Protein AF-A0A3D1SRB0-F1 (afdb_monomer_lite)

Foldseek 3Di:
DDDDDDDDDDDDDPDPPPPPPPPDPDDPDPPPPQDPDQVVRVVVVVCVQDDPDDPVVLVVVQLVQLLQLLLVLLLLCLLVQLLVQLLVQLPDDLVVPDPPDPPPCSQALVPSNVRSNVVSSVVSSVSSNVCSVCQFLCNVDVVLSVVLVVLLVVLCVQQVFDADPVRHTPDDRLVVSCVSQVPPDPDPLLSVLNVQLVVLSSVLCCLVPVVGGHNCSNLVVSSLSNLVSSLSNVLSCLQRHDLVVLLVVLLLLLQLLVLFPADPSVVLLVLSLVLNCLSPVVSNVVSVVPDDPDPDVVVVVVVVVVVVVVVVVVVVVCVVCVPPPDPPCVVVVVVVSVVSNNVSSVSSSVSSCSLSVVLSVLVVVLSVLLVVLSVVSSVLSNVVSVVSSVVSNPPPPRPPCVLLVVLLVLLLQLQLVLQLVLLVVVVVPDDPPDDSSCSSVSCNSRLSSQRSVQSSVQLVCVQCVVVVVVDDRDDSVVSRDPDPVSSVSSSVSSNVVVVVCVVVVVSNVVSVSSNCSSNVSPPPPPPD

Secondary structure (DSSP, 8-state):
-----------------------------------S-HHHHHHHHHHHH-----HHHHHHHHHHHHHHHHHHHHHTTHHHHHHHHHHHHHHS-TTSS--SS-TTGGGSTTHHHHHHHHHHHHHHHHHHHHTSGGGBTTTS-HHHHHHHHHHHHHHHHHTTPPBPTTSSB----HHHHHHHTT--S--HHHHHHHHHHHHHHHHHHIIIIIS-BSHHHHTSHHHHHHHHHHHHHHHHHTTTS-HHHHHHHHHHHHHHHHHS--TTHHHHHHHHHHHHHHH-TTTHHHHGGGS-SSSHHHHHHHHHHHHHHHHHHHHHHHTT-TT-----HHHHHHHHHHHHHHHHHHHHHHHHHHHHHHHHHHHHHHHHHHHHHHHHHHHHHHHHHHHHHHHHHH--STTTTHHHHHHHHHHHHHHHHHHHHHHHHHHHTS---S--TTHHHHHHHHHHHHHHHHHHHHHHHHHHTTGGGTPPPPPHHHHT---HHHHHHHHHHHHHHHHHHHHHHHHHHHHHHHHHHHHGGGGTTS--

Structure (mmCIF, N/CA/C/O backbone):
data_AF-A0A3D1SRB0-F1
#
_entry.id   AF-A0A3D1SRB0-F1
#
loop_
_atom_site.group_PDB
_atom_site.id
_atom_site.type_symbol
_atom_site.label_atom_id
_atom_site.label_alt_id
_atom_site.label_comp_id
_atom_site.label_asym_id
_atom_site.label_entity_id
_atom_site.label_seq_id
_atom_site.pdbx_PDB_ins_code
_atom_site.Cartn_x
_atom_site.Cartn_y
_atom_site.Cartn_z
_atom_site.occupancy
_atom_site.B_iso_or_equiv
_atom_site.auth_seq_id
_atom_site.auth_comp_id
_atom_site.auth_asym_id
_atom_site.auth_atom_id
_atom_site.pdbx_PDB_model_num
ATOM 1 N N . MET A 1 1 ? 44.752 -43.142 45.733 1.00 36.75 1 MET A N 1
ATOM 2 C CA . MET A 1 1 ? 45.459 -41.881 45.410 1.00 36.75 1 MET A CA 1
ATOM 3 C C . MET A 1 1 ? 44.690 -41.224 44.270 1.00 36.75 1 MET A C 1
ATOM 5 O O . MET A 1 1 ? 44.793 -41.694 43.153 1.00 36.75 1 MET A O 1
ATOM 9 N N . ALA A 1 2 ? 43.637 -40.451 44.553 1.00 36.06 2 ALA A N 1
ATOM 10 C CA . ALA A 1 2 ? 43.668 -39.028 44.938 1.00 36.06 2 ALA A CA 1
ATOM 11 C C . ALA A 1 2 ? 44.263 -38.182 43.791 1.00 36.06 2 ALA A C 1
ATOM 13 O O . ALA A 1 2 ? 45.441 -38.305 43.500 1.00 36.06 2 ALA A O 1
ATOM 14 N N . THR A 1 3 ? 43.505 -37.334 43.096 1.00 41.56 3 THR A N 1
ATOM 15 C CA . THR A 1 3 ? 42.921 -36.123 43.684 1.00 41.56 3 THR A CA 1
ATOM 16 C C . THR A 1 3 ? 41.803 -35.511 42.829 1.00 41.56 3 THR A C 1
ATOM 18 O O . THR A 1 3 ? 41.801 -35.561 41.604 1.00 41.56 3 THR A O 1
ATOM 21 N N . HIS A 1 4 ? 40.859 -34.921 43.559 1.00 37.59 4 HIS A N 1
ATOM 22 C CA . HIS A 1 4 ? 39.787 -34.022 43.150 1.00 37.59 4 HIS A CA 1
ATOM 23 C C . HIS A 1 4 ? 40.273 -32.775 42.396 1.00 37.59 4 HIS A C 1
ATOM 25 O O . HIS A 1 4 ? 41.254 -32.164 42.808 1.00 37.59 4 HIS A O 1
ATOM 31 N N . HIS A 1 5 ? 39.445 -32.261 41.480 1.00 41.91 5 HIS A N 1
ATOM 32 C CA . HIS A 1 5 ? 39.254 -30.813 41.371 1.00 41.91 5 HIS A CA 1
ATOM 33 C C . HIS A 1 5 ? 37.787 -30.452 41.101 1.00 41.91 5 HIS A C 1
ATOM 35 O O . HIS A 1 5 ? 37.231 -30.703 40.036 1.00 41.91 5 HIS A O 1
ATOM 41 N N . LYS A 1 6 ? 37.168 -29.856 42.127 1.00 39.91 6 LYS A N 1
ATOM 42 C CA . LYS A 1 6 ? 35.976 -29.005 42.040 1.00 39.91 6 LYS A CA 1
ATOM 43 C C . LYS A 1 6 ? 36.340 -27.749 41.246 1.00 39.91 6 LYS A C 1
ATOM 45 O O . LYS A 1 6 ? 37.391 -27.168 41.509 1.00 39.91 6 LYS A O 1
ATOM 50 N N . ASN A 1 7 ? 35.425 -27.265 40.410 1.00 34.88 7 ASN A N 1
ATOM 51 C CA . ASN A 1 7 ? 35.291 -25.827 40.206 1.00 34.88 7 ASN A CA 1
ATOM 52 C C . ASN A 1 7 ? 33.819 -25.441 40.046 1.00 34.88 7 ASN A C 1
ATOM 54 O O . ASN A 1 7 ? 33.129 -25.876 39.127 1.00 34.88 7 ASN A O 1
ATOM 58 N N . GLN A 1 8 ? 33.356 -24.654 41.015 1.00 33.91 8 GLN A N 1
ATOM 59 C CA . GLN A 1 8 ? 32.098 -23.923 41.013 1.00 33.91 8 GLN A CA 1
ATOM 60 C C . GLN A 1 8 ? 32.225 -22.737 40.055 1.00 33.91 8 GLN A C 1
ATOM 62 O O . GLN A 1 8 ? 33.190 -21.981 40.149 1.00 33.91 8 GLN A O 1
ATOM 67 N N . GLN A 1 9 ? 31.222 -22.513 39.209 1.00 31.05 9 GLN A N 1
ATOM 68 C CA . GLN A 1 9 ? 30.977 -21.194 38.634 1.00 31.05 9 GLN A CA 1
ATOM 69 C C . GLN A 1 9 ? 29.519 -20.797 38.847 1.00 31.05 9 GLN A C 1
ATOM 71 O O . GLN A 1 9 ? 28.576 -21.405 38.351 1.00 31.05 9 GLN A O 1
ATOM 76 N N . THR A 1 10 ? 29.392 -19.772 39.673 1.00 31.66 10 THR A N 1
ATOM 77 C CA . THR A 1 10 ? 28.208 -19.018 40.051 1.00 31.66 10 THR A CA 1
ATOM 78 C C . THR A 1 10 ? 27.816 -17.992 38.986 1.00 31.66 10 THR A C 1
ATOM 80 O O . THR A 1 10 ? 28.685 -17.355 38.403 1.00 31.66 10 THR A O 1
ATOM 83 N N . HIS A 1 11 ? 26.502 -17.769 38.869 1.00 29.97 11 HIS A N 1
ATOM 84 C CA . HIS A 1 11 ? 25.811 -16.541 38.445 1.00 29.97 11 HIS A CA 1
ATOM 85 C C . HIS A 1 11 ? 26.177 -15.884 37.099 1.00 29.97 11 HIS A C 1
ATOM 87 O O . HIS A 1 11 ? 27.205 -15.237 36.963 1.00 29.97 11 HIS A O 1
ATOM 93 N N . SER A 1 12 ? 25.203 -15.827 36.181 1.00 29.83 12 SER A N 1
ATOM 94 C CA . SER A 1 12 ? 24.503 -14.565 35.864 1.00 29.83 12 SER A CA 1
ATOM 95 C C . SER A 1 12 ? 23.436 -14.794 34.785 1.00 29.83 12 SER A C 1
ATOM 97 O O . SER A 1 12 ? 23.729 -14.916 33.598 1.00 29.83 12 SER A O 1
ATOM 99 N N . SER A 1 13 ? 22.173 -14.845 35.214 1.00 32.38 13 SER A N 1
ATOM 100 C CA . SER A 1 13 ? 21.001 -14.799 34.339 1.00 32.38 13 SER A CA 1
ATOM 101 C C . SER A 1 13 ? 20.856 -13.384 33.773 1.00 32.38 13 SER A C 1
ATOM 103 O O . SER A 1 13 ? 20.269 -12.505 34.407 1.00 32.38 13 SER A O 1
ATOM 105 N N . LYS A 1 14 ? 21.399 -13.140 32.576 1.00 31.41 14 LYS A N 1
ATOM 106 C CA . LYS A 1 14 ? 21.106 -11.926 31.807 1.00 31.41 14 LYS A CA 1
ATOM 107 C C . LYS A 1 14 ? 19.761 -12.089 31.100 1.00 31.41 14 LYS A C 1
ATOM 109 O O . LYS A 1 14 ? 19.682 -12.622 30.000 1.00 31.41 14 LYS A O 1
ATOM 114 N N . ASN A 1 15 ? 18.713 -11.574 31.741 1.00 29.58 15 ASN A N 1
ATOM 115 C CA . ASN A 1 15 ? 17.435 -11.263 31.105 1.00 29.58 15 ASN A CA 1
ATOM 116 C C . ASN A 1 15 ? 17.661 -10.277 29.948 1.00 29.58 15 ASN A C 1
ATOM 118 O O . ASN A 1 15 ? 17.860 -9.079 30.161 1.00 29.58 15 ASN A O 1
ATOM 122 N N . GLY A 1 16 ? 17.618 -10.783 28.717 1.00 27.22 16 GLY A N 1
ATOM 123 C CA . GLY A 1 16 ? 17.589 -9.974 27.506 1.00 27.22 16 GLY A CA 1
ATOM 124 C C . GLY A 1 16 ? 16.230 -9.297 27.339 1.00 27.22 16 GLY A C 1
ATOM 125 O O . GLY A 1 16 ? 15.365 -9.806 26.635 1.00 27.22 16 GLY A O 1
ATOM 126 N N . ARG A 1 17 ? 16.034 -8.127 27.960 1.00 27.34 17 ARG A N 1
ATOM 127 C CA . ARG A 1 17 ? 15.000 -7.179 27.521 1.00 27.34 17 ARG A CA 1
ATOM 128 C C . ARG A 1 17 ? 15.438 -6.597 26.181 1.00 27.34 17 ARG A C 1
ATOM 130 O O . ARG A 1 17 ? 16.235 -5.662 26.134 1.00 27.34 17 ARG A O 1
ATOM 137 N N . VAL A 1 18 ? 14.908 -7.148 25.095 1.00 30.36 18 VAL A N 1
ATOM 138 C CA . VAL A 1 18 ? 14.963 -6.512 23.779 1.00 30.36 18 VAL A CA 1
ATOM 139 C C . VAL A 1 18 ? 14.056 -5.284 23.838 1.00 30.36 18 VAL A C 1
ATOM 141 O O . VAL A 1 18 ? 12.837 -5.377 23.726 1.00 30.36 18 VAL A O 1
ATOM 144 N N . ALA A 1 19 ? 14.654 -4.122 24.089 1.00 26.80 19 ALA A N 1
ATOM 145 C CA . ALA A 1 19 ? 13.986 -2.841 23.954 1.00 26.80 19 ALA A CA 1
ATOM 146 C C . ALA A 1 19 ? 13.754 -2.573 22.459 1.00 26.80 19 ALA A C 1
ATOM 148 O O . ALA A 1 19 ? 14.650 -2.107 21.754 1.00 26.80 19 ALA A O 1
ATOM 149 N N . TYR A 1 20 ? 12.553 -2.876 21.969 1.00 27.44 20 TYR A N 1
ATOM 150 C CA . TYR A 1 20 ? 12.099 -2.393 20.670 1.00 27.44 20 TYR A CA 1
ATOM 151 C C . TYR A 1 20 ? 11.950 -0.868 20.749 1.00 27.44 20 TYR A C 1
ATOM 153 O O . TYR A 1 20 ? 10.976 -0.335 21.276 1.00 27.44 20 TYR A O 1
ATOM 161 N N . LYS A 1 21 ? 12.956 -0.145 20.246 1.00 26.58 21 LYS A N 1
ATOM 162 C CA . LYS A 1 21 ? 12.844 1.286 19.953 1.00 26.58 21 LYS A CA 1
ATOM 163 C C . LYS A 1 21 ? 11.833 1.455 18.817 1.00 26.58 21 LYS A C 1
ATOM 165 O O . LYS A 1 21 ? 12.176 1.296 17.648 1.00 26.58 21 LYS A O 1
ATOM 170 N N . HIS A 1 22 ? 10.589 1.780 19.162 1.00 32.94 22 HIS A N 1
ATOM 171 C CA . HIS A 1 22 ? 9.605 2.284 18.211 1.00 32.94 22 HIS A CA 1
ATOM 172 C C . HIS A 1 22 ? 10.110 3.611 17.632 1.00 32.94 22 HIS A C 1
ATOM 174 O O . HIS A 1 22 ? 10.042 4.659 18.274 1.00 32.94 22 HIS A O 1
ATOM 180 N N . HIS A 1 23 ? 10.623 3.577 16.404 1.00 26.95 23 HIS A N 1
ATOM 181 C CA . HIS A 1 23 ? 10.765 4.778 15.590 1.00 26.95 23 HIS A CA 1
ATOM 182 C C . HIS A 1 23 ? 9.385 5.156 15.041 1.00 26.95 23 HIS A C 1
ATOM 184 O O . HIS A 1 23 ? 9.062 4.901 13.887 1.00 26.95 23 HIS A O 1
ATOM 190 N N . THR A 1 24 ? 8.552 5.762 15.886 1.00 30.38 24 THR A N 1
ATOM 191 C CA . THR A 1 24 ? 7.410 6.558 15.426 1.00 30.38 24 THR A CA 1
ATOM 192 C C . THR A 1 24 ? 7.949 7.730 14.615 1.00 30.38 24 THR A C 1
ATOM 194 O O . THR A 1 24 ? 8.638 8.595 15.161 1.00 30.38 24 THR A O 1
ATOM 197 N N . PHE A 1 25 ? 7.636 7.770 13.320 1.00 30.64 25 PHE A N 1
ATOM 198 C CA . PHE A 1 25 ? 7.769 8.986 12.526 1.00 30.64 25 PHE A CA 1
ATOM 199 C C . PHE A 1 25 ? 6.941 10.082 13.206 1.00 30.64 25 PHE A C 1
ATOM 201 O O . PHE A 1 25 ? 5.718 9.993 13.309 1.00 30.64 25 PHE A O 1
ATOM 208 N N . ALA A 1 26 ? 7.622 11.097 13.732 1.00 27.05 26 ALA A N 1
ATOM 209 C CA . ALA A 1 26 ? 6.984 12.256 14.327 1.00 27.05 26 ALA A CA 1
ATOM 210 C C . ALA A 1 26 ? 6.313 13.078 13.216 1.00 27.05 26 ALA A C 1
ATOM 212 O O . ALA A 1 26 ? 6.937 13.929 12.589 1.00 27.05 26 ALA A O 1
ATOM 213 N N . SER A 1 27 ? 5.027 12.815 12.976 1.00 33.19 27 SER A N 1
ATOM 214 C CA . SER A 1 27 ? 4.119 13.818 12.413 1.00 33.19 27 SER A CA 1
ATOM 215 C C . SER A 1 27 ? 4.154 15.066 13.315 1.00 33.19 27 SER A C 1
ATOM 217 O O . SER A 1 27 ? 4.317 14.901 14.534 1.00 33.19 27 SER A O 1
ATOM 219 N N . PRO A 1 28 ? 4.027 16.300 12.789 1.00 31.02 28 PRO A N 1
ATOM 220 C CA . PRO A 1 28 ? 3.987 17.501 13.614 1.00 31.02 28 PRO A CA 1
ATOM 221 C C . PRO A 1 28 ? 2.807 17.390 14.586 1.00 31.02 28 PRO A C 1
ATOM 223 O O . PRO A 1 28 ? 1.648 17.560 14.214 1.00 31.02 28 PRO A O 1
ATOM 226 N N . LYS A 1 29 ? 3.096 17.046 15.845 1.00 37.94 29 LYS A N 1
ATOM 227 C CA . LYS A 1 29 ? 2.099 16.948 16.910 1.00 37.94 29 LYS A CA 1
ATOM 228 C C . LYS A 1 29 ? 1.617 18.353 17.255 1.00 37.94 29 LYS A C 1
ATOM 230 O O . LYS A 1 29 ? 2.119 18.968 18.190 1.00 37.94 29 LYS A O 1
ATOM 235 N N . ALA A 1 30 ? 0.570 18.812 16.583 1.00 31.77 30 ALA A N 1
ATOM 236 C CA . ALA A 1 30 ? -0.437 19.606 17.268 1.00 31.77 30 ALA A CA 1
ATOM 237 C C . ALA A 1 30 ? -1.194 18.642 18.196 1.00 31.77 30 ALA A C 1
ATOM 239 O O . ALA A 1 30 ? -2.224 18.083 17.834 1.00 31.77 30 ALA A O 1
ATOM 240 N N . ARG A 1 31 ? -0.634 18.354 19.379 1.00 36.81 31 ARG A N 1
ATOM 241 C CA . ARG A 1 31 ? -1.403 17.688 20.437 1.00 36.81 31 ARG A CA 1
ATOM 242 C C . ARG A 1 31 ? -2.529 18.650 20.802 1.00 36.81 31 ARG A C 1
ATOM 244 O O . ARG A 1 31 ? -2.262 19.690 21.398 1.00 36.81 31 ARG A O 1
ATOM 251 N N . PHE A 1 32 ? -3.760 18.313 20.431 1.00 40.62 32 PHE A N 1
ATOM 252 C CA . PHE A 1 32 ? -4.950 18.993 20.926 1.00 40.62 32 PHE A CA 1
ATOM 253 C C . PHE A 1 32 ? -5.006 18.801 22.448 1.00 40.62 32 PHE A C 1
ATOM 255 O O . PHE A 1 32 ? -5.404 17.752 22.949 1.00 40.62 32 PHE A O 1
ATOM 262 N N . ILE A 1 33 ? -4.536 19.797 23.200 1.00 38.16 33 ILE A N 1
ATOM 263 C CA . ILE A 1 33 ? -4.765 19.878 24.642 1.00 38.16 33 ILE A CA 1
ATOM 264 C C . ILE A 1 33 ? -6.193 20.387 24.796 1.00 38.16 33 ILE A C 1
ATOM 266 O O . ILE A 1 33 ? -6.468 21.545 24.494 1.00 38.16 33 ILE A O 1
ATOM 270 N N . ILE A 1 34 ? -7.107 19.513 25.218 1.00 41.88 34 ILE A N 1
ATOM 271 C CA . ILE A 1 34 ? -8.494 19.886 25.507 1.00 41.88 34 ILE A CA 1
ATOM 272 C C . ILE A 1 34 ? -8.482 20.812 26.740 1.00 41.88 34 ILE A C 1
ATOM 274 O O . ILE A 1 34 ? -8.067 20.372 27.815 1.00 41.88 34 ILE A O 1
ATOM 278 N N . PRO A 1 35 ? -8.909 22.083 26.628 1.00 40.34 35 PRO A N 1
ATOM 279 C CA . PRO A 1 35 ? -9.011 22.979 27.777 1.00 40.34 35 PRO A CA 1
ATOM 280 C C . PRO A 1 35 ? -10.046 22.459 28.787 1.00 40.34 35 PRO A C 1
ATOM 282 O O . PRO A 1 35 ? -11.118 21.997 28.403 1.00 40.34 35 PRO A O 1
ATOM 285 N N . GLN A 1 36 ? -9.758 22.561 30.087 1.00 46.31 36 GLN A N 1
ATOM 286 C CA . GLN A 1 36 ? -10.607 22.012 31.160 1.00 46.31 36 GLN A CA 1
ATOM 287 C C . GLN A 1 36 ? -11.975 22.709 31.337 1.00 46.31 36 GLN A C 1
ATOM 289 O O . GLN A 1 36 ? -12.838 22.154 32.014 1.00 46.31 36 GLN A O 1
ATOM 294 N N . ASN A 1 37 ? -12.217 23.869 30.711 1.00 44.06 37 ASN A N 1
ATOM 295 C CA . ASN A 1 37 ? -13.449 24.649 30.889 1.00 44.06 37 ASN A CA 1
ATOM 296 C C . ASN A 1 37 ? -14.441 24.481 29.722 1.00 44.06 37 ASN A C 1
ATOM 298 O O . ASN A 1 37 ? -14.196 24.936 28.603 1.00 44.06 37 ASN A O 1
ATOM 302 N N . ALA A 1 38 ? -15.603 23.881 30.006 1.00 43.16 38 ALA A N 1
ATOM 303 C CA . ALA A 1 38 ? -16.656 23.541 29.037 1.00 43.16 38 ALA A CA 1
ATOM 304 C C . ALA A 1 38 ? -17.284 24.752 28.304 1.00 43.16 38 ALA A C 1
ATOM 306 O O . ALA A 1 38 ? -17.690 24.634 27.155 1.00 43.16 38 ALA A O 1
ATOM 307 N N . ALA A 1 39 ? -17.322 25.935 28.929 1.00 44.53 39 ALA A N 1
ATOM 308 C CA . ALA A 1 39 ? -17.920 27.134 28.325 1.00 44.53 39 ALA A CA 1
ATOM 309 C C . ALA A 1 39 ? -16.962 27.903 27.389 1.00 44.53 39 ALA A C 1
ATOM 311 O O . ALA A 1 39 ? -17.398 28.622 26.496 1.00 44.53 39 ALA A O 1
ATOM 312 N N . GLN A 1 40 ? -15.646 27.743 27.566 1.00 43.09 40 GLN A N 1
ATOM 313 C CA . GLN A 1 40 ? -14.622 28.401 26.739 1.00 43.09 40 GLN A CA 1
ATOM 314 C C . GLN A 1 40 ? -14.175 27.511 25.563 1.00 43.09 40 GLN A C 1
ATOM 316 O O . GLN A 1 40 ? -13.618 27.990 24.573 1.00 43.09 40 GLN A O 1
ATOM 321 N N . THR A 1 41 ? -14.457 26.209 25.655 1.00 47.56 41 THR A N 1
ATOM 322 C CA . THR A 1 41 ? -14.139 25.198 24.644 1.00 47.56 41 THR A CA 1
ATOM 323 C C . THR A 1 41 ? -15.092 25.225 23.463 1.00 47.56 41 THR A C 1
ATOM 325 O O . THR A 1 41 ? -14.609 25.157 22.342 1.00 47.56 41 THR A O 1
ATOM 328 N N . GLU A 1 42 ? -16.398 25.430 23.642 1.00 44.25 42 GLU A N 1
ATOM 329 C CA . GLU A 1 42 ? -17.322 25.496 22.497 1.00 44.25 42 GLU A CA 1
ATOM 330 C C . GLU A 1 42 ? -16.954 26.600 21.490 1.00 44.25 42 GLU A C 1
ATOM 332 O O . GLU A 1 42 ? -17.031 26.377 20.284 1.00 44.25 42 GLU A O 1
ATOM 337 N N . GLY A 1 43 ? -16.481 27.765 21.951 1.00 45.72 43 GLY A N 1
ATOM 338 C CA . GLY A 1 43 ? -16.044 28.857 21.071 1.00 45.72 43 GLY A CA 1
ATOM 339 C C . GLY A 1 43 ? -14.676 28.620 20.419 1.00 45.72 43 GLY A C 1
ATOM 340 O O . GLY A 1 43 ? -14.513 28.829 19.215 1.00 45.72 43 GLY A O 1
ATOM 341 N N . ALA A 1 44 ? -13.691 28.149 21.192 1.00 44.94 44 ALA A N 1
ATOM 342 C CA . ALA A 1 44 ? -12.332 27.920 20.699 1.00 44.94 44 ALA A CA 1
ATOM 343 C C . ALA A 1 44 ? -12.247 26.705 19.760 1.00 44.94 44 ALA A C 1
ATOM 345 O O . ALA A 1 44 ? -11.605 26.785 18.718 1.00 44.94 44 ALA A O 1
ATOM 346 N N . PHE A 1 45 ? -12.948 25.611 20.072 1.00 46.91 45 PHE A N 1
ATOM 347 C CA . PHE A 1 45 ? -12.990 24.397 19.248 1.00 46.91 45 PHE A CA 1
ATOM 348 C C . PHE A 1 45 ? -13.720 24.652 17.919 1.00 46.91 45 PHE A C 1
ATOM 350 O O . PHE A 1 45 ? -13.294 24.175 16.869 1.00 46.91 45 PHE A O 1
ATOM 357 N N . ARG A 1 46 ? -14.775 25.482 17.936 1.00 46.47 46 ARG A N 1
ATOM 358 C CA . ARG A 1 46 ? -15.553 25.865 16.747 1.00 46.47 46 ARG A CA 1
ATOM 359 C C . ARG A 1 46 ? -14.762 26.745 15.772 1.00 46.47 46 ARG A C 1
ATOM 361 O O . ARG A 1 46 ? -14.882 26.538 14.569 1.00 46.47 46 ARG A O 1
ATOM 368 N N . ASN A 1 47 ? -13.924 27.656 16.275 1.00 45.28 47 ASN A N 1
ATOM 369 C CA . ASN A 1 47 ? -13.050 28.493 15.443 1.00 45.28 47 ASN A CA 1
ATOM 370 C C . ASN A 1 47 ? -11.757 27.778 14.999 1.00 45.28 47 ASN A C 1
ATOM 372 O O . ASN A 1 47 ? -11.223 28.120 13.947 1.00 45.28 47 ASN A O 1
ATOM 376 N N . LEU A 1 48 ? -11.268 26.773 15.745 1.00 50.22 48 LEU A N 1
ATOM 377 C CA . LEU A 1 48 ? -10.080 25.995 15.354 1.00 50.22 48 LEU A CA 1
ATOM 378 C C . LEU A 1 48 ? -10.370 24.937 14.278 1.00 50.22 48 LEU A C 1
ATOM 380 O O . LEU A 1 48 ? -9.500 24.652 13.460 1.00 50.22 48 LEU A O 1
ATOM 384 N N . LEU A 1 49 ? -11.567 24.339 14.283 1.00 48.91 49 LEU A N 1
ATOM 385 C CA . LEU A 1 49 ? -11.919 23.252 13.358 1.00 48.91 49 LEU A CA 1
ATOM 386 C C . LEU A 1 49 ? -12.518 23.729 12.029 1.00 48.91 49 LEU A C 1
ATOM 388 O O . LEU A 1 49 ? -12.506 22.970 11.062 1.00 48.91 49 LEU A O 1
ATOM 392 N N . PHE A 1 50 ? -13.039 24.960 11.954 1.00 52.84 50 PHE A N 1
ATOM 393 C CA . PHE A 1 50 ? -13.813 25.409 10.792 1.00 52.84 50 PHE A CA 1
ATOM 394 C C . PHE A 1 50 ? -13.510 26.860 10.383 1.00 52.84 50 PHE A C 1
ATOM 396 O O . PHE A 1 50 ? -14.367 27.735 10.535 1.00 52.84 50 PHE A O 1
ATOM 403 N N . PRO A 1 51 ? -12.329 27.157 9.808 1.00 49.25 51 PRO A N 1
ATOM 404 C CA . PRO A 1 51 ? -12.159 28.402 9.078 1.00 49.25 51 PRO A CA 1
ATOM 405 C C . PRO A 1 51 ? -13.051 28.353 7.829 1.00 49.25 51 PRO A C 1
ATOM 407 O O . PRO A 1 51 ? -12.797 27.591 6.896 1.00 49.25 51 PRO A O 1
ATOM 410 N N . VAL A 1 52 ? -14.106 29.169 7.810 1.00 49.56 52 VAL A N 1
ATOM 411 C CA . VAL A 1 52 ? -14.963 29.409 6.638 1.00 49.56 52 VAL A CA 1
ATOM 412 C C . VAL A 1 52 ? -14.143 30.187 5.601 1.00 49.56 52 VAL A C 1
ATOM 414 O O . VAL A 1 52 ? -14.288 31.393 5.431 1.00 49.56 52 VAL A O 1
ATOM 417 N N . LYS A 1 53 ? -13.186 29.521 4.952 1.00 51.88 53 LYS A N 1
ATOM 418 C CA . LYS A 1 53 ? -12.441 30.078 3.821 1.00 51.88 53 LYS A CA 1
ATOM 419 C C . LYS A 1 53 ? -13.275 29.908 2.555 1.00 51.88 53 LYS A C 1
ATOM 421 O O . LYS A 1 53 ? -13.799 28.829 2.291 1.00 51.88 53 LYS A O 1
ATOM 426 N N . HIS A 1 54 ? -13.371 30.987 1.780 1.00 55.78 54 HIS A N 1
ATOM 427 C CA . HIS A 1 54 ? -14.040 31.048 0.482 1.00 55.78 54 HIS A CA 1
ATOM 428 C C . HIS A 1 54 ? -13.780 29.792 -0.370 1.00 55.78 54 HIS A C 1
ATOM 430 O O . HIS A 1 54 ? -12.631 29.398 -0.577 1.00 55.78 54 HIS A O 1
ATOM 436 N N . SER A 1 55 ? -14.870 29.205 -0.879 1.00 72.69 55 SER A N 1
ATOM 437 C CA . SER A 1 55 ? -14.938 27.931 -1.616 1.00 72.69 55 SER A CA 1
ATOM 438 C C . SER A 1 55 ? -13.818 27.730 -2.651 1.00 72.69 55 SER A C 1
ATOM 440 O O . SER A 1 55 ? -13.257 26.639 -2.743 1.00 72.69 55 SER A O 1
ATOM 442 N N . PHE A 1 56 ? -13.422 28.787 -3.367 1.00 76.56 56 PHE A N 1
ATOM 443 C CA . PHE A 1 56 ? -12.383 28.709 -4.394 1.00 76.56 56 PHE A CA 1
ATOM 444 C C . PHE A 1 56 ? -10.970 28.475 -3.834 1.00 76.56 56 PHE A C 1
ATOM 446 O O . PHE A 1 56 ? -10.223 27.658 -4.364 1.00 76.56 56 PHE A O 1
ATOM 453 N N . VAL A 1 57 ? -10.597 29.136 -2.732 1.00 81.12 57 VAL A N 1
ATOM 454 C CA . VAL A 1 57 ? -9.259 28.976 -2.130 1.00 81.12 57 VAL A CA 1
ATOM 455 C C . VAL A 1 57 ? -9.099 27.567 -1.562 1.00 81.12 57 VAL A C 1
ATOM 457 O O . VAL A 1 57 ? -8.070 26.933 -1.777 1.00 81.12 57 VAL A O 1
ATOM 460 N N . ALA A 1 58 ? -10.138 27.050 -0.901 1.00 77.06 58 ALA A N 1
ATOM 461 C CA . ALA A 1 58 ? -10.150 25.685 -0.380 1.00 77.06 58 ALA A CA 1
ATOM 462 C C . ALA A 1 58 ? -10.079 24.637 -1.506 1.00 77.06 58 ALA A C 1
ATOM 464 O O . ALA A 1 58 ? -9.362 23.643 -1.388 1.00 77.06 58 ALA A O 1
ATOM 465 N N . PHE A 1 59 ? -10.769 24.880 -2.626 1.00 81.19 59 PHE A N 1
ATOM 466 C CA . PHE A 1 59 ? -10.684 24.032 -3.814 1.00 81.19 59 PHE A CA 1
ATOM 467 C C . PHE A 1 59 ? -9.270 24.020 -4.420 1.00 81.19 59 PHE A C 1
ATOM 469 O O . PHE A 1 59 ? -8.729 22.946 -4.685 1.00 81.19 59 PHE A O 1
ATOM 476 N N . CYS A 1 60 ? -8.637 25.186 -4.576 1.00 84.56 60 CYS A N 1
ATOM 477 C CA . CYS A 1 60 ? -7.264 25.303 -5.078 1.00 84.56 60 CYS A CA 1
ATOM 478 C C . CYS A 1 60 ? -6.229 24.668 -4.133 1.00 84.56 60 CYS A C 1
ATOM 480 O O . CYS A 1 60 ? -5.275 24.031 -4.580 1.00 84.56 60 CYS A O 1
ATOM 482 N N . GLU A 1 61 ? -6.413 24.794 -2.818 1.00 85.69 61 GLU A N 1
ATOM 483 C CA . GLU A 1 61 ? -5.547 24.157 -1.823 1.00 85.69 61 GLU A CA 1
ATOM 484 C C . GLU A 1 61 ? -5.671 22.625 -1.859 1.00 85.69 61 GLU A C 1
ATOM 486 O O . GLU A 1 61 ? -4.658 21.922 -1.869 1.00 85.69 61 GLU A O 1
ATOM 491 N N . LYS A 1 62 ? -6.897 22.098 -1.977 1.00 83.94 62 LYS A N 1
ATOM 492 C CA . LYS A 1 62 ? -7.154 20.667 -2.200 1.00 83.94 62 LYS A CA 1
ATOM 493 C C . LYS A 1 62 ? -6.446 20.168 -3.458 1.00 83.94 62 LYS A C 1
ATOM 495 O O . LYS A 1 62 ? -5.701 19.189 -3.412 1.00 83.94 62 LYS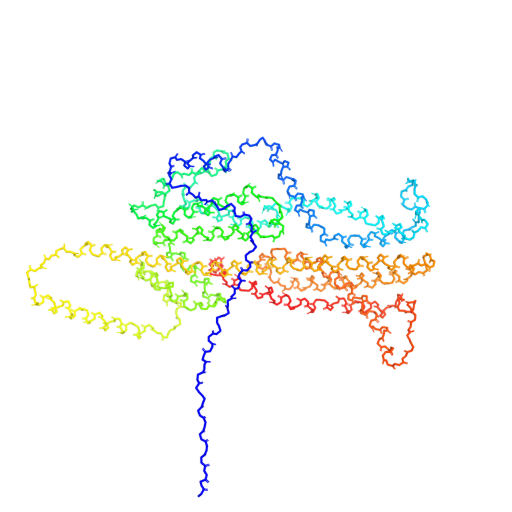 A O 1
ATOM 500 N N . TRP A 1 63 ? -6.669 20.847 -4.582 1.00 88.31 63 TRP A N 1
ATOM 501 C CA . TRP A 1 63 ? -6.110 20.443 -5.869 1.00 88.31 63 TRP A CA 1
ATOM 502 C C . TRP A 1 63 ? -4.588 20.509 -5.894 1.00 88.31 63 TRP A C 1
ATOM 504 O O . TRP A 1 63 ? -3.958 19.588 -6.404 1.00 88.31 63 TRP A O 1
ATOM 514 N N . SER A 1 64 ? -3.984 21.538 -5.297 1.00 89.88 64 SER A N 1
ATOM 515 C CA . SER A 1 64 ? -2.523 21.657 -5.250 1.00 89.88 64 SER A CA 1
ATOM 516 C C . SER A 1 64 ? -1.881 20.557 -4.401 1.00 89.88 64 SER A C 1
ATOM 518 O O . SER A 1 64 ? -0.894 19.959 -4.829 1.00 89.88 64 SER A O 1
ATOM 520 N N . ARG A 1 65 ? -2.470 20.202 -3.250 1.00 90.69 65 ARG A N 1
ATOM 521 C CA . ARG A 1 65 ? -1.997 19.085 -2.411 1.00 90.69 65 ARG A CA 1
ATOM 522 C C . ARG A 1 65 ? -2.166 17.731 -3.098 1.00 90.69 65 ARG A C 1
ATOM 524 O O . ARG A 1 65 ? -1.254 16.906 -3.040 1.00 90.69 65 ARG A O 1
ATOM 531 N N . ALA A 1 66 ? -3.304 17.502 -3.754 1.00 91.56 66 ALA A N 1
ATOM 532 C CA . ALA A 1 66 ? -3.558 16.286 -4.523 1.00 91.56 66 ALA A CA 1
ATOM 533 C C . ALA A 1 66 ? -2.582 16.158 -5.704 1.00 91.56 66 ALA A C 1
ATOM 535 O O . ALA A 1 66 ? -1.954 15.116 -5.887 1.00 91.56 66 ALA A O 1
ATOM 536 N N . PHE A 1 67 ? -2.388 17.240 -6.460 1.00 93.56 67 PHE A N 1
ATOM 537 C CA . PHE A 1 67 ? -1.434 17.291 -7.563 1.00 93.56 67 PHE A CA 1
ATOM 538 C C . PHE A 1 67 ? -0.004 17.036 -7.085 1.00 93.56 67 PHE A C 1
ATOM 540 O O . PHE A 1 67 ? 0.676 16.195 -7.661 1.00 93.56 67 PHE A O 1
ATOM 547 N N . LEU A 1 68 ? 0.436 17.681 -5.999 1.00 93.88 68 LEU A N 1
ATOM 548 C CA . LEU A 1 68 ? 1.771 17.464 -5.438 1.00 93.88 68 LEU A CA 1
ATOM 549 C C . LEU A 1 68 ? 1.967 16.014 -4.970 1.00 93.88 68 LEU A C 1
ATOM 551 O O . LEU A 1 68 ? 3.006 15.410 -5.237 1.00 93.88 68 LEU A O 1
ATOM 555 N N . GLY A 1 69 ? 0.958 15.441 -4.305 1.00 92.62 69 GLY A N 1
ATOM 556 C CA . GLY A 1 69 ? 0.970 14.038 -3.893 1.00 92.62 69 GLY A CA 1
ATOM 557 C C . GLY A 1 69 ? 1.088 13.084 -5.082 1.00 92.62 69 GLY A C 1
ATOM 558 O O . GLY A 1 69 ? 1.924 12.182 -5.071 1.00 92.62 69 GLY A O 1
ATOM 559 N N . SER A 1 70 ? 0.296 13.328 -6.128 1.00 93.75 70 SER A N 1
ATOM 560 C CA . SER A 1 70 ? 0.331 12.572 -7.381 1.00 93.75 70 SER A CA 1
ATOM 561 C C . SER A 1 70 ? 1.671 12.722 -8.106 1.00 93.75 70 SER A C 1
ATOM 563 O O . SER A 1 70 ? 2.251 11.728 -8.533 1.00 93.75 70 SER A O 1
ATOM 565 N N . LEU A 1 71 ? 2.224 13.936 -8.168 1.00 94.69 71 LEU A N 1
ATOM 566 C CA . LEU A 1 71 ? 3.503 14.219 -8.816 1.00 94.69 71 LEU A CA 1
ATOM 567 C C . LEU A 1 71 ? 4.633 13.400 -8.191 1.00 94.69 71 LEU A C 1
ATOM 569 O O . LEU A 1 71 ? 5.333 12.685 -8.905 1.00 94.69 71 LEU A O 1
ATOM 573 N N . ILE A 1 72 ? 4.757 13.422 -6.863 1.00 93.88 72 ILE A N 1
ATOM 574 C CA . ILE A 1 72 ? 5.762 12.628 -6.140 1.00 93.88 72 ILE A CA 1
ATOM 575 C C . ILE A 1 72 ? 5.546 11.125 -6.369 1.00 93.88 72 ILE A C 1
ATOM 577 O O . ILE A 1 72 ? 6.516 10.398 -6.575 1.00 93.88 72 ILE A O 1
ATOM 581 N N . ALA A 1 73 ? 4.293 10.657 -6.399 1.00 91.38 73 ALA A N 1
ATOM 582 C CA . ALA A 1 73 ? 3.977 9.261 -6.705 1.00 91.38 73 ALA A CA 1
ATOM 583 C C . ALA A 1 73 ? 4.432 8.863 -8.117 1.00 91.38 73 ALA A C 1
ATOM 585 O O . ALA A 1 73 ? 5.014 7.800 -8.319 1.00 91.38 73 ALA A O 1
ATOM 586 N N . THR A 1 74 ? 4.174 9.722 -9.106 1.00 93.06 74 THR A N 1
ATOM 587 C CA . THR A 1 74 ? 4.542 9.478 -10.508 1.00 93.06 74 THR A CA 1
ATOM 588 C C . THR A 1 74 ? 6.037 9.615 -10.768 1.00 93.06 74 THR A C 1
ATOM 590 O O . THR A 1 74 ? 6.556 8.924 -11.642 1.00 93.06 74 THR A O 1
ATOM 593 N N . LEU A 1 75 ? 6.750 10.416 -9.969 1.00 94.12 75 LEU A N 1
ATOM 594 C CA . LEU A 1 75 ? 8.200 10.584 -10.064 1.00 94.12 75 LEU A CA 1
ATOM 595 C C . LEU A 1 75 ? 8.954 9.260 -9.849 1.00 94.12 75 LEU A C 1
ATOM 597 O O . LEU A 1 75 ? 10.043 9.075 -10.378 1.00 94.12 75 LEU A O 1
ATOM 601 N N . ILE A 1 76 ? 8.345 8.296 -9.156 1.00 92.94 76 ILE A N 1
ATOM 602 C CA . ILE A 1 76 ? 8.873 6.932 -8.993 1.00 92.94 76 ILE A CA 1
ATOM 603 C C . ILE A 1 76 ? 9.062 6.233 -10.350 1.00 92.94 76 ILE A C 1
ATOM 605 O O . ILE A 1 76 ? 10.000 5.460 -10.528 1.00 92.94 76 ILE A O 1
ATOM 609 N N . VAL A 1 77 ? 8.194 6.525 -11.323 1.00 92.62 77 VAL A N 1
ATOM 610 C CA . VAL A 1 77 ? 8.208 5.930 -12.671 1.00 92.62 77 VAL A CA 1
ATOM 611 C C . VAL A 1 77 ? 8.992 6.799 -13.666 1.00 92.62 77 VAL A C 1
ATOM 613 O O . VAL A 1 77 ? 9.295 6.346 -14.770 1.00 92.62 77 VAL A O 1
ATOM 616 N N . TYR A 1 78 ? 9.385 8.019 -13.282 1.00 95.62 78 TYR A N 1
ATOM 617 C CA . TYR A 1 78 ? 10.103 8.953 -14.154 1.00 95.62 78 TYR A CA 1
ATOM 618 C C . TYR A 1 78 ? 11.337 8.335 -14.832 1.00 95.62 78 TYR A C 1
ATOM 620 O O . TYR A 1 78 ? 11.427 8.451 -16.053 1.00 95.62 78 TYR A O 1
ATOM 628 N N . PRO A 1 79 ? 12.245 7.614 -14.138 1.00 95.88 79 PRO A N 1
ATOM 629 C CA . PRO A 1 79 ? 13.429 7.058 -14.796 1.00 95.88 79 PRO A CA 1
ATOM 630 C C . PRO A 1 79 ? 13.110 6.038 -15.895 1.00 95.88 79 PRO A C 1
ATOM 632 O O . PRO A 1 79 ? 13.860 5.911 -16.862 1.00 95.88 79 PRO A O 1
ATOM 635 N N . ILE A 1 80 ? 11.988 5.323 -15.767 1.00 93.12 80 ILE A N 1
ATOM 636 C CA . ILE A 1 80 ? 11.526 4.354 -16.768 1.00 93.12 80 ILE A CA 1
ATOM 637 C C . ILE A 1 80 ? 11.062 5.106 -18.020 1.00 93.12 80 ILE A C 1
ATOM 639 O O . ILE A 1 80 ? 11.503 4.795 -19.125 1.00 93.12 80 ILE A O 1
ATOM 643 N N . ILE A 1 81 ? 10.230 6.138 -17.839 1.00 94.94 81 ILE A N 1
ATOM 644 C CA . ILE A 1 81 ? 9.740 6.984 -18.938 1.00 94.94 81 ILE A CA 1
ATOM 645 C C . ILE A 1 81 ? 10.917 7.694 -19.617 1.00 94.94 81 ILE A C 1
ATOM 647 O O . ILE A 1 81 ? 11.019 7.651 -20.838 1.00 94.94 81 ILE A O 1
ATOM 651 N N . ALA A 1 82 ? 11.833 8.272 -18.835 1.00 96.25 82 ALA A N 1
ATOM 652 C CA . ALA A 1 82 ? 13.033 8.948 -19.322 1.00 96.25 82 ALA A CA 1
ATOM 653 C C . ALA A 1 82 ? 13.945 8.019 -20.126 1.00 96.25 82 ALA A C 1
ATOM 655 O O . ALA A 1 82 ? 14.466 8.417 -21.165 1.00 96.25 82 ALA A O 1
ATOM 656 N N . SER A 1 83 ? 14.116 6.769 -19.695 1.00 94.44 83 SER A N 1
ATOM 657 C CA . SER A 1 83 ? 14.909 5.789 -20.445 1.00 94.44 83 SER A CA 1
ATOM 658 C C . SER A 1 83 ? 14.258 5.435 -21.780 1.00 94.44 83 SER A C 1
ATOM 660 O O . SER A 1 83 ? 14.935 5.410 -22.807 1.00 94.44 83 SER A O 1
ATOM 662 N N . PHE A 1 84 ? 12.940 5.225 -21.784 1.00 93.69 84 PHE A N 1
ATOM 663 C CA . PHE A 1 84 ? 12.191 4.922 -23.000 1.00 93.69 84 PHE A CA 1
ATOM 664 C C . PHE A 1 84 ? 12.230 6.078 -24.009 1.00 93.69 84 PHE A C 1
ATOM 666 O O . PHE A 1 84 ? 12.548 5.867 -25.178 1.00 93.69 84 PHE A O 1
ATOM 673 N N . THR A 1 85 ? 11.967 7.311 -23.567 1.00 94.38 85 THR A N 1
ATOM 674 C CA . THR A 1 85 ? 12.015 8.494 -24.440 1.00 94.38 85 THR A CA 1
ATOM 675 C C . THR A 1 85 ? 13.431 8.777 -24.934 1.00 94.38 85 THR A C 1
ATOM 677 O O . THR A 1 85 ? 13.602 9.143 -26.093 1.00 94.38 85 THR A O 1
ATOM 680 N N . THR A 1 86 ? 14.457 8.560 -24.105 1.00 93.75 86 THR A N 1
ATOM 681 C CA . THR A 1 86 ? 15.864 8.714 -24.511 1.00 93.75 86 THR A CA 1
ATOM 682 C C . THR A 1 86 ? 16.241 7.728 -25.616 1.00 93.75 86 THR A C 1
ATOM 684 O O . THR A 1 86 ? 16.823 8.139 -26.616 1.00 93.75 86 THR A O 1
ATOM 687 N N . LEU A 1 87 ? 15.864 6.448 -25.486 1.00 92.38 87 LEU A N 1
ATOM 688 C CA . LEU A 1 87 ? 16.066 5.454 -26.548 1.00 92.38 87 LEU A CA 1
ATOM 689 C C . LEU A 1 87 ? 15.309 5.831 -27.823 1.00 92.38 87 LEU A C 1
ATOM 691 O O . LEU A 1 87 ? 15.872 5.752 -28.913 1.00 92.38 87 LEU A O 1
ATOM 695 N N . PHE A 1 88 ? 14.059 6.282 -27.691 1.00 91.50 88 PHE A N 1
ATOM 696 C CA . PHE A 1 88 ? 13.263 6.733 -28.829 1.00 91.50 88 PHE A CA 1
ATOM 697 C C . PHE A 1 88 ? 13.966 7.858 -29.596 1.00 91.50 88 PHE A C 1
ATOM 699 O O . PHE A 1 88 ? 14.118 7.760 -30.810 1.00 91.50 88 PHE A O 1
ATOM 706 N N . PHE A 1 89 ? 14.458 8.891 -28.903 1.00 90.06 89 PHE A N 1
ATOM 707 C CA . PHE A 1 89 ? 15.200 9.972 -29.553 1.00 90.06 89 PHE A CA 1
ATOM 708 C C . PHE A 1 89 ? 16.535 9.510 -30.131 1.00 90.06 89 PHE A C 1
ATOM 710 O O . PHE A 1 89 ? 16.874 9.948 -31.222 1.00 90.06 89 PHE A O 1
ATOM 717 N N . TYR A 1 90 ? 17.255 8.610 -29.458 1.00 89.38 90 TYR A N 1
ATOM 718 C CA . TYR A 1 90 ? 18.531 8.081 -29.945 1.00 89.38 90 TYR A CA 1
ATOM 719 C C . TYR A 1 90 ? 18.394 7.302 -31.268 1.00 89.38 90 TYR A C 1
ATOM 721 O O . TYR A 1 90 ? 19.257 7.400 -32.145 1.00 89.38 90 TYR A O 1
ATOM 729 N N . PHE A 1 91 ? 17.307 6.541 -31.437 1.00 88.50 91 PHE A N 1
ATOM 730 C CA . PHE A 1 91 ? 17.027 5.815 -32.681 1.00 88.50 91 PHE A CA 1
ATOM 731 C C . PHE A 1 91 ? 16.287 6.649 -33.731 1.00 88.50 91 PHE A C 1
ATOM 733 O O . PHE A 1 91 ? 16.274 6.272 -34.905 1.00 88.50 91 PHE A O 1
ATOM 740 N N . SER A 1 92 ? 15.681 7.768 -33.336 1.00 86.56 92 SER A N 1
ATOM 741 C CA . SER A 1 92 ? 14.915 8.610 -34.246 1.00 86.56 92 SER A CA 1
ATOM 742 C C . SER A 1 92 ? 15.822 9.299 -35.275 1.00 86.56 92 SER A C 1
ATOM 744 O O . SER A 1 92 ? 16.932 9.731 -34.945 1.00 86.56 92 SER A O 1
ATOM 746 N N . PRO A 1 93 ? 15.381 9.438 -36.539 1.00 79.88 93 PRO A N 1
ATOM 747 C CA . PRO A 1 93 ? 16.081 10.261 -37.511 1.00 79.88 93 PRO A CA 1
ATOM 748 C C . PRO A 1 93 ? 16.222 11.698 -36.997 1.00 79.88 93 PRO A C 1
ATOM 750 O O . PRO A 1 93 ? 15.269 12.286 -36.488 1.00 79.88 93 PRO A O 1
ATOM 753 N N . VAL A 1 94 ? 17.396 12.297 -37.211 1.00 68.50 94 VAL A N 1
ATOM 754 C CA . VAL A 1 94 ? 17.772 13.645 -36.734 1.00 68.50 94 VAL A CA 1
ATOM 755 C C . VAL A 1 94 ? 16.766 14.740 -37.157 1.00 68.50 94 VAL A C 1
ATOM 757 O O . VAL A 1 94 ? 16.689 15.786 -36.522 1.00 68.50 94 VAL A O 1
ATOM 760 N N . GLY A 1 95 ? 15.952 14.492 -38.194 1.00 63.88 95 GLY A N 1
ATOM 761 C CA . GLY A 1 95 ? 14.909 15.401 -38.689 1.00 63.88 95 GLY A CA 1
ATOM 762 C C . GLY A 1 95 ? 13.535 15.313 -38.007 1.00 63.88 95 GLY A C 1
ATOM 763 O O . GLY A 1 95 ? 12.666 16.112 -38.339 1.00 63.88 95 GLY A O 1
ATOM 764 N N . PHE A 1 96 ? 13.303 14.373 -37.083 1.00 65.75 96 PHE A N 1
ATOM 765 C CA . PHE A 1 96 ? 12.024 14.267 -36.358 1.00 65.75 96 PHE A CA 1
ATOM 766 C C . PHE A 1 96 ? 11.933 15.236 -35.161 1.00 65.75 96 PHE A C 1
ATOM 768 O O . PHE A 1 96 ? 10.840 15.552 -34.693 1.00 65.75 96 PHE A O 1
ATOM 775 N N . ALA A 1 97 ? 13.070 15.725 -34.653 1.00 56.78 97 ALA A N 1
ATOM 776 C CA . ALA A 1 97 ? 13.109 16.693 -33.560 1.00 56.78 97 ALA A CA 1
ATOM 777 C C . ALA A 1 97 ? 12.787 18.112 -34.074 1.00 56.78 97 ALA A C 1
ATOM 779 O O . ALA A 1 97 ? 13.312 18.536 -35.100 1.00 56.78 97 ALA A O 1
ATOM 780 N N . LEU A 1 98 ? 11.904 18.824 -33.360 1.00 59.12 98 LEU A N 1
ATOM 781 C CA . LEU A 1 98 ? 11.331 20.134 -33.714 1.00 59.12 98 LEU A CA 1
ATOM 782 C C . LEU A 1 98 ? 12.317 21.120 -34.394 1.00 59.12 98 LEU A C 1
ATOM 784 O O . LEU A 1 98 ? 13.432 21.303 -33.907 1.00 59.12 98 LEU A O 1
ATOM 788 N N . PRO A 1 99 ? 11.885 21.862 -35.437 1.00 57.56 99 PRO A N 1
ATOM 789 C CA . PRO A 1 99 ? 12.753 22.714 -36.260 1.00 57.56 99 PRO A CA 1
ATOM 790 C C . PRO A 1 99 ? 13.158 24.060 -35.623 1.00 57.56 99 PRO A C 1
ATOM 792 O O . PRO A 1 99 ? 13.699 24.924 -36.312 1.00 57.56 99 PRO A O 1
ATOM 795 N N . LEU A 1 100 ? 12.926 24.282 -34.324 1.00 55.66 100 LEU A N 1
ATOM 796 C CA . LEU A 1 100 ? 13.224 25.568 -33.689 1.00 55.66 100 LEU A CA 1
ATOM 797 C C . LEU A 1 100 ? 14.626 25.575 -33.034 1.00 55.66 100 LEU A C 1
ATOM 799 O O . LEU A 1 100 ? 14.821 25.122 -31.912 1.00 55.66 100 LEU A O 1
ATOM 803 N N . VAL A 1 101 ? 15.584 26.188 -33.740 1.00 52.41 101 VAL A N 1
ATOM 804 C CA . VAL A 1 101 ? 16.769 26.909 -33.208 1.00 52.41 101 VAL A CA 1
ATOM 805 C C . VAL A 1 101 ? 18.041 26.103 -32.848 1.00 52.41 101 VAL A C 1
ATOM 807 O O . VAL A 1 101 ? 19.104 26.706 -32.735 1.00 52.41 101 VAL A O 1
ATOM 810 N N . LEU A 1 102 ? 18.037 24.765 -32.767 1.00 55.34 102 LEU A N 1
ATOM 811 C CA . LEU A 1 102 ? 19.157 24.019 -32.141 1.00 55.34 102 LEU A CA 1
ATOM 812 C C . LEU A 1 102 ? 19.980 23.067 -33.043 1.00 55.34 102 LEU A C 1
ATOM 814 O O . LEU A 1 102 ? 20.453 22.024 -32.589 1.00 55.34 102 LEU A O 1
ATOM 818 N N . SER A 1 103 ? 20.207 23.413 -34.314 1.00 58.69 103 SER A N 1
ATOM 819 C CA . SER A 1 103 ? 20.982 22.581 -35.266 1.00 58.69 103 SER A CA 1
ATOM 820 C C . SER A 1 103 ? 22.431 22.288 -34.835 1.00 58.69 103 SER A C 1
ATOM 822 O O . SER A 1 103 ? 23.004 21.275 -35.237 1.00 58.69 103 SER A O 1
ATOM 824 N N . THR A 1 104 ? 23.024 23.123 -33.980 1.00 60.69 104 THR A N 1
ATOM 825 C CA . THR A 1 104 ? 24.370 22.930 -33.415 1.00 60.69 104 THR A CA 1
ATOM 826 C C . THR A 1 104 ? 24.419 21.903 -32.282 1.00 60.69 104 THR A C 1
ATOM 828 O O . THR A 1 104 ? 25.406 21.178 -32.181 1.00 60.69 104 THR A O 1
ATOM 831 N N . ILE A 1 105 ? 23.362 21.771 -31.472 1.00 57.38 105 ILE A N 1
ATOM 832 C CA . ILE A 1 105 ? 23.281 20.751 -30.405 1.00 57.38 105 ILE A CA 1
ATOM 833 C C . ILE A 1 105 ? 22.930 19.372 -30.985 1.00 57.38 105 ILE A C 1
ATOM 835 O O . ILE A 1 105 ? 23.367 18.355 -30.453 1.00 57.38 105 ILE A O 1
ATOM 839 N N . LEU A 1 106 ? 22.244 19.327 -32.132 1.00 60.44 106 LEU A N 1
ATOM 840 C CA . LEU A 1 106 ? 21.896 18.093 -32.853 1.00 60.44 106 LEU A CA 1
ATOM 841 C C . LEU A 1 106 ? 23.110 17.279 -33.349 1.00 60.44 106 LEU A C 1
ATOM 843 O O . LEU A 1 106 ? 22.962 16.095 -33.632 1.00 60.44 106 LEU A O 1
ATOM 847 N N . LYS A 1 107 ? 24.314 17.868 -33.424 1.00 65.81 107 LYS A N 1
ATOM 848 C CA . LYS A 1 107 ? 25.552 17.127 -33.747 1.00 65.81 107 LYS A CA 1
ATOM 849 C C . LYS A 1 107 ? 26.163 16.390 -32.548 1.00 65.81 107 LYS A C 1
ATOM 851 O O . LYS A 1 107 ? 27.087 15.606 -32.735 1.00 65.81 107 LYS A O 1
ATOM 856 N N . SER A 1 108 ? 25.692 16.658 -31.331 1.00 77.62 108 SER A N 1
ATOM 857 C CA . SER A 1 108 ? 26.252 16.126 -30.087 1.00 77.62 108 SER A CA 1
ATOM 858 C C . SER A 1 108 ? 25.375 15.010 -29.527 1.00 77.62 108 SER A C 1
ATOM 860 O O . SER A 1 108 ? 24.166 15.191 -29.428 1.00 77.62 108 SER A O 1
ATOM 862 N N . ASN A 1 109 ? 25.967 13.901 -29.064 1.00 81.75 109 ASN A N 1
ATOM 863 C CA . ASN A 1 109 ? 25.251 12.766 -28.445 1.00 81.75 109 ASN A CA 1
ATOM 864 C C . ASN A 1 109 ? 24.375 13.158 -27.237 1.00 81.75 109 ASN A C 1
ATOM 866 O O . ASN A 1 109 ? 23.508 12.396 -26.813 1.00 81.75 109 ASN A O 1
ATOM 870 N N . TRP A 1 110 ? 24.565 14.365 -26.701 1.00 85.19 110 TRP A N 1
ATOM 871 C CA . TRP A 1 110 ? 23.759 14.947 -25.631 1.00 85.19 110 TRP A CA 1
ATOM 872 C C . TRP A 1 110 ? 22.298 15.212 -26.006 1.00 85.19 110 TRP A C 1
ATOM 874 O O . TRP A 1 110 ? 21.473 15.363 -25.104 1.00 85.19 110 TRP A O 1
ATOM 884 N N . TYR A 1 111 ? 21.948 15.255 -27.296 1.00 86.44 111 TYR A N 1
ATOM 885 C CA . TYR A 1 111 ? 20.569 15.536 -27.700 1.00 86.44 111 TYR A CA 1
ATOM 886 C C . TYR A 1 111 ? 19.588 14.489 -27.137 1.00 86.44 111 TYR A C 1
ATOM 888 O O . TYR A 1 111 ? 18.578 14.861 -26.542 1.00 86.44 111 TYR A O 1
ATOM 896 N N . ALA A 1 112 ? 19.892 13.192 -27.255 1.00 89.38 112 ALA A N 1
ATOM 897 C CA . ALA A 1 112 ? 18.948 12.140 -26.883 1.00 89.38 112 ALA A CA 1
ATOM 898 C C . ALA A 1 112 ? 18.609 12.146 -25.377 1.00 89.38 112 ALA A C 1
ATOM 900 O O . ALA A 1 112 ? 17.417 12.172 -25.058 1.00 89.38 112 ALA A O 1
ATOM 901 N N . PRO A 1 113 ? 19.582 12.219 -24.442 1.00 92.75 113 PRO A N 1
ATOM 902 C CA . PRO A 1 113 ? 19.285 12.347 -23.013 1.00 92.75 113 PRO A CA 1
ATOM 903 C C . PRO A 1 113 ? 18.537 13.634 -22.641 1.00 92.75 113 PRO A C 1
ATOM 905 O O . PRO A 1 113 ? 17.622 13.595 -21.819 1.00 92.75 113 PRO A O 1
ATOM 908 N N . LEU A 1 114 ? 18.891 14.779 -23.241 1.00 91.56 114 LEU A N 1
ATOM 909 C CA . LEU A 1 114 ? 18.269 16.066 -22.908 1.00 91.56 114 LEU A CA 1
ATOM 910 C C . LEU A 1 114 ? 16.806 16.128 -23.363 1.00 91.56 114 LEU A C 1
ATOM 912 O O . LEU A 1 114 ? 15.922 16.440 -22.562 1.00 91.56 114 LEU A O 1
ATOM 916 N N . TYR A 1 115 ? 16.537 15.793 -24.628 1.00 89.62 115 TYR A N 1
ATOM 917 C CA . TYR A 1 115 ? 15.171 15.761 -25.154 1.00 89.62 115 TYR A CA 1
ATOM 918 C C . TYR A 1 115 ? 14.354 14.631 -24.522 1.00 89.62 115 TYR A C 1
ATOM 920 O O . TYR A 1 115 ? 13.195 14.843 -24.164 1.00 89.62 115 TYR A O 1
ATOM 928 N N . GLY A 1 116 ? 14.964 13.460 -24.312 1.00 91.56 116 GLY A N 1
ATOM 929 C CA . GLY A 1 116 ? 14.346 12.338 -23.612 1.00 91.56 116 GLY A CA 1
ATOM 930 C C . GLY A 1 116 ? 13.886 12.721 -22.208 1.00 91.56 116 GLY A C 1
ATOM 931 O O . GLY A 1 116 ? 12.717 12.515 -21.873 1.00 91.56 116 GLY A O 1
ATOM 932 N N . GLY A 1 117 ? 14.762 13.351 -21.421 1.00 94.56 117 GLY A N 1
ATOM 933 C CA . GLY A 1 117 ? 14.444 13.852 -20.084 1.00 94.56 117 GLY A CA 1
ATOM 934 C C . GLY A 1 117 ? 13.358 14.933 -20.087 1.00 94.56 117 GLY A C 1
ATOM 935 O O . GLY A 1 117 ? 12.414 14.853 -19.301 1.00 94.56 117 GLY A O 1
ATOM 936 N N . ALA A 1 118 ? 13.430 15.903 -21.005 1.00 93.62 118 ALA A N 1
ATOM 937 C CA . ALA A 1 118 ? 12.429 16.967 -21.115 1.00 93.62 118 ALA A CA 1
ATOM 938 C C . ALA A 1 118 ? 11.031 16.421 -21.453 1.00 93.62 118 ALA A C 1
ATOM 940 O O . ALA A 1 118 ? 10.053 16.756 -20.782 1.00 93.62 118 ALA A O 1
ATOM 941 N N . VAL A 1 119 ? 10.928 15.530 -22.446 1.00 94.19 119 VAL A N 1
ATOM 942 C CA . VAL A 1 119 ? 9.657 14.879 -22.798 1.00 94.19 119 VAL A CA 1
ATOM 943 C C . VAL A 1 119 ? 9.158 14.008 -21.652 1.00 94.19 119 VAL A C 1
ATOM 945 O O . VAL A 1 119 ? 7.973 14.053 -21.329 1.00 94.19 119 VAL A O 1
ATOM 948 N N . ALA A 1 120 ? 10.039 13.263 -20.984 1.00 95.88 120 ALA A N 1
ATOM 949 C CA . ALA A 1 120 ? 9.653 12.449 -19.838 1.00 95.88 120 ALA A CA 1
ATOM 950 C C . ALA A 1 120 ? 9.118 13.287 -18.673 1.00 95.88 120 ALA A C 1
ATOM 952 O O . ALA A 1 120 ? 8.152 12.876 -18.028 1.00 95.88 120 ALA A O 1
ATOM 953 N N . LEU A 1 121 ? 9.685 14.471 -18.427 1.00 96.06 121 LEU A N 1
ATOM 954 C CA . LEU A 1 121 ? 9.183 15.404 -17.421 1.00 96.06 121 LEU A CA 1
ATOM 955 C C . LEU A 1 121 ? 7.769 15.881 -17.775 1.00 96.06 121 LEU A C 1
ATOM 957 O O . LEU A 1 121 ? 6.879 15.820 -16.929 1.00 96.06 121 LEU A O 1
ATOM 961 N N . ILE A 1 122 ? 7.542 16.282 -19.030 1.00 95.94 122 ILE A N 1
ATOM 962 C CA . ILE A 1 122 ? 6.221 16.708 -19.520 1.00 95.94 122 ILE A CA 1
ATOM 963 C C . ILE A 1 122 ? 5.202 15.573 -19.372 1.00 95.94 122 ILE A C 1
ATOM 965 O O . ILE A 1 122 ? 4.139 15.771 -18.787 1.00 95.94 122 ILE A O 1
ATOM 969 N N . VAL A 1 123 ? 5.540 14.367 -19.837 1.00 96.06 123 VAL A N 1
ATOM 970 C CA . VAL A 1 123 ? 4.679 13.181 -19.710 1.00 96.06 123 VAL A CA 1
ATOM 971 C C . VAL A 1 123 ? 4.388 12.873 -18.242 1.00 96.06 123 VAL A C 1
ATOM 973 O O . VAL A 1 123 ? 3.246 12.586 -17.895 1.00 96.06 123 VAL A O 1
ATOM 976 N N . THR A 1 124 ? 5.381 12.982 -17.357 1.00 95.88 124 THR A N 1
ATOM 977 C CA . THR A 1 124 ? 5.201 12.753 -15.914 1.00 95.88 124 THR A CA 1
ATOM 978 C C . THR A 1 124 ? 4.261 13.786 -15.298 1.00 95.88 124 THR A C 1
ATOM 980 O O . THR A 1 124 ? 3.377 13.408 -14.537 1.00 95.88 124 THR A O 1
ATOM 983 N N . ILE A 1 125 ? 4.380 15.066 -15.664 1.00 96.31 125 ILE A N 1
ATOM 984 C CA . ILE A 1 125 ? 3.470 16.130 -15.212 1.00 96.31 125 ILE A CA 1
ATOM 985 C C . ILE A 1 125 ? 2.040 15.873 -15.705 1.00 96.31 125 ILE A C 1
ATOM 987 O O . ILE A 1 125 ? 1.096 15.991 -14.924 1.00 96.31 125 ILE A O 1
ATOM 991 N N . ILE A 1 126 ? 1.867 15.473 -16.969 1.00 96.00 126 ILE A N 1
ATOM 992 C CA . ILE A 1 126 ? 0.551 15.128 -17.531 1.00 96.00 126 ILE A CA 1
ATOM 993 C C . ILE A 1 126 ? -0.046 13.930 -16.785 1.00 96.00 126 ILE A C 1
ATOM 995 O O . ILE A 1 126 ? -1.197 13.981 -16.355 1.00 96.00 126 ILE A O 1
ATOM 999 N N . LEU A 1 127 ? 0.733 12.867 -16.569 1.00 93.88 127 LEU A N 1
ATOM 1000 C CA . LEU A 1 127 ? 0.290 11.701 -15.804 1.00 93.88 127 LEU A CA 1
ATOM 1001 C C . LEU A 1 127 ? -0.044 12.064 -14.354 1.00 93.88 127 LEU A C 1
ATOM 1003 O O . LEU A 1 127 ? -1.031 11.560 -13.824 1.00 93.88 127 LEU A O 1
ATOM 1007 N N . ALA A 1 128 ? 0.735 12.943 -13.721 1.00 94.56 128 ALA A N 1
ATOM 1008 C CA . ALA A 1 128 ? 0.473 13.439 -12.374 1.00 94.56 128 ALA A CA 1
ATOM 1009 C C . ALA A 1 128 ? -0.847 14.212 -12.310 1.00 94.56 128 ALA A C 1
ATOM 1011 O O . ALA A 1 128 ? -1.627 14.026 -11.374 1.00 94.56 128 ALA A O 1
ATOM 1012 N N . PHE A 1 129 ? -1.122 15.034 -13.324 1.00 94.12 129 PHE A N 1
ATOM 1013 C CA . PHE A 1 129 ? -2.377 15.761 -13.450 1.00 94.12 129 PHE A CA 1
ATOM 1014 C C . PHE A 1 129 ? -3.561 14.807 -13.639 1.00 94.12 129 PHE A C 1
ATOM 1016 O O . PHE A 1 129 ? -4.520 14.881 -12.880 1.00 94.12 129 PHE A O 1
ATOM 1023 N N . LEU A 1 130 ? -3.471 13.846 -14.564 1.00 93.50 130 LEU A N 1
ATOM 1024 C CA . LEU A 1 130 ? -4.520 12.840 -14.781 1.00 93.50 130 LEU A CA 1
ATOM 1025 C C . LEU A 1 130 ? -4.757 11.956 -13.547 1.00 93.50 130 LEU A C 1
ATOM 1027 O O . LEU A 1 130 ? -5.864 11.462 -13.340 1.00 93.50 130 LEU A O 1
ATOM 1031 N N . ARG A 1 131 ? -3.724 11.757 -12.720 1.00 91.44 131 ARG A N 1
ATOM 1032 C CA . ARG A 1 131 ? -3.787 10.949 -11.496 1.00 91.44 131 ARG A CA 1
ATOM 1033 C C . ARG A 1 131 ? -4.019 11.743 -10.215 1.00 91.44 131 ARG A C 1
ATOM 1035 O O . ARG A 1 131 ? -4.003 11.151 -9.139 1.00 91.44 131 ARG A O 1
ATOM 1042 N N . CYS A 1 132 ? -4.262 13.051 -10.289 1.00 91.19 132 CYS A N 1
ATOM 1043 C CA . CYS A 1 132 ? -4.484 13.869 -9.096 1.00 91.19 132 CYS A CA 1
ATOM 1044 C C . CYS A 1 132 ? -5.679 13.372 -8.265 1.00 91.19 132 CYS A C 1
ATOM 1046 O O . CYS A 1 132 ? -5.633 13.422 -7.036 1.00 91.19 132 CYS A O 1
ATOM 1048 N N . SER A 1 133 ? -6.704 12.815 -8.921 1.00 88.56 133 SER A N 1
ATOM 1049 C CA . SER A 1 133 ? -7.864 12.214 -8.268 1.00 88.56 133 SER A CA 1
ATOM 1050 C C . SER A 1 133 ? -7.433 11.081 -7.338 1.00 88.56 133 SER A C 1
ATOM 1052 O O . SER A 1 133 ? -7.834 11.074 -6.181 1.00 88.56 133 SER A O 1
ATOM 1054 N N . PHE A 1 134 ? -6.511 10.214 -7.762 1.00 87.50 134 PHE A N 1
ATOM 1055 C CA . PHE A 1 134 ? -5.977 9.104 -6.961 1.00 87.50 134 PHE A CA 1
ATOM 1056 C C . PHE A 1 134 ? -5.120 9.535 -5.760 1.00 87.50 134 PHE A C 1
ATOM 1058 O O . PHE A 1 134 ? -4.742 8.687 -4.961 1.00 87.50 134 PHE A O 1
ATOM 1065 N N . ALA A 1 135 ? -4.804 10.823 -5.597 1.00 91.50 135 ALA A N 1
ATOM 1066 C CA . ALA A 1 135 ? -4.128 11.347 -4.404 1.00 91.50 135 ALA A CA 1
ATOM 1067 C C . ALA A 1 135 ? -5.106 11.859 -3.327 1.00 91.50 135 ALA A C 1
ATOM 1069 O O . ALA A 1 135 ? -4.702 12.532 -2.371 1.00 91.50 135 ALA A O 1
ATOM 1070 N N . THR A 1 136 ? -6.396 11.567 -3.488 1.00 92.06 136 THR A N 1
ATOM 1071 C CA . THR A 1 136 ? -7.455 11.856 -2.516 1.00 92.06 136 THR A CA 1
ATOM 1072 C C . THR A 1 136 ? -7.778 10.627 -1.666 1.00 92.06 136 THR A C 1
ATOM 1074 O O . THR A 1 136 ? -7.606 9.495 -2.112 1.00 92.06 136 THR A O 1
ATOM 1077 N N . ALA A 1 137 ? -8.275 10.847 -0.448 1.00 91.62 137 ALA A N 1
ATOM 1078 C CA . ALA A 1 137 ? -8.686 9.788 0.475 1.00 91.62 137 ALA A CA 1
ATOM 1079 C C . ALA A 1 137 ? -9.768 8.871 -0.113 1.00 91.62 137 ALA A C 1
ATOM 1081 O O . ALA A 1 137 ? -9.820 7.695 0.221 1.00 91.62 137 ALA A O 1
ATOM 1082 N N . GLU A 1 138 ? -10.619 9.398 -0.986 1.00 91.75 138 GLU A N 1
ATOM 1083 C CA . GLU A 1 138 ? -11.717 8.657 -1.605 1.00 91.75 138 GLU A CA 1
ATOM 1084 C C . GLU A 1 138 ? -11.223 7.718 -2.711 1.00 91.75 138 GLU A C 1
ATOM 1086 O O . GLU A 1 138 ? -11.595 6.550 -2.757 1.00 91.75 138 GLU A O 1
ATOM 1091 N N . MET A 1 139 ? -10.333 8.208 -3.576 1.00 89.69 139 MET A N 1
ATOM 1092 C CA . MET A 1 139 ? -9.939 7.486 -4.789 1.00 89.69 139 MET A CA 1
ATOM 1093 C C . MET A 1 139 ? -8.634 6.697 -4.649 1.00 89.69 139 MET A C 1
ATOM 1095 O O . MET A 1 139 ? -8.399 5.794 -5.449 1.00 89.69 139 MET A O 1
ATOM 1099 N N . ALA A 1 140 ? -7.762 7.016 -3.681 1.00 88.62 140 ALA A N 1
ATOM 1100 C CA . ALA A 1 140 ? -6.499 6.289 -3.507 1.00 88.62 140 ALA A CA 1
ATOM 1101 C C . ALA A 1 140 ? -6.744 4.815 -3.139 1.00 88.62 140 ALA A C 1
ATOM 1103 O O . ALA A 1 140 ? -6.064 3.922 -3.645 1.00 88.62 140 ALA A O 1
ATOM 1104 N N . ASN A 1 141 ? -7.741 4.569 -2.287 1.00 89.62 141 ASN A N 1
ATOM 1105 C CA . ASN A 1 141 ? -8.268 3.253 -1.962 1.00 89.62 141 ASN A CA 1
ATOM 1106 C C . ASN A 1 141 ? -9.762 3.358 -1.613 1.00 89.62 141 ASN A C 1
ATOM 1108 O O . ASN A 1 141 ? -10.136 3.579 -0.459 1.00 89.62 141 ASN A O 1
ATOM 1112 N N . MET A 1 142 ? -10.611 3.174 -2.626 1.00 87.94 142 MET A N 1
ATOM 1113 C CA . MET A 1 142 ? -12.067 3.300 -2.499 1.00 87.94 142 MET A CA 1
ATOM 1114 C C . MET A 1 142 ? -12.663 2.310 -1.490 1.00 87.94 142 MET A C 1
ATOM 1116 O O . MET A 1 142 ? -13.569 2.667 -0.739 1.00 87.94 142 MET A O 1
ATOM 1120 N N . ARG A 1 143 ? -12.129 1.080 -1.419 1.00 88.31 143 ARG A N 1
ATOM 1121 C CA . ARG A 1 143 ? -12.616 0.043 -0.496 1.00 88.31 143 ARG A CA 1
ATOM 1122 C C . ARG A 1 143 ? -12.319 0.432 0.947 1.00 88.31 143 ARG A C 1
ATOM 1124 O O . ARG A 1 143 ? -13.248 0.542 1.745 1.00 88.31 143 ARG A O 1
ATOM 1131 N N . SER A 1 144 ? -11.056 0.711 1.265 1.00 90.12 144 SER A N 1
ATOM 1132 C CA . SER A 1 144 ? -10.662 1.143 2.610 1.00 90.12 144 SER A CA 1
ATOM 1133 C C . SER A 1 144 ? -11.358 2.441 3.028 1.00 90.12 144 SER A C 1
ATOM 1135 O O . SER A 1 144 ? -11.795 2.554 4.170 1.00 90.12 144 SER A O 1
ATOM 1137 N N . TYR A 1 145 ? -11.536 3.392 2.105 1.00 92.81 145 TYR A N 1
ATOM 1138 C CA . TYR A 1 145 ? -12.293 4.614 2.370 1.00 92.81 145 TYR A CA 1
ATOM 1139 C C . TYR A 1 145 ? -13.764 4.337 2.696 1.00 92.81 145 TYR A C 1
ATOM 1141 O O . TYR A 1 145 ? -14.268 4.845 3.695 1.00 92.81 145 TYR A O 1
ATOM 1149 N N . SER A 1 146 ? -14.447 3.509 1.898 1.00 92.12 146 SER A N 1
ATOM 1150 C CA . SER A 1 146 ? -15.853 3.159 2.137 1.00 92.12 146 SER A CA 1
ATOM 1151 C C . SER A 1 146 ? -16.054 2.469 3.489 1.00 92.12 146 SER A C 1
ATOM 1153 O O . SER A 1 146 ? -16.985 2.805 4.219 1.00 92.12 146 SER A O 1
ATOM 1155 N N . LEU A 1 147 ? -15.128 1.584 3.873 1.00 92.44 147 LEU A N 1
ATOM 1156 C CA . LEU A 1 147 ? -15.168 0.888 5.154 1.00 92.44 147 LEU A CA 1
ATOM 1157 C C . LEU A 1 147 ? -14.911 1.847 6.327 1.00 92.44 147 LEU A C 1
ATOM 1159 O O . LEU A 1 147 ? -15.666 1.835 7.296 1.00 92.44 147 LEU A O 1
ATOM 1163 N N . LEU A 1 148 ? -13.909 2.728 6.215 1.00 94.25 148 LEU A N 1
ATOM 1164 C CA . LEU A 1 148 ? -13.667 3.794 7.194 1.00 94.25 148 LEU A CA 1
ATOM 1165 C C . LEU A 1 148 ? -14.882 4.705 7.345 1.00 94.25 148 LEU A C 1
ATOM 1167 O O . LEU A 1 148 ? -15.227 5.092 8.457 1.00 94.25 148 LEU A O 1
ATOM 1171 N N . LYS A 1 149 ? -15.546 5.044 6.236 1.00 93.50 149 LYS A N 1
ATOM 1172 C CA . LYS A 1 149 ? -16.742 5.883 6.258 1.00 93.50 149 LYS A CA 1
ATOM 1173 C C . LYS A 1 149 ? -17.916 5.168 6.922 1.00 93.50 149 LYS A C 1
ATOM 1175 O O . LYS A 1 149 ? -18.625 5.787 7.710 1.00 93.50 149 LYS A O 1
ATOM 1180 N N . SER A 1 150 ? -18.079 3.872 6.658 1.00 94.19 150 SER A N 1
ATOM 1181 C CA . SER A 1 150 ? -19.069 3.027 7.327 1.00 94.19 150 SER A CA 1
ATOM 1182 C C . SER A 1 150 ? -18.838 2.994 8.839 1.00 94.19 150 SER A C 1
ATOM 1184 O O . SER A 1 150 ? -19.749 3.315 9.596 1.00 94.19 150 SER A O 1
ATOM 1186 N N . ARG A 1 151 ? -17.605 2.713 9.284 1.00 94.12 151 ARG A N 1
ATOM 1187 C CA . ARG A 1 151 ? -17.242 2.703 10.713 1.00 94.12 151 ARG A CA 1
ATOM 1188 C C . ARG A 1 151 ? -17.353 4.078 11.364 1.00 94.12 151 ARG A C 1
ATOM 1190 O O . ARG A 1 151 ? -17.829 4.194 12.485 1.00 94.12 151 ARG A O 1
ATOM 1197 N N . GLN A 1 152 ? -16.999 5.145 10.648 1.00 94.06 152 GLN A N 1
ATOM 1198 C CA . GLN A 1 152 ? -17.224 6.511 11.119 1.00 94.06 152 GLN A CA 1
ATOM 1199 C C . GLN A 1 152 ? -18.716 6.773 11.365 1.00 94.06 152 GLN A C 1
ATOM 1201 O O . GLN A 1 152 ? -19.064 7.384 12.372 1.00 94.06 152 GLN A O 1
ATOM 1206 N N . ASN A 1 153 ? -19.589 6.344 10.452 1.00 92.25 153 ASN A N 1
ATOM 1207 C CA . ASN A 1 153 ? -21.032 6.528 10.588 1.00 92.25 153 ASN A CA 1
ATOM 1208 C C . ASN A 1 153 ? -21.609 5.691 11.737 1.00 92.25 153 ASN A C 1
ATOM 1210 O O . ASN A 1 153 ? -22.476 6.180 12.456 1.00 92.25 153 ASN A O 1
ATOM 1214 N N . GLU A 1 154 ? -21.105 4.474 11.943 1.00 93.00 154 GLU A N 1
ATOM 1215 C CA . GLU A 1 154 ? -21.454 3.632 13.091 1.00 93.00 154 GLU A CA 1
ATOM 1216 C C . GLU A 1 154 ? -21.064 4.309 14.413 1.00 93.00 154 GLU A C 1
ATOM 1218 O O . GLU A 1 154 ? -21.910 4.515 15.282 1.00 93.00 154 GLU A O 1
ATOM 1223 N N . LEU A 1 155 ? -19.812 4.760 14.529 1.00 92.31 155 LEU A N 1
ATOM 1224 C CA . LEU A 1 155 ? -19.311 5.483 15.698 1.00 92.31 155 LEU A CA 1
ATOM 1225 C C . LEU A 1 155 ? -20.114 6.765 15.961 1.00 92.31 155 LEU A C 1
ATOM 1227 O O . LEU A 1 155 ? -20.466 7.085 17.095 1.00 92.31 155 LEU A O 1
ATOM 1231 N N . LYS A 1 156 ? -20.456 7.489 14.896 1.00 91.56 156 LYS A N 1
ATOM 1232 C CA . LYS A 1 156 ? -21.306 8.677 14.961 1.00 91.56 156 LYS A CA 1
ATOM 1233 C C . LYS A 1 156 ? -22.704 8.351 15.500 1.00 91.56 156 LYS A C 1
ATOM 1235 O O . LYS A 1 156 ? -23.204 9.106 16.334 1.00 91.56 156 LYS A O 1
ATOM 1240 N N . ALA A 1 157 ? -23.315 7.257 15.042 1.00 90.56 157 ALA A N 1
ATOM 1241 C CA . ALA A 1 157 ? -24.629 6.812 15.502 1.00 90.56 157 ALA A CA 1
ATOM 1242 C C . ALA A 1 157 ? -24.601 6.430 16.990 1.00 90.56 157 ALA A C 1
ATOM 1244 O O . ALA A 1 157 ? -25.451 6.893 17.747 1.00 90.56 157 ALA A O 1
ATOM 1245 N N . ARG A 1 158 ? -23.574 5.689 17.428 1.00 89.44 158 ARG A N 1
ATOM 1246 C CA . ARG A 1 158 ? -23.366 5.317 18.841 1.00 89.44 158 ARG A CA 1
ATOM 1247 C C . ARG A 1 158 ? -23.179 6.527 19.756 1.00 89.44 158 ARG A C 1
ATOM 1249 O O . ARG A 1 158 ? -23.663 6.541 20.882 1.00 89.44 158 ARG A O 1
ATOM 1256 N N . LEU A 1 159 ? -22.520 7.575 19.262 1.00 88.38 159 LEU A N 1
ATOM 1257 C CA . LEU A 1 159 ? -22.334 8.831 19.995 1.00 88.38 159 LEU A CA 1
ATOM 1258 C C . LEU A 1 159 ? -23.563 9.757 19.953 1.00 88.38 159 LEU A C 1
ATOM 1260 O O . LEU A 1 159 ? -23.548 10.815 20.586 1.00 88.38 159 LEU A O 1
ATOM 1264 N N . GLY A 1 160 ? -24.603 9.403 19.188 1.00 87.00 160 GLY A N 1
ATOM 1265 C CA . GLY A 1 160 ? -25.785 10.237 18.978 1.00 87.00 160 GLY A CA 1
ATOM 1266 C C . GLY A 1 160 ? -25.483 11.560 18.270 1.00 87.00 160 GLY A C 1
ATOM 1267 O O . GLY A 1 160 ? -26.188 12.541 18.488 1.00 87.00 160 GLY A O 1
ATOM 1268 N N . ILE A 1 161 ? -24.413 11.629 17.468 1.00 87.50 161 ILE A N 1
ATOM 1269 C CA . ILE A 1 161 ? -23.993 12.862 16.791 1.00 87.50 161 ILE A CA 1
ATOM 1270 C C . ILE A 1 161 ? -24.871 13.098 15.557 1.00 87.50 161 ILE A C 1
ATOM 1272 O O . ILE A 1 161 ? -24.839 12.332 14.595 1.00 87.50 161 ILE A O 1
ATOM 1276 N N . GLU A 1 162 ? -25.614 14.201 15.550 1.00 83.56 162 GLU A N 1
ATOM 1277 C CA . GLU A 1 162 ? -26.439 14.617 14.414 1.00 83.56 162 GLU A CA 1
ATOM 1278 C C . GLU A 1 162 ? -25.609 15.346 13.342 1.00 83.56 162 GLU A C 1
ATOM 1280 O O . GLU A 1 162 ? -24.597 15.994 13.634 1.00 83.56 162 GLU A O 1
ATOM 1285 N N . ASP A 1 163 ? -26.037 15.269 12.080 1.00 79.38 163 ASP A N 1
ATOM 1286 C CA . ASP A 1 163 ? -25.473 16.116 11.027 1.00 79.38 163 ASP A CA 1
ATOM 1287 C C . ASP A 1 163 ? -26.077 17.511 11.074 1.00 79.38 163 ASP A C 1
ATOM 1289 O O . ASP A 1 163 ? -27.283 17.701 11.226 1.00 79.38 163 ASP A O 1
ATOM 1293 N N . ARG A 1 164 ? -25.233 18.514 10.848 1.00 76.06 164 ARG A N 1
ATOM 1294 C CA . ARG A 1 164 ? -25.720 19.841 10.483 1.00 76.06 164 ARG A CA 1
ATOM 1295 C C . ARG A 1 164 ? -26.287 19.813 9.056 1.00 76.06 164 ARG A C 1
ATOM 1297 O O . ARG A 1 164 ? -25.858 18.995 8.245 1.00 76.06 164 ARG A O 1
ATOM 1304 N N . PRO A 1 165 ? -27.130 20.794 8.681 1.00 68.31 165 PRO A N 1
ATOM 1305 C CA . PRO A 1 165 ? -27.667 20.926 7.319 1.00 68.31 165 PRO A CA 1
ATOM 1306 C C . PRO A 1 165 ? -26.605 20.988 6.207 1.00 68.31 165 PRO A C 1
ATOM 1308 O O . PRO A 1 165 ? -26.903 20.760 5.043 1.00 68.31 165 PRO A O 1
ATOM 1311 N N . ASN A 1 166 ? -25.357 21.312 6.556 1.00 65.38 166 ASN A N 1
ATOM 1312 C CA . ASN A 1 166 ? -24.219 21.364 5.641 1.00 65.38 166 ASN A CA 1
ATOM 1313 C C . ASN A 1 166 ? -23.413 20.046 5.574 1.00 65.38 166 ASN A C 1
ATOM 1315 O O . ASN A 1 166 ? -22.315 20.047 5.023 1.00 65.38 166 ASN A O 1
ATOM 1319 N N . GLY A 1 167 ? -23.897 18.959 6.187 1.00 67.06 167 GLY A N 1
ATOM 1320 C CA . GLY A 1 167 ? -23.237 17.648 6.216 1.00 67.06 167 GLY A CA 1
ATOM 1321 C C . GLY A 1 167 ? -22.015 17.549 7.139 1.00 67.06 167 GLY A C 1
ATOM 1322 O O . GLY A 1 167 ? -21.326 16.532 7.134 1.00 67.06 167 GLY A O 1
ATOM 1323 N N . SER A 1 168 ? -21.710 18.592 7.921 1.00 67.75 168 SER A N 1
ATOM 1324 C CA . SER A 1 168 ? -20.663 18.530 8.949 1.00 67.75 168 SER A CA 1
ATOM 1325 C C . SER A 1 168 ? -21.225 17.990 10.268 1.00 67.75 168 SER A C 1
ATOM 1327 O O . SER A 1 168 ? -22.369 18.311 10.604 1.00 67.75 168 SER A O 1
ATOM 1329 N N . PRO A 1 169 ? -20.446 17.219 11.050 1.00 69.12 169 PRO A N 1
ATOM 1330 C CA . PRO A 1 169 ? -20.917 16.713 12.333 1.00 69.12 169 PRO A CA 1
ATOM 1331 C C . PRO A 1 169 ? -21.247 17.880 13.272 1.00 69.12 169 PRO A C 1
ATOM 1333 O O . PRO A 1 169 ? -20.413 18.762 13.522 1.00 69.12 169 PRO A O 1
ATOM 1336 N N . ALA A 1 170 ? -22.476 17.904 13.790 1.00 73.62 170 ALA A N 1
ATOM 1337 C CA . ALA A 1 170 ? -22.871 18.826 14.839 1.00 73.62 170 ALA A CA 1
ATOM 1338 C C . ALA A 1 170 ? -22.246 18.332 16.138 1.00 73.62 170 ALA A C 1
ATOM 1340 O O . ALA A 1 170 ? -22.794 17.490 16.832 1.00 73.62 170 ALA A O 1
ATOM 1341 N N . PHE A 1 171 ? -21.064 18.842 16.453 1.00 68.00 171 PHE A N 1
ATOM 1342 C CA . PHE A 1 171 ? -20.420 18.560 17.723 1.00 68.00 171 PHE A CA 1
ATOM 1343 C C . PHE A 1 171 ? -21.343 18.957 18.887 1.00 68.00 171 PHE A C 1
ATOM 1345 O O . PHE A 1 171 ? -21.686 20.131 19.040 1.00 68.00 171 PHE A O 1
ATOM 1352 N N . ILE A 1 172 ? -21.802 17.946 19.629 1.00 77.19 172 ILE A N 1
ATOM 1353 C CA . ILE A 1 172 ? -22.808 18.067 20.686 1.00 77.19 172 ILE A CA 1
ATOM 1354 C C . ILE A 1 172 ? -22.112 18.306 22.035 1.00 77.19 172 ILE A C 1
ATOM 1356 O O . ILE A 1 172 ? -20.981 17.876 22.246 1.00 77.19 172 ILE A O 1
ATOM 1360 N N . SER A 1 173 ? -22.778 18.985 22.971 1.00 81.19 173 SER A N 1
ATOM 1361 C CA . SER A 1 173 ? -22.310 19.089 24.351 1.00 81.19 173 SER A CA 1
ATOM 1362 C C . SER A 1 173 ? -22.150 17.708 25.003 1.00 81.19 173 SER A C 1
ATOM 1364 O O . SER A 1 173 ? -22.945 16.789 24.789 1.00 81.19 173 SER A O 1
ATOM 1366 N N . LEU A 1 174 ? -21.152 17.589 25.882 1.00 80.12 174 LEU A N 1
ATOM 1367 C CA . LEU A 1 174 ? -20.869 16.372 26.653 1.00 80.12 174 LEU A CA 1
ATOM 1368 C C . LEU A 1 174 ? -22.102 15.844 27.411 1.00 80.12 174 LEU A C 1
ATOM 1370 O O . LEU A 1 174 ? -22.264 14.641 27.570 1.00 80.12 174 LEU A O 1
ATOM 1374 N N . SER A 1 175 ? -22.988 16.737 27.863 1.00 79.31 175 SER A N 1
ATOM 1375 C CA . SER A 1 175 ? -24.230 16.381 28.559 1.00 79.31 175 SER A CA 1
ATOM 1376 C C . SER A 1 175 ? -25.212 15.594 27.689 1.00 79.31 175 SER A C 1
ATOM 1378 O O . SER A 1 175 ? -25.778 14.610 28.152 1.00 79.31 175 SER A O 1
ATOM 1380 N N . LYS A 1 176 ? -25.393 15.996 26.429 1.00 82.38 176 LYS A N 1
ATOM 1381 C CA . LYS A 1 176 ? -26.261 15.285 25.484 1.00 82.38 176 LYS A CA 1
ATOM 1382 C C . LYS A 1 176 ? -25.635 13.968 25.032 1.00 82.38 176 LYS A C 1
ATOM 1384 O O . LYS A 1 176 ? -26.360 12.999 24.869 1.00 82.38 176 LYS A O 1
ATOM 1389 N N . MET A 1 177 ? -24.307 13.902 24.902 1.00 78.88 177 MET A N 1
ATOM 1390 C CA . MET A 1 177 ? -23.624 12.625 24.661 1.00 78.88 177 MET A CA 1
ATOM 1391 C C . MET A 1 177 ? -23.824 11.653 25.824 1.00 78.88 177 MET A C 1
ATOM 1393 O O . MET A 1 177 ? -24.187 10.512 25.582 1.00 78.88 177 MET A O 1
ATOM 1397 N N . LYS A 1 178 ? -23.683 12.110 27.078 1.00 82.94 178 LYS A N 1
ATOM 1398 C CA . LYS A 1 178 ? -23.995 11.276 28.253 1.00 82.94 178 LYS A CA 1
ATOM 1399 C C . LYS A 1 178 ? -25.427 10.733 28.196 1.00 82.94 178 LYS A C 1
ATOM 1401 O O . LYS A 1 178 ? -25.652 9.575 28.523 1.00 82.94 178 LYS A O 1
ATOM 1406 N N . GLN A 1 179 ? -26.384 11.553 27.758 1.00 83.94 179 GLN A N 1
ATOM 1407 C CA . GLN A 1 179 ? -27.766 11.114 27.566 1.00 83.94 179 GLN A CA 1
ATOM 1408 C C . GLN A 1 179 ? -27.892 10.071 26.444 1.00 83.94 179 GLN A C 1
ATOM 1410 O O . GLN A 1 179 ? -28.578 9.072 26.633 1.00 83.94 179 GLN A O 1
ATOM 1415 N N . ALA A 1 180 ? -27.222 10.280 25.307 1.00 80.75 180 ALA A N 1
ATOM 1416 C CA . ALA A 1 180 ? -27.255 9.371 24.162 1.00 80.75 180 ALA A CA 1
ATOM 1417 C C . ALA A 1 180 ? -26.630 8.002 24.475 1.00 80.75 180 ALA A C 1
ATOM 1419 O O . ALA A 1 180 ? -27.176 6.980 24.078 1.00 80.75 180 ALA A O 1
ATOM 1420 N N . THR A 1 181 ? -25.540 7.967 25.246 1.00 78.69 181 THR A N 1
ATOM 1421 C CA . THR A 1 181 ? -24.891 6.717 25.671 1.00 78.69 181 THR A CA 1
ATOM 1422 C C . THR A 1 181 ? -25.590 6.048 26.862 1.00 78.69 181 THR A C 1
ATOM 1424 O O . THR A 1 181 ? -25.073 5.075 27.400 1.00 78.69 181 THR A O 1
ATOM 1427 N N . GLY A 1 182 ? -26.730 6.574 27.333 1.00 74.06 182 GLY A N 1
ATOM 1428 C CA . GLY A 1 182 ? -27.460 6.026 28.485 1.00 74.06 182 GLY A CA 1
ATOM 1429 C C . GLY A 1 182 ? -26.726 6.164 29.826 1.00 74.06 182 GLY A C 1
ATOM 1430 O O . GLY A 1 182 ? -27.025 5.449 30.780 1.00 74.06 182 GLY A O 1
ATOM 1431 N N . MET A 1 183 ? -25.758 7.077 29.923 1.00 73.56 183 MET A N 1
ATOM 1432 C CA . MET A 1 183 ? -24.890 7.225 31.087 1.00 73.56 183 MET A CA 1
ATOM 1433 C C . MET A 1 183 ? -25.603 7.966 32.227 1.00 73.56 183 MET A C 1
ATOM 1435 O O . MET A 1 183 ? -25.751 9.189 32.208 1.00 73.56 183 MET A O 1
ATOM 1439 N N . THR A 1 184 ? -26.022 7.216 33.248 1.00 65.88 184 THR A N 1
ATOM 1440 C CA . THR A 1 184 ? -26.741 7.723 34.433 1.00 65.88 184 THR A CA 1
ATOM 1441 C C . THR A 1 184 ? -25.816 8.122 35.588 1.00 65.88 184 THR A C 1
ATOM 1443 O O . THR A 1 184 ? -26.212 8.903 36.457 1.00 65.88 184 THR A O 1
ATOM 1446 N N . SER A 1 185 ? -24.570 7.634 35.610 1.00 60.53 185 SER A N 1
ATOM 1447 C CA . SER A 1 185 ? -23.646 7.795 36.737 1.00 60.53 185 SER A CA 1
ATOM 1448 C C . SER A 1 185 ? -22.673 8.973 36.567 1.00 60.53 185 SER A C 1
ATOM 1450 O O . SER A 1 185 ? -22.151 9.271 35.492 1.00 60.53 185 SER A O 1
ATOM 1452 N N . ARG A 1 186 ? -22.397 9.673 37.676 1.00 63.50 186 ARG A N 1
ATOM 1453 C CA . ARG A 1 186 ? -21.440 10.793 37.762 1.00 63.50 186 ARG A CA 1
ATOM 1454 C C . ARG A 1 186 ? -19.996 10.278 37.931 1.00 63.50 186 ARG A C 1
ATOM 1456 O O . ARG A 1 186 ? -19.259 10.783 38.777 1.00 63.50 186 ARG A O 1
ATOM 1463 N N . ASP A 1 187 ? -19.607 9.244 37.184 1.00 74.44 187 ASP A N 1
ATOM 1464 C CA . ASP A 1 187 ? -18.264 8.663 37.275 1.00 74.44 187 ASP A CA 1
ATOM 1465 C C . ASP A 1 187 ? -17.249 9.502 36.480 1.00 74.44 187 ASP A C 1
ATOM 1467 O O . ASP A 1 187 ? -17.447 9.834 35.308 1.00 74.44 187 ASP A O 1
ATOM 1471 N N . ARG A 1 188 ? -16.141 9.869 37.133 1.00 79.19 188 ARG A N 1
ATOM 1472 C CA . ARG A 1 188 ? -15.056 10.644 36.515 1.00 79.19 188 ARG A CA 1
ATOM 1473 C C . ARG A 1 188 ? -14.311 9.837 35.452 1.00 79.19 188 ARG A C 1
ATOM 1475 O O . ARG A 1 188 ? -13.822 10.439 34.497 1.00 79.19 188 ARG A O 1
ATOM 1482 N N . CYS A 1 189 ? -14.226 8.514 35.607 1.00 78.50 189 CYS A N 1
ATOM 1483 C CA . CYS A 1 189 ? -13.528 7.651 34.650 1.00 78.50 189 CYS A CA 1
ATOM 1484 C C . CYS A 1 189 ? -14.272 7.631 33.315 1.00 78.50 189 CYS A C 1
ATOM 1486 O O . CYS A 1 189 ? -13.706 7.981 32.283 1.00 78.50 189 CYS A O 1
ATOM 1488 N N . SER A 1 190 ? -15.579 7.387 33.365 1.00 82.00 190 SER A N 1
ATOM 1489 C CA . SER A 1 190 ? -16.441 7.390 32.190 1.00 82.00 190 SER A CA 1
ATOM 1490 C C . SER A 1 190 ? -16.493 8.733 31.463 1.00 82.00 190 SER A C 1
ATOM 1492 O O . SER A 1 190 ? -16.528 8.787 30.236 1.00 82.00 190 SER A O 1
ATOM 1494 N N . GLU A 1 191 ? -16.441 9.845 32.202 1.00 86.06 191 GLU A N 1
ATOM 1495 C CA . GLU A 1 191 ? -16.329 11.163 31.580 1.00 86.06 191 GLU A CA 1
ATOM 1496 C C . GLU A 1 191 ? -14.996 11.347 30.834 1.00 86.06 191 GLU A C 1
ATOM 1498 O O . GLU A 1 191 ? -14.970 11.960 29.765 1.00 86.06 191 GLU A O 1
ATOM 1503 N N . SER A 1 192 ? -13.894 10.816 31.371 1.00 89.88 192 SER A N 1
ATOM 1504 C CA . SER A 1 192 ? -12.596 10.825 30.690 1.00 89.88 192 SER A CA 1
ATOM 1505 C C . SER A 1 192 ? -12.620 9.961 29.429 1.00 89.88 192 SER A C 1
ATOM 1507 O O . SER A 1 192 ? -12.134 10.408 28.390 1.00 89.88 192 SER A O 1
ATOM 1509 N N . ALA A 1 193 ? -13.218 8.770 29.497 1.00 90.62 193 ALA A N 1
ATOM 1510 C CA . ALA A 1 193 ? -13.370 7.881 28.350 1.00 90.62 193 ALA A CA 1
ATOM 1511 C C . ALA A 1 193 ? -14.189 8.536 27.235 1.00 90.62 193 ALA A C 1
ATOM 1513 O O . ALA A 1 193 ? -13.729 8.615 26.102 1.00 90.62 193 ALA A O 1
ATOM 1514 N N . LEU A 1 194 ? -15.339 9.134 27.560 1.00 90.38 194 LEU A N 1
ATOM 1515 C CA . LEU A 1 194 ? -16.178 9.820 26.575 1.00 90.38 194 LEU A CA 1
ATOM 1516 C C . LEU A 1 194 ? -15.448 10.991 25.893 1.00 90.38 194 LEU A C 1
ATOM 1518 O O . LEU A 1 194 ? -15.587 11.205 24.689 1.00 90.38 194 LEU A O 1
ATOM 1522 N N . ARG A 1 195 ? -14.622 11.738 26.641 1.00 90.00 195 ARG A N 1
ATOM 1523 C CA . ARG A 1 195 ? -13.757 12.784 26.064 1.00 90.00 195 ARG A CA 1
ATOM 1524 C C . ARG A 1 195 ? -12.710 12.201 25.117 1.00 90.00 195 ARG A C 1
ATOM 1526 O O . ARG A 1 195 ? -12.408 12.827 24.103 1.00 90.00 195 ARG A O 1
ATOM 1533 N N . GLU A 1 196 ? -12.152 11.039 25.442 1.00 93.62 196 GLU A N 1
ATOM 1534 C CA . GLU A 1 196 ? -11.201 10.339 24.581 1.00 93.62 196 GLU A CA 1
ATOM 1535 C C . GLU A 1 196 ? -11.859 9.843 23.289 1.00 93.62 196 GLU A C 1
ATOM 1537 O O . GLU A 1 196 ? -11.331 10.130 22.214 1.00 93.62 196 GLU A O 1
ATOM 1542 N N . VAL A 1 197 ? -13.034 9.206 23.377 1.00 93.81 197 VAL A N 1
ATOM 1543 C CA . VAL A 1 197 ? -13.841 8.791 22.214 1.00 93.81 197 VAL A CA 1
ATOM 1544 C C . VAL A 1 197 ? -14.088 9.981 21.292 1.00 93.81 197 VAL A C 1
ATOM 1546 O O . VAL A 1 197 ? -13.869 9.916 20.084 1.00 93.81 197 VAL A O 1
ATOM 1549 N N . TYR A 1 198 ? -14.502 11.105 21.871 1.00 89.69 198 TYR A N 1
ATOM 1550 C CA . TYR A 1 198 ? -14.816 12.309 21.120 1.00 89.69 198 TYR A CA 1
ATOM 1551 C C . TYR A 1 198 ? -13.593 12.935 20.442 1.00 89.69 198 TYR A C 1
ATOM 1553 O O . TYR A 1 198 ? -13.672 13.358 19.287 1.00 89.69 198 TYR A O 1
ATOM 1561 N N . ALA A 1 199 ? -12.455 12.987 21.139 1.00 90.94 199 ALA A N 1
ATOM 1562 C CA . ALA A 1 199 ? -11.204 13.461 20.560 1.00 90.94 199 ALA A CA 1
ATOM 1563 C C . ALA A 1 199 ? -10.785 12.584 19.372 1.00 90.94 199 ALA A C 1
ATOM 1565 O O . ALA A 1 199 ? -10.478 13.104 18.302 1.00 90.94 199 ALA A O 1
ATOM 1566 N N . ALA A 1 200 ? -10.861 11.263 19.537 1.00 93.94 200 ALA A N 1
ATOM 1567 C CA . ALA A 1 200 ? -10.539 10.301 18.495 1.00 93.94 200 ALA A CA 1
ATOM 1568 C C . ALA A 1 200 ? -11.499 10.401 17.290 1.00 93.94 200 ALA A C 1
ATOM 1570 O O . ALA A 1 200 ? -11.046 10.449 16.148 1.00 93.94 200 ALA A O 1
ATOM 1571 N N . TYR A 1 201 ? -12.810 10.549 17.514 1.00 92.81 201 TYR A N 1
ATOM 1572 C CA . TYR A 1 201 ? -13.785 10.813 16.445 1.00 92.81 201 TYR A CA 1
ATOM 1573 C C . TYR A 1 201 ? -13.513 12.142 15.720 1.00 92.81 201 TYR A C 1
ATOM 1575 O O . TYR A 1 201 ? -13.636 12.234 14.493 1.00 92.81 201 TYR A O 1
ATOM 1583 N N . GLY A 1 202 ? -13.111 13.176 16.464 1.00 90.00 202 GLY A N 1
ATOM 1584 C CA . GLY A 1 202 ? -12.661 14.451 15.913 1.00 90.00 202 GLY A CA 1
ATOM 1585 C C . GLY A 1 202 ? -11.455 14.286 14.989 1.00 90.00 202 GLY A C 1
ATOM 1586 O O . GLY A 1 202 ? -11.473 14.817 13.878 1.00 90.00 202 GLY A O 1
ATOM 1587 N N . ASP A 1 203 ? -10.465 13.488 15.396 1.00 91.94 203 ASP A N 1
ATOM 1588 C CA . ASP A 1 203 ? -9.294 13.153 14.580 1.00 91.94 203 ASP A CA 1
ATOM 1589 C C . ASP A 1 203 ? -9.696 12.403 13.298 1.00 91.94 203 ASP A C 1
ATOM 1591 O O . ASP A 1 203 ? -9.215 12.737 12.213 1.00 91.94 203 ASP A O 1
ATOM 1595 N N . VAL A 1 204 ? -10.634 11.450 13.379 1.00 93.00 204 VAL A N 1
ATOM 1596 C CA . VAL A 1 204 ? -11.183 10.744 12.203 1.00 93.00 204 VAL A CA 1
ATOM 1597 C C . VAL A 1 204 ? -11.843 11.727 11.237 1.00 93.00 204 VAL A C 1
ATOM 1599 O O . VAL A 1 204 ? -11.547 11.726 10.040 1.00 93.00 204 VAL A O 1
ATOM 1602 N N . CYS A 1 205 ? -12.704 12.613 11.746 1.00 89.94 205 CYS A N 1
ATOM 1603 C CA . CYS A 1 205 ? -13.359 13.641 10.940 1.00 89.94 205 CYS A CA 1
ATOM 1604 C C . CYS A 1 205 ? -12.346 14.593 10.302 1.00 89.94 205 CYS A C 1
ATOM 1606 O O . CYS A 1 205 ? -12.482 14.944 9.129 1.00 89.94 205 CYS A O 1
ATOM 1608 N N . TYR A 1 206 ? -11.333 15.009 11.060 1.00 89.00 206 TYR A N 1
ATOM 1609 C CA . TYR A 1 206 ? -10.277 15.885 10.578 1.00 89.00 206 TYR A CA 1
ATOM 1610 C C . TYR A 1 206 ? -9.478 15.218 9.454 1.00 89.00 206 TYR A C 1
ATOM 1612 O O . TYR A 1 206 ? -9.300 15.809 8.385 1.00 89.00 206 TYR A O 1
ATOM 1620 N N . ASN A 1 207 ? -9.062 13.968 9.651 1.00 91.06 207 ASN A N 1
ATOM 1621 C CA . ASN A 1 207 ? -8.310 13.216 8.656 1.00 91.06 207 ASN A CA 1
ATOM 1622 C C . ASN A 1 207 ? -9.131 13.027 7.374 1.00 91.06 207 ASN A C 1
ATOM 1624 O O . ASN A 1 207 ? -8.658 13.390 6.298 1.00 91.06 207 ASN A O 1
ATOM 1628 N N . LEU A 1 208 ? -10.377 12.553 7.480 1.00 89.88 208 LEU A N 1
ATOM 1629 C CA . LEU A 1 208 ? -11.212 12.232 6.318 1.00 89.88 208 LEU A CA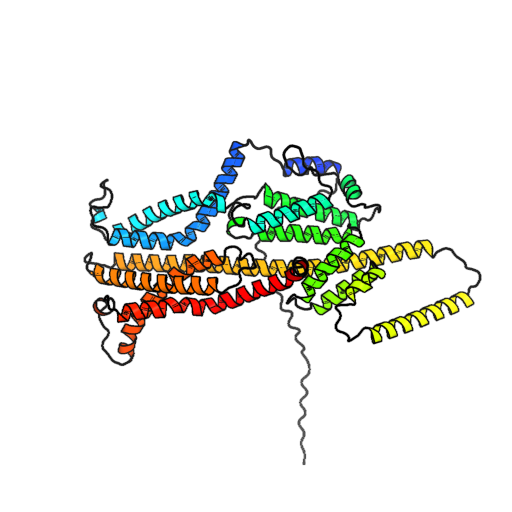 1
ATOM 1630 C C . LEU A 1 208 ? -11.774 13.455 5.586 1.00 89.88 208 LEU A C 1
ATOM 1632 O O . LEU A 1 208 ? -11.895 13.402 4.366 1.00 89.88 208 LEU A O 1
ATOM 1636 N N . ASN A 1 209 ? -12.128 14.536 6.290 1.00 84.06 209 ASN A N 1
ATOM 1637 C CA . ASN A 1 209 ? -12.792 15.693 5.675 1.00 84.06 209 ASN A CA 1
ATOM 1638 C C . ASN A 1 209 ? -11.827 16.852 5.401 1.00 84.06 209 ASN A C 1
ATOM 1640 O O . ASN A 1 209 ? -11.951 17.526 4.379 1.00 84.06 209 ASN A O 1
ATOM 1644 N N . TYR A 1 210 ? -10.858 17.105 6.284 1.00 79.75 210 TYR A N 1
ATOM 1645 C CA . TYR A 1 210 ? -9.971 18.267 6.167 1.00 79.75 210 TYR A CA 1
ATOM 1646 C C . TYR A 1 210 ? -8.645 17.913 5.497 1.00 79.75 210 TYR A C 1
ATOM 1648 O O . TYR A 1 210 ? -8.181 18.612 4.599 1.00 79.75 210 TYR A O 1
ATOM 1656 N N . SER A 1 211 ? -8.066 16.775 5.872 1.00 81.31 211 SER A N 1
ATOM 1657 C CA . SER A 1 211 ? -6.830 16.269 5.284 1.00 81.31 211 SER A CA 1
ATOM 1658 C C . SER A 1 211 ? -7.100 15.297 4.134 1.00 81.31 211 SER A C 1
ATOM 1660 O O . SER A 1 211 ? -6.322 14.386 3.916 1.00 81.31 211 SER A O 1
ATOM 1662 N N . HIS A 1 212 ? -8.181 15.466 3.368 1.00 81.69 212 HIS A N 1
ATOM 1663 C CA . HIS A 1 212 ? -8.690 14.483 2.394 1.00 81.69 212 HIS A CA 1
ATOM 1664 C C . HIS A 1 212 ? -7.854 14.328 1.106 1.00 81.69 212 HIS A C 1
ATOM 1666 O O . HIS A 1 212 ? -8.236 13.590 0.199 1.00 81.69 212 HIS A O 1
ATOM 1672 N N . SER A 1 213 ? -6.729 15.032 0.982 1.00 87.56 213 SER A N 1
ATOM 1673 C CA . SER A 1 213 ? -5.850 14.976 -0.190 1.00 87.56 213 SER A CA 1
ATOM 1674 C C . SER A 1 213 ? -4.389 15.160 0.191 1.00 87.56 213 SER A C 1
ATOM 1676 O O . SER A 1 213 ? -4.075 15.998 1.038 1.00 87.56 213 SER A O 1
ATOM 1678 N N . GLY A 1 214 ? -3.497 14.434 -0.480 1.00 89.38 214 GLY A N 1
ATOM 1679 C CA . GLY A 1 214 ? -2.054 14.594 -0.339 1.00 89.38 214 GLY A CA 1
ATOM 1680 C C . GLY A 1 214 ? -1.295 13.276 -0.226 1.00 89.38 214 GLY A C 1
ATOM 1681 O O . GLY A 1 214 ? -1.838 12.185 -0.401 1.00 89.38 214 GLY A O 1
ATOM 1682 N N . LEU A 1 215 ? -0.007 13.397 0.097 1.00 90.38 215 LEU A N 1
ATOM 1683 C CA . LEU A 1 215 ? 0.943 12.283 0.147 1.00 90.38 215 LEU A CA 1
ATOM 1684 C C . LEU A 1 215 ? 0.526 11.160 1.098 1.00 90.38 215 LEU A C 1
ATOM 1686 O O . LEU A 1 215 ? 0.751 9.994 0.794 1.00 90.38 215 LEU A O 1
ATOM 1690 N N . GLN A 1 216 ? -0.097 11.489 2.228 1.00 92.81 216 GLN A N 1
ATOM 1691 C CA . GLN A 1 216 ? -0.491 10.493 3.225 1.00 92.81 216 GLN A CA 1
ATOM 1692 C C . GLN A 1 216 ? -1.457 9.430 2.671 1.00 92.81 216 GLN A C 1
ATOM 1694 O O . GLN A 1 216 ? -1.389 8.277 3.085 1.00 92.81 216 GLN A O 1
ATOM 1699 N N . TRP A 1 217 ? -2.312 9.770 1.700 1.00 93.69 217 TRP A N 1
ATOM 1700 C CA . TRP A 1 217 ? -3.230 8.803 1.081 1.00 93.69 217 TRP A CA 1
ATOM 1701 C C . TRP A 1 217 ? -2.531 7.962 0.021 1.00 93.69 217 TRP A C 1
ATOM 1703 O O . TRP A 1 217 ? -2.675 6.744 0.006 1.00 93.69 217 TRP A O 1
ATOM 1713 N N . VAL A 1 218 ? -1.676 8.592 -0.789 1.00 91.50 218 VAL A N 1
ATOM 1714 C CA . VAL A 1 218 ? -0.832 7.913 -1.788 1.00 91.50 218 VAL A CA 1
ATOM 1715 C C . VAL A 1 218 ? 0.071 6.857 -1.133 1.00 91.50 218 VAL A C 1
ATOM 1717 O O . VAL A 1 218 ? 0.210 5.730 -1.626 1.00 91.50 218 VAL A O 1
ATOM 1720 N N . TRP A 1 219 ? 0.677 7.214 0.001 1.00 92.00 219 TRP A N 1
ATOM 1721 C CA . TRP A 1 219 ? 1.537 6.339 0.799 1.00 92.00 219 TRP A CA 1
ATOM 1722 C C . TRP A 1 219 ? 0.766 5.459 1.788 1.00 92.00 219 TRP A C 1
ATOM 1724 O O . TRP A 1 219 ? 1.395 4.698 2.517 1.00 92.00 219 TRP A O 1
ATOM 1734 N N . CYS A 1 220 ? -0.567 5.553 1.807 1.00 92.50 220 CYS A N 1
ATOM 1735 C CA . CYS A 1 220 ? -1.495 4.813 2.668 1.00 92.50 220 CYS A CA 1
ATOM 1736 C C . CYS A 1 220 ? -1.370 5.055 4.186 1.00 92.50 220 CYS A C 1
ATOM 1738 O O . CYS A 1 220 ? -2.158 4.504 4.952 1.00 92.50 220 CYS A O 1
ATOM 1740 N N . SER A 1 221 ? -0.455 5.914 4.644 1.00 92.12 221 SER A N 1
ATOM 1741 C CA . SER A 1 221 ? -0.319 6.265 6.064 1.00 92.12 221 SER A CA 1
ATOM 1742 C C . SER A 1 221 ? -1.537 7.013 6.614 1.00 92.12 221 SER A C 1
ATOM 1744 O O . SER A 1 221 ? -1.861 6.872 7.788 1.00 92.12 221 SER A O 1
ATOM 1746 N N . GLY A 1 222 ? -2.249 7.765 5.768 1.00 93.62 222 GLY A N 1
ATOM 1747 C CA . GLY A 1 222 ? -3.499 8.432 6.136 1.00 93.62 222 GLY A CA 1
ATOM 1748 C C . GLY A 1 222 ? -4.594 7.442 6.541 1.00 93.62 222 GLY A C 1
ATOM 1749 O O . GLY A 1 222 ? -5.295 7.681 7.522 1.00 93.62 222 GLY A O 1
ATOM 1750 N N . TYR A 1 223 ? -4.695 6.303 5.843 1.00 93.88 223 TYR A N 1
ATOM 1751 C CA . TYR A 1 223 ? -5.659 5.252 6.176 1.00 93.88 223 TYR A CA 1
ATOM 1752 C C . TYR A 1 223 ? -5.322 4.585 7.503 1.00 93.88 223 TYR A C 1
ATOM 1754 O O . TYR A 1 223 ? -6.201 4.486 8.348 1.00 93.88 223 TYR A O 1
ATOM 1762 N N . ILE A 1 224 ? -4.056 4.203 7.708 1.00 93.56 224 ILE A N 1
ATOM 1763 C CA . ILE A 1 224 ? -3.603 3.583 8.963 1.00 93.56 224 ILE A CA 1
ATOM 1764 C C . ILE A 1 224 ? -3.878 4.519 10.140 1.00 93.56 224 ILE A C 1
ATOM 1766 O O . ILE A 1 224 ? -4.540 4.126 11.089 1.00 93.56 224 ILE A O 1
ATOM 1770 N N . ASN A 1 225 ? -3.466 5.787 10.044 1.00 94.38 225 ASN A N 1
ATOM 1771 C CA . ASN A 1 225 ? -3.696 6.756 11.116 1.00 94.38 225 ASN A CA 1
ATOM 1772 C C . ASN A 1 225 ? -5.189 6.941 11.423 1.00 94.38 225 ASN A C 1
ATOM 1774 O O . ASN A 1 225 ? -5.564 7.086 12.581 1.00 94.38 225 ASN A O 1
ATOM 1778 N N . THR A 1 226 ? -6.042 6.940 10.393 1.00 95.69 226 THR A N 1
ATOM 1779 C CA . THR A 1 226 ? -7.493 7.073 10.577 1.00 95.69 226 THR A CA 1
ATOM 1780 C C . THR A 1 226 ? -8.087 5.823 11.226 1.00 95.69 226 THR A C 1
ATOM 1782 O O . THR A 1 226 ? -8.904 5.958 12.131 1.00 95.69 226 THR A O 1
ATOM 1785 N N . TRP A 1 227 ? -7.650 4.629 10.818 1.00 95.81 227 TRP A N 1
ATOM 1786 C CA . TRP A 1 227 ? -8.037 3.365 11.448 1.00 95.81 227 TRP A CA 1
ATOM 1787 C C . TRP A 1 227 ? -7.635 3.316 12.915 1.00 95.81 227 TRP A C 1
ATOM 1789 O O . TRP A 1 227 ? -8.487 3.068 13.757 1.00 95.81 227 TRP A O 1
ATOM 1799 N N . THR A 1 228 ? -6.393 3.670 13.244 1.00 95.81 228 THR A N 1
ATOM 1800 C CA . THR A 1 228 ? -5.933 3.744 14.635 1.00 95.81 228 THR A CA 1
ATOM 1801 C C . THR A 1 228 ? -6.767 4.729 15.462 1.00 95.81 228 THR A C 1
ATOM 1803 O O . THR A 1 228 ? -7.058 4.463 16.626 1.00 95.81 228 THR A O 1
ATOM 1806 N N . SER A 1 229 ? -7.201 5.858 14.886 1.00 95.75 229 SER A N 1
ATOM 1807 C CA . SER A 1 229 ? -8.131 6.769 15.568 1.00 95.75 229 SER A CA 1
ATOM 1808 C C . SER A 1 229 ? -9.518 6.147 15.782 1.00 95.75 229 SER A C 1
ATOM 1810 O O . SER A 1 229 ? -10.092 6.354 16.846 1.00 95.75 229 SER A O 1
ATOM 1812 N N . ILE A 1 230 ? -10.051 5.376 14.826 1.00 96.44 230 ILE A N 1
ATOM 1813 C CA . ILE A 1 230 ? -11.315 4.636 15.008 1.00 96.44 230 ILE A CA 1
ATOM 1814 C C . ILE A 1 230 ? -11.162 3.580 16.106 1.00 96.44 230 ILE A C 1
ATOM 1816 O O . ILE A 1 230 ? -11.929 3.605 17.062 1.00 96.44 230 ILE A O 1
ATOM 1820 N N . HIS A 1 231 ? -10.131 2.738 16.030 1.00 96.19 231 HIS A N 1
ATOM 1821 C CA . HIS A 1 231 ? -9.840 1.705 17.025 1.00 96.19 231 HIS A CA 1
ATOM 1822 C C . HIS A 1 231 ? -9.730 2.293 18.434 1.00 96.19 231 HIS A C 1
ATOM 1824 O O . HIS A 1 231 ? -10.347 1.802 19.374 1.00 96.19 231 HIS A O 1
ATOM 1830 N N . ARG A 1 232 ? -9.028 3.422 18.574 1.00 95.88 232 ARG A N 1
ATOM 1831 C CA . ARG A 1 232 ? -8.913 4.124 19.854 1.00 95.88 232 ARG A CA 1
ATOM 1832 C C . ARG A 1 232 ? -10.258 4.637 20.375 1.00 95.88 232 ARG A C 1
ATOM 1834 O O . ARG A 1 232 ? -10.473 4.655 21.587 1.00 9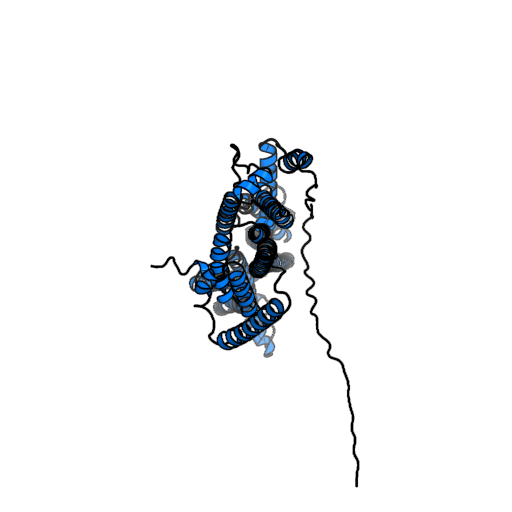5.88 232 ARG A O 1
ATOM 1841 N N . ALA A 1 233 ? -11.140 5.089 19.485 1.00 95.88 233 ALA A N 1
ATOM 1842 C CA . ALA A 1 233 ? -12.485 5.504 19.863 1.00 95.88 233 ALA A CA 1
ATOM 1843 C C . ALA A 1 233 ? -13.324 4.302 20.328 1.00 95.88 233 ALA A C 1
ATOM 1845 O O . ALA A 1 233 ? -13.948 4.377 21.380 1.00 95.88 233 ALA A O 1
ATOM 1846 N N . GLU A 1 234 ? -13.286 3.189 19.598 1.00 95.12 234 GLU A N 1
ATOM 1847 C CA . GLU A 1 234 ? -13.988 1.941 19.936 1.00 95.12 234 GLU A CA 1
ATOM 1848 C C . GLU A 1 234 ? -13.485 1.332 21.257 1.00 95.12 234 GLU A C 1
ATOM 1850 O O . GLU A 1 234 ? -14.269 0.870 22.079 1.00 95.12 234 GLU A O 1
ATOM 1855 N N . GLU A 1 235 ? -12.181 1.388 21.525 1.00 95.50 235 GLU A N 1
ATOM 1856 C CA . GLU A 1 235 ? -11.593 0.943 22.793 1.00 95.50 235 GLU A CA 1
ATOM 1857 C C . GLU A 1 235 ? -12.056 1.786 23.984 1.00 95.50 235 GLU A C 1
ATOM 1859 O O . GLU A 1 235 ? -12.322 1.255 25.061 1.00 95.50 235 GLU A O 1
ATOM 1864 N N . ALA A 1 236 ? -12.140 3.107 23.812 1.00 95.31 236 ALA A N 1
ATOM 1865 C CA . ALA A 1 236 ? -12.623 3.999 24.859 1.00 95.31 236 ALA A CA 1
ATOM 1866 C C . ALA A 1 236 ? -14.149 3.890 25.055 1.00 95.31 236 ALA A C 1
ATOM 1868 O O . ALA A 1 236 ? -14.638 4.152 26.155 1.00 95.31 236 ALA A O 1
ATOM 1869 N N . LEU A 1 237 ? -14.897 3.457 24.031 1.00 93.94 237 LEU A N 1
ATOM 1870 C CA . LEU A 1 237 ? -16.338 3.216 24.126 1.00 93.94 237 LEU A CA 1
ATOM 1871 C C . LEU A 1 237 ? -16.697 2.066 25.079 1.00 93.94 237 LEU A C 1
ATOM 1873 O O . LEU A 1 237 ? -17.720 2.150 25.757 1.00 93.94 237 LEU A O 1
ATOM 1877 N N . ILE A 1 238 ? -15.821 1.069 25.242 1.00 94.31 238 ILE A N 1
ATOM 1878 C CA . ILE A 1 238 ? -16.021 -0.054 26.181 1.00 94.31 238 ILE A CA 1
ATOM 1879 C C . ILE A 1 238 ? -16.284 0.435 27.618 1.00 94.31 238 ILE A C 1
ATOM 1881 O O . ILE A 1 238 ? -16.990 -0.212 28.391 1.00 94.31 238 ILE A O 1
ATOM 1885 N N . GLU A 1 239 ? -15.756 1.594 28.017 1.00 92.06 239 GLU A N 1
ATOM 1886 C CA . GLU A 1 239 ? -15.969 2.141 29.365 1.00 92.06 239 GLU A CA 1
ATOM 1887 C C . GLU A 1 239 ? -17.337 2.810 29.564 1.00 92.06 239 GLU A C 1
ATOM 1889 O O . GLU A 1 239 ? -17.717 3.093 30.703 1.00 92.06 239 GLU A O 1
ATOM 1894 N N . VAL A 1 240 ? -18.063 3.094 28.481 1.00 90.81 240 VAL A N 1
ATOM 1895 C CA . VAL A 1 240 ? -19.320 3.856 28.523 1.00 90.81 240 VAL A CA 1
ATOM 1896 C C . VAL A 1 240 ? -20.513 3.103 27.938 1.00 90.81 240 VAL A C 1
ATOM 1898 O O . VAL A 1 240 ? -21.644 3.457 28.255 1.00 90.81 240 VAL A O 1
ATOM 1901 N N . GLU A 1 241 ? -20.286 2.079 27.114 1.00 90.75 241 GLU A N 1
ATOM 1902 C CA . GLU A 1 241 ? -21.356 1.338 26.440 1.00 90.75 241 GLU A CA 1
ATOM 1903 C C . GLU A 1 241 ? -22.131 0.385 27.371 1.00 90.75 241 GLU A C 1
ATOM 1905 O O . GLU A 1 241 ? -21.626 -0.020 28.424 1.00 90.75 241 GLU A O 1
ATOM 1910 N N . PRO A 1 242 ? -23.371 0.006 27.016 1.00 90.50 242 PRO A N 1
ATOM 1911 C CA . PRO A 1 242 ? -24.123 -1.006 27.751 1.00 90.50 242 PRO A CA 1
ATOM 1912 C C . PRO A 1 242 ? -23.417 -2.369 27.749 1.00 90.50 242 PRO A C 1
ATOM 1914 O O . PRO A 1 242 ? -22.834 -2.772 26.744 1.00 90.50 242 PRO A O 1
ATOM 1917 N N . VAL A 1 243 ? -23.530 -3.116 28.855 1.00 90.44 243 VAL A N 1
ATOM 1918 C CA . VAL A 1 243 ? -22.892 -4.440 29.008 1.00 90.44 243 VAL A CA 1
ATOM 1919 C C . VAL A 1 243 ? -23.308 -5.408 27.895 1.00 90.44 243 VAL A C 1
ATOM 1921 O O . VAL A 1 243 ? -22.457 -6.106 27.361 1.00 90.44 243 VAL A O 1
ATOM 1924 N N . ALA A 1 244 ? -24.580 -5.396 27.481 1.00 88.88 244 ALA A N 1
ATOM 1925 C CA . ALA A 1 244 ? -25.075 -6.259 26.406 1.00 88.88 244 ALA A CA 1
ATOM 1926 C C . ALA A 1 244 ? -24.324 -6.051 25.076 1.00 88.88 244 ALA A C 1
ATOM 1928 O O . ALA A 1 244 ? -23.909 -7.022 24.451 1.00 88.88 244 ALA A O 1
ATOM 1929 N N . THR A 1 245 ? -24.089 -4.794 24.682 1.00 90.56 245 THR A N 1
ATOM 1930 C CA . THR A 1 245 ? -23.322 -4.454 23.472 1.00 90.56 245 THR A CA 1
ATOM 1931 C C . THR A 1 245 ? -21.868 -4.897 23.604 1.00 90.56 245 THR A C 1
ATOM 1933 O O . THR A 1 245 ? -21.311 -5.479 22.683 1.00 90.56 245 THR A O 1
ATOM 1936 N N . ILE A 1 246 ? -21.263 -4.698 24.778 1.00 93.25 246 ILE A N 1
ATOM 1937 C CA . ILE A 1 246 ? -19.876 -5.104 25.034 1.00 93.25 246 ILE A CA 1
ATOM 1938 C C . ILE A 1 246 ? -19.714 -6.625 24.933 1.00 93.25 246 ILE A C 1
ATOM 1940 O O . ILE A 1 246 ? -18.728 -7.092 24.372 1.00 93.25 246 ILE A O 1
ATOM 1944 N N . VAL A 1 247 ? -20.669 -7.398 25.461 1.00 92.50 247 VAL A N 1
ATOM 1945 C CA . VAL A 1 247 ? -20.657 -8.867 25.382 1.00 92.50 247 VAL A CA 1
ATOM 1946 C C . VAL A 1 247 ? -20.764 -9.339 23.931 1.00 92.50 247 VAL A C 1
ATOM 1948 O O . VAL A 1 247 ? -19.999 -10.214 23.532 1.00 92.50 247 VAL A O 1
ATOM 1951 N N . GLU A 1 248 ? -21.659 -8.744 23.136 1.00 90.69 248 GLU A N 1
ATOM 1952 C CA . GLU A 1 248 ? -21.807 -9.056 21.707 1.00 90.69 248 GLU A CA 1
ATOM 1953 C C . GLU A 1 248 ? -20.506 -8.801 20.937 1.00 90.69 248 GLU A C 1
ATOM 1955 O O . GLU A 1 248 ? -20.021 -9.659 20.202 1.00 90.69 248 GLU A O 1
ATOM 1960 N N . GLU A 1 249 ? -19.873 -7.651 21.149 1.00 91.44 249 GLU A N 1
ATOM 1961 C CA . GLU A 1 249 ? -18.612 -7.359 20.475 1.00 91.44 249 GLU A CA 1
ATOM 1962 C C . GLU A 1 249 ? -17.449 -8.215 20.980 1.00 91.44 249 GLU A C 1
ATOM 1964 O O . GLU A 1 249 ? -16.527 -8.520 20.224 1.00 91.44 249 GLU A O 1
ATOM 1969 N N . ALA A 1 250 ? -17.476 -8.613 22.251 1.00 93.12 250 ALA A N 1
ATOM 1970 C CA . ALA A 1 250 ? -16.457 -9.483 22.807 1.00 93.12 250 ALA A CA 1
ATOM 1971 C C . ALA A 1 250 ? -16.538 -10.912 22.240 1.00 93.12 250 ALA A C 1
ATOM 1973 O O . ALA A 1 250 ? -15.501 -11.569 22.155 1.00 93.12 250 ALA A O 1
ATOM 1974 N N . LEU A 1 251 ? -17.716 -11.373 21.789 1.00 90.50 251 LEU A N 1
ATOM 1975 C CA . LEU A 1 251 ? -17.840 -12.610 21.001 1.00 90.50 251 LEU A CA 1
ATOM 1976 C C . LEU A 1 251 ? -17.076 -12.487 19.677 1.00 90.50 251 LEU A C 1
ATOM 1978 O O . LEU A 1 251 ? -16.266 -13.347 19.342 1.00 90.50 251 LEU A O 1
ATOM 1982 N N . HIS A 1 252 ? -17.250 -11.375 18.963 1.00 89.81 252 HIS A N 1
ATOM 1983 C CA . HIS A 1 252 ? -16.502 -11.130 17.728 1.00 89.81 252 HIS A CA 1
ATOM 1984 C C . HIS A 1 252 ? -14.992 -10.993 17.960 1.00 89.81 252 HIS A C 1
ATOM 1986 O O . HIS A 1 252 ? -14.190 -11.477 17.157 1.00 89.81 252 HIS A O 1
ATOM 1992 N N . ASP A 1 253 ? -14.583 -10.352 19.058 1.00 92.88 253 ASP A N 1
ATOM 1993 C CA . ASP A 1 253 ? -13.170 -10.258 19.431 1.00 92.88 253 ASP A CA 1
ATOM 1994 C C . ASP A 1 253 ? -12.591 -11.631 19.801 1.00 92.88 253 ASP A C 1
ATOM 1996 O O . ASP A 1 253 ? -11.447 -11.917 19.448 1.00 92.88 253 ASP A O 1
ATOM 2000 N N . GLN A 1 254 ? -13.367 -12.502 20.454 1.00 92.44 254 GLN A N 1
ATOM 2001 C CA . GLN A 1 254 ? -12.961 -13.876 20.746 1.00 92.44 254 GLN A CA 1
ATOM 2002 C C . GLN A 1 254 ? -12.661 -14.641 19.455 1.00 92.44 254 GLN A C 1
ATOM 2004 O O . GLN A 1 254 ? -11.552 -15.150 19.304 1.00 92.44 254 GLN A O 1
ATOM 2009 N N . GLU A 1 255 ? -13.604 -14.676 18.511 1.00 88.56 255 GLU A N 1
ATOM 2010 C CA . GLU A 1 255 ? -13.429 -15.374 17.231 1.00 88.56 255 GLU A CA 1
ATOM 2011 C C . GLU A 1 255 ? -12.230 -14.818 16.447 1.00 88.56 255 GLU A C 1
ATOM 2013 O O . GLU A 1 255 ? -11.472 -15.558 15.813 1.00 88.56 255 GLU A O 1
ATOM 2018 N N . ALA A 1 256 ? -12.033 -13.498 16.497 1.00 88.81 256 ALA A N 1
ATOM 2019 C CA . ALA A 1 256 ? -10.892 -12.841 15.880 1.00 88.81 256 ALA A CA 1
ATOM 2020 C C . ALA A 1 256 ? -9.560 -13.253 16.521 1.00 88.81 256 ALA A C 1
ATOM 2022 O O . ALA A 1 256 ? -8.581 -13.454 15.802 1.00 88.81 256 ALA A O 1
ATOM 2023 N N . ILE A 1 257 ? -9.499 -13.365 17.851 1.00 91.56 257 ILE A N 1
ATOM 2024 C CA . ILE A 1 257 ? -8.284 -13.766 18.569 1.00 91.56 257 ILE A CA 1
ATOM 2025 C C . ILE A 1 257 ? -7.998 -15.253 18.354 1.00 91.56 257 ILE A C 1
ATOM 2027 O O . ILE A 1 257 ? -6.849 -15.595 18.081 1.00 91.56 257 ILE A O 1
ATOM 2031 N N . GLU A 1 258 ? -9.016 -16.110 18.433 1.00 87.44 258 GLU A N 1
ATOM 2032 C CA . GLU A 1 258 ? -8.901 -17.567 18.290 1.00 87.44 258 GLU A CA 1
ATOM 2033 C C . GLU A 1 258 ? -8.309 -17.965 16.939 1.00 87.44 258 GLU A C 1
ATOM 2035 O O . GLU A 1 258 ? -7.407 -18.797 16.866 1.00 87.44 258 GLU A O 1
ATOM 2040 N N . ASN A 1 259 ? -8.752 -17.307 15.869 1.00 83.06 259 ASN A N 1
ATOM 2041 C CA . ASN A 1 259 ? -8.241 -17.584 14.535 1.00 83.06 259 ASN A CA 1
ATOM 2042 C C . ASN A 1 259 ? -6.880 -16.919 14.267 1.00 83.06 259 ASN A C 1
ATOM 2044 O O . ASN A 1 259 ? -6.158 -17.338 13.366 1.00 83.06 259 ASN A O 1
ATOM 2048 N N . SER A 1 260 ? -6.495 -15.890 15.022 1.00 86.31 260 SER A N 1
ATOM 2049 C CA . SER A 1 260 ? -5.292 -15.102 14.734 1.00 86.31 260 SER A CA 1
ATOM 2050 C C . SER A 1 260 ? -3.972 -15.770 15.143 1.00 86.31 260 SER A C 1
ATOM 2052 O O . SER A 1 260 ? -3.887 -16.524 16.108 1.00 86.31 260 SER A O 1
ATOM 2054 N N . ALA A 1 261 ? -2.877 -15.372 14.488 1.00 89.31 261 ALA A N 1
ATOM 2055 C CA . ALA A 1 261 ? -1.513 -15.725 14.900 1.00 89.31 261 ALA A CA 1
ATOM 2056 C C . ALA A 1 261 ? -0.939 -14.773 15.976 1.00 89.31 261 ALA A C 1
ATOM 2058 O O . ALA A 1 261 ? 0.268 -14.504 16.004 1.00 89.31 261 ALA A O 1
ATOM 2059 N N . ILE A 1 262 ? -1.790 -14.207 16.840 1.00 89.44 262 ILE A N 1
ATOM 2060 C CA . ILE A 1 262 ? -1.360 -13.273 17.887 1.00 89.44 262 ILE A CA 1
ATOM 2061 C C . ILE A 1 262 ? -0.524 -14.007 18.936 1.00 89.44 262 ILE A C 1
ATOM 2063 O O . ILE A 1 262 ? -0.916 -15.034 19.486 1.00 89.44 262 ILE A O 1
ATOM 2067 N N . ASN A 1 263 ? 0.626 -13.429 19.286 1.00 87.12 263 ASN A N 1
ATOM 2068 C CA . ASN A 1 263 ? 1.420 -13.929 20.403 1.00 87.12 263 ASN A CA 1
ATOM 2069 C C . ASN A 1 263 ? 0.623 -13.811 21.709 1.00 87.12 263 ASN A C 1
ATOM 2071 O O . ASN A 1 263 ? 0.234 -12.708 22.098 1.00 87.12 263 ASN A O 1
ATOM 2075 N N . ASN A 1 264 ? 0.504 -14.918 22.442 1.00 90.19 264 ASN A N 1
ATOM 2076 C CA . ASN A 1 264 ? -0.305 -15.028 23.660 1.00 90.19 264 ASN A CA 1
ATOM 2077 C C . ASN A 1 264 ? -1.825 -14.933 23.415 1.00 90.19 264 ASN A C 1
ATOM 2079 O O . ASN A 1 264 ? -2.534 -14.448 24.298 1.00 90.19 264 ASN A O 1
ATOM 2083 N N . SER A 1 265 ? -2.320 -15.388 22.257 1.00 89.81 265 SER A N 1
ATOM 2084 C CA . SER A 1 265 ? -3.759 -15.520 21.975 1.00 89.81 265 SER A CA 1
ATOM 2085 C C . SER A 1 265 ? -4.503 -16.220 23.118 1.00 89.81 265 SER A C 1
ATOM 2087 O O . SER A 1 265 ? -5.453 -15.651 23.642 1.00 89.81 265 SER A O 1
ATOM 2089 N N . ASP A 1 266 ? -3.995 -17.355 23.611 1.00 90.62 266 ASP A N 1
ATOM 2090 C CA . ASP A 1 266 ? -4.592 -18.109 24.728 1.00 90.62 266 ASP A CA 1
ATOM 2091 C C . ASP A 1 266 ? -4.777 -17.252 25.989 1.00 90.62 266 ASP A C 1
ATOM 2093 O O . ASP A 1 266 ? -5.830 -17.251 26.623 1.00 90.62 266 ASP A O 1
ATOM 2097 N N . ARG A 1 267 ? -3.758 -16.455 26.335 1.00 92.81 267 ARG A N 1
ATOM 2098 C CA . ARG A 1 267 ? -3.799 -15.566 27.504 1.00 92.81 267 ARG A CA 1
ATOM 2099 C C . ARG A 1 267 ? -4.777 -14.408 27.302 1.00 92.81 267 ARG A C 1
ATOM 2101 O O . ARG A 1 267 ? -5.369 -13.933 28.270 1.00 92.81 267 ARG A O 1
ATOM 2108 N N . LEU A 1 268 ? -4.899 -13.899 26.077 1.00 93.00 268 LEU A N 1
ATOM 2109 C CA . LEU A 1 268 ? -5.868 -12.853 25.746 1.00 93.00 268 LEU A CA 1
ATOM 2110 C C . LEU A 1 268 ? -7.299 -13.398 25.796 1.00 93.00 268 LEU A C 1
ATOM 2112 O O . LEU A 1 268 ? -8.160 -12.725 26.357 1.00 93.00 268 LEU A O 1
ATOM 2116 N N . LEU A 1 269 ? -7.526 -14.618 25.301 1.00 93.69 269 LEU A N 1
ATOM 2117 C CA . LEU A 1 269 ? -8.807 -15.320 25.395 1.00 93.69 269 LEU A CA 1
ATOM 2118 C C . LEU A 1 269 ? -9.194 -15.571 26.853 1.00 93.69 269 LEU A C 1
ATOM 2120 O O . LEU A 1 269 ? -10.307 -15.248 27.250 1.00 93.69 269 LEU A O 1
ATOM 2124 N N . GLU A 1 270 ? -8.267 -16.055 27.683 1.00 92.56 270 GLU A N 1
ATOM 2125 C CA . GLU A 1 270 ? -8.511 -16.258 29.116 1.00 92.56 270 GLU A CA 1
ATOM 2126 C C . GLU A 1 270 ? -8.909 -14.946 29.812 1.00 92.56 270 GLU A C 1
ATOM 2128 O O . GLU A 1 270 ? -9.901 -14.898 30.542 1.00 92.56 270 GLU A O 1
ATOM 2133 N N . LYS A 1 271 ? -8.179 -13.854 29.541 1.00 94.88 271 LYS A N 1
ATOM 2134 C CA . LYS A 1 271 ? -8.509 -12.518 30.062 1.00 94.88 271 LYS A CA 1
ATOM 2135 C C . LYS A 1 271 ? -9.886 -12.037 29.603 1.00 94.88 271 LYS A C 1
ATOM 2137 O O . LYS A 1 271 ? -10.616 -11.471 30.413 1.00 94.88 271 LYS A O 1
ATOM 2142 N N . LEU A 1 272 ? -10.218 -12.235 28.327 1.00 94.56 272 LEU A N 1
ATOM 2143 C CA . LEU A 1 272 ? -11.497 -11.842 27.737 1.00 94.56 272 LEU A CA 1
ATOM 2144 C C . LEU A 1 272 ? -12.651 -12.606 28.391 1.00 94.56 272 LEU A C 1
ATOM 2146 O O . LEU A 1 272 ? -13.579 -11.987 28.901 1.00 94.56 272 LEU A O 1
ATOM 2150 N N . ILE A 1 273 ? -12.547 -13.934 28.473 1.00 92.56 273 ILE A N 1
ATOM 2151 C CA . ILE A 1 273 ? -13.571 -14.795 29.075 1.00 92.56 273 ILE A CA 1
ATOM 2152 C C . ILE A 1 273 ? -13.762 -14.454 30.556 1.00 92.56 273 ILE A C 1
ATOM 2154 O O . ILE A 1 273 ? -14.897 -14.358 31.024 1.00 92.56 273 ILE A O 1
ATOM 2158 N N . GLN A 1 274 ? -12.672 -14.230 31.297 1.00 92.38 274 GLN A N 1
ATOM 2159 C CA . GLN A 1 274 ? -12.760 -13.848 32.705 1.00 92.38 274 GLN A CA 1
ATOM 2160 C C . GLN A 1 274 ? -13.432 -12.481 32.882 1.00 92.38 274 GLN A C 1
ATOM 2162 O O . GLN A 1 274 ? -14.307 -12.347 33.732 1.00 92.38 274 GLN A O 1
ATOM 2167 N N . ALA A 1 275 ? -13.079 -11.486 32.064 1.00 93.69 275 ALA A N 1
ATOM 2168 C CA . ALA A 1 275 ? -13.703 -10.168 32.130 1.00 93.69 275 ALA A CA 1
ATOM 2169 C C . ALA A 1 275 ? -15.202 -10.221 31.794 1.00 93.69 275 ALA A C 1
ATOM 2171 O O . ALA A 1 275 ? -16.000 -9.553 32.442 1.00 93.69 275 ALA A O 1
ATOM 2172 N N . ILE A 1 276 ? -15.609 -11.050 30.832 1.00 93.44 276 ILE A N 1
ATOM 2173 C CA . ILE A 1 276 ? -17.028 -11.228 30.497 1.00 93.44 276 ILE A CA 1
ATOM 2174 C C . ILE A 1 276 ? -17.772 -11.929 31.623 1.00 93.44 276 ILE A C 1
ATOM 2176 O O . ILE A 1 276 ? -18.860 -11.501 31.979 1.00 93.44 276 ILE A O 1
ATOM 2180 N N . LYS A 1 277 ? -17.176 -12.955 32.235 1.00 92.00 277 LYS A N 1
ATOM 2181 C CA . LYS A 1 277 ? -17.758 -13.631 33.400 1.00 92.00 277 LYS A CA 1
ATOM 2182 C C . LYS A 1 277 ? -17.957 -12.676 34.582 1.00 92.00 277 LYS A C 1
ATOM 2184 O O . LYS A 1 277 ? -18.934 -12.822 35.310 1.00 92.00 277 LYS A O 1
ATOM 2189 N N . ASP A 1 278 ? -17.038 -11.728 34.758 1.00 91.44 278 ASP A N 1
ATOM 2190 C CA . ASP A 1 278 ? -17.123 -10.689 35.785 1.00 91.44 278 ASP A CA 1
ATOM 2191 C C . ASP A 1 278 ? -18.186 -9.619 35.452 1.00 91.44 278 ASP A C 1
ATOM 2193 O O . ASP A 1 278 ? -18.721 -9.005 36.370 1.00 91.44 278 ASP A O 1
ATOM 2197 N N . LEU A 1 279 ? -18.501 -9.394 34.167 1.00 89.75 279 LEU A N 1
ATOM 2198 C CA . LEU A 1 279 ? -19.521 -8.433 33.709 1.00 89.75 279 LEU A CA 1
ATOM 2199 C C . LEU A 1 279 ? -20.933 -9.013 33.668 1.00 89.75 279 LEU A C 1
ATOM 2201 O O . LEU A 1 279 ? -21.884 -8.370 34.099 1.00 89.75 279 LEU A O 1
ATOM 2205 N N . ASP A 1 280 ? -21.065 -10.204 33.103 1.00 90.94 280 ASP A N 1
ATOM 2206 C CA . ASP A 1 280 ? -22.313 -10.938 32.976 1.00 90.94 280 ASP A CA 1
ATOM 2207 C C . ASP A 1 280 ? -22.024 -12.440 33.143 1.00 90.94 280 ASP A C 1
ATOM 2209 O O . ASP A 1 280 ? -21.639 -13.134 32.192 1.00 90.94 280 ASP A O 1
ATOM 2213 N N . PRO A 1 281 ? -22.232 -12.987 34.355 1.00 86.94 281 PRO A N 1
ATOM 2214 C CA . PRO A 1 281 ? -22.060 -14.411 34.611 1.00 86.94 281 PRO A CA 1
ATOM 2215 C C . PRO A 1 281 ? -22.915 -15.2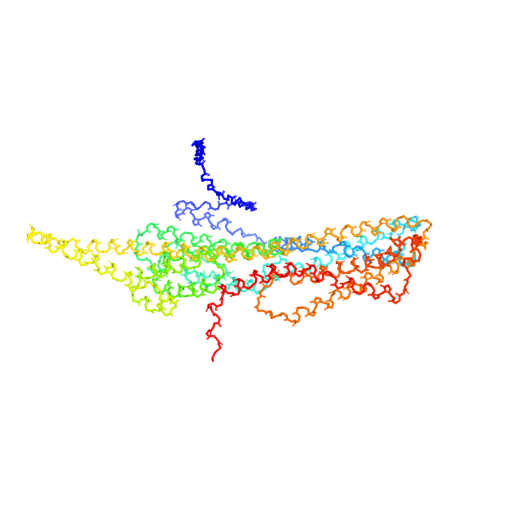99 33.692 1.00 86.94 281 PRO A C 1
ATOM 2217 O O . PRO A 1 281 ? -22.511 -16.428 33.393 1.00 86.94 281 PRO A O 1
ATOM 2220 N N . GLY A 1 282 ? -24.069 -14.805 33.224 1.00 84.56 282 GLY A N 1
ATOM 2221 C CA . GLY A 1 282 ? -24.977 -15.514 32.321 1.00 84.56 282 GLY A CA 1
ATOM 2222 C C . GLY A 1 282 ? -24.429 -15.638 30.900 1.00 84.56 282 GLY A C 1
ATOM 2223 O O . GLY A 1 282 ? -24.587 -16.687 30.272 1.00 84.56 282 GLY A O 1
ATOM 2224 N N . ALA A 1 283 ? -23.692 -14.630 30.427 1.00 84.38 283 ALA A N 1
ATOM 2225 C CA . ALA A 1 283 ? -23.054 -14.651 29.113 1.00 84.38 283 ALA A CA 1
ATOM 2226 C C . ALA A 1 283 ? -21.982 -15.744 28.982 1.00 84.38 283 ALA A C 1
ATOM 2228 O O . ALA A 1 283 ? -21.714 -16.208 27.877 1.00 84.38 283 ALA A O 1
ATOM 2229 N N . SER A 1 284 ? -21.408 -16.224 30.094 1.00 79.44 284 SER A N 1
ATOM 2230 C CA . SER A 1 284 ? -20.350 -17.248 30.089 1.00 79.44 284 SER A CA 1
ATOM 2231 C C . SER A 1 284 ? -20.733 -18.566 29.399 1.00 79.44 284 SER A C 1
ATOM 2233 O O . SER A 1 284 ? -19.847 -19.328 29.011 1.00 79.44 284 SER A O 1
ATOM 2235 N N . VAL A 1 285 ? -22.031 -18.840 29.219 1.00 82.25 285 VAL A N 1
ATOM 2236 C CA . VAL A 1 285 ? -22.529 -20.008 28.477 1.00 82.25 285 VAL A CA 1
ATOM 2237 C C . VAL A 1 285 ? -22.102 -19.957 27.007 1.00 82.25 285 VAL A C 1
ATOM 2239 O O . VAL A 1 285 ? -21.685 -20.982 26.478 1.00 82.25 285 VAL A O 1
ATOM 2242 N N . TYR A 1 286 ? -22.108 -18.775 26.385 1.00 79.81 286 TYR A N 1
ATOM 2243 C CA . TYR A 1 286 ? -21.748 -18.603 24.972 1.00 79.81 286 TYR A CA 1
ATOM 2244 C C . TYR A 1 286 ? -20.245 -18.796 24.707 1.00 79.81 286 TYR A C 1
ATOM 2246 O O . TYR A 1 286 ? -19.847 -19.205 23.622 1.00 79.81 286 TYR A O 1
ATOM 2254 N N . PHE A 1 287 ? -19.404 -18.575 25.722 1.00 78.75 287 PHE A N 1
ATOM 2255 C CA . PHE A 1 287 ? -17.942 -18.672 25.615 1.00 78.75 287 PHE A CA 1
ATOM 2256 C C . PHE A 1 287 ? -17.397 -20.074 25.942 1.00 78.75 287 PHE A C 1
ATOM 2258 O O . PHE A 1 287 ? -16.245 -20.378 25.637 1.00 78.75 287 PHE A O 1
ATOM 2265 N N . LYS A 1 288 ? -18.202 -20.946 26.570 1.00 68.12 288 LYS A N 1
ATOM 2266 C CA . LYS A 1 288 ? -17.784 -22.301 26.984 1.00 68.12 288 LYS A CA 1
ATOM 2267 C C . LYS A 1 288 ? -17.648 -23.292 25.830 1.00 68.12 288 LYS A C 1
ATOM 2269 O O . LYS A 1 288 ? -16.910 -24.259 25.969 1.00 68.12 288 LYS A O 1
ATOM 2274 N N . GLU A 1 289 ? -18.332 -23.061 24.715 1.00 63.41 289 GLU A N 1
ATOM 2275 C CA . GLU A 1 289 ? -18.337 -23.989 23.575 1.00 63.41 289 GLU A CA 1
ATOM 2276 C C . GLU A 1 289 ? -16.991 -24.022 22.818 1.00 63.41 289 GLU A C 1
ATOM 2278 O O . GLU A 1 289 ? -16.708 -24.980 22.108 1.00 63.41 289 GLU A O 1
ATOM 2283 N N . HIS A 1 290 ? -16.119 -23.031 23.044 1.00 53.88 290 HIS A N 1
ATOM 2284 C CA . HIS A 1 290 ? -14.856 -22.837 22.317 1.00 53.88 290 HIS A CA 1
ATOM 2285 C C . HIS A 1 290 ? -13.594 -23.049 23.178 1.00 53.88 290 HIS A C 1
ATOM 2287 O O . HIS A 1 290 ? -12.499 -22.629 22.806 1.00 53.88 290 HIS A O 1
ATOM 2293 N N . GLN A 1 291 ? -13.701 -23.681 24.353 1.00 55.16 291 GLN A N 1
ATOM 2294 C CA . GLN A 1 291 ? -12.524 -23.952 25.187 1.00 55.16 291 GLN A CA 1
ATOM 2295 C C . GLN A 1 291 ? -11.907 -25.335 24.930 1.00 55.16 291 GLN A C 1
ATOM 2297 O O . GLN A 1 291 ? -12.624 -26.335 24.934 1.00 55.16 291 GLN A O 1
ATOM 2302 N N . PRO A 1 292 ? -10.568 -25.442 24.806 1.00 48.72 292 PRO A N 1
ATOM 2303 C CA . PRO A 1 292 ? -9.887 -26.724 24.876 1.00 48.72 292 PRO A CA 1
ATOM 2304 C C . PRO A 1 292 ? -9.979 -27.270 26.309 1.00 48.72 292 PRO A C 1
ATOM 2306 O O . PRO A 1 292 ? -9.540 -26.651 27.279 1.00 48.72 292 PRO A O 1
ATOM 2309 N N . ASP A 1 293 ? -10.561 -28.456 26.401 1.00 52.34 293 ASP A N 1
ATOM 2310 C CA . ASP A 1 293 ? -11.113 -29.165 27.559 1.00 52.34 293 ASP A CA 1
ATOM 2311 C C . ASP A 1 293 ? -10.107 -29.565 28.672 1.00 52.34 293 ASP A C 1
ATOM 2313 O O . ASP A 1 293 ? -10.023 -30.727 29.057 1.00 52.34 293 ASP A O 1
ATOM 2317 N N . LYS A 1 294 ? -9.251 -28.655 29.169 1.00 49.72 294 LYS A N 1
ATOM 2318 C CA . LYS A 1 294 ? -8.114 -29.055 30.032 1.00 49.72 294 LYS A CA 1
ATOM 2319 C C . LYS A 1 294 ? -8.011 -28.473 31.437 1.00 49.72 294 LYS A C 1
ATOM 2321 O O . LYS A 1 294 ? -7.112 -28.906 32.147 1.00 49.72 294 LYS A O 1
ATOM 2326 N N . ASN A 1 295 ? -8.857 -27.541 31.883 1.00 55.19 295 ASN A N 1
ATOM 2327 C CA . ASN A 1 295 ? -8.589 -26.907 33.190 1.00 55.19 295 ASN A CA 1
ATOM 2328 C C . ASN A 1 295 ? -9.803 -26.418 33.998 1.00 55.19 295 ASN A C 1
ATOM 2330 O O . ASN A 1 295 ? -9.640 -25.805 35.050 1.00 55.19 295 ASN A O 1
ATOM 2334 N N . TYR A 1 296 ? -11.032 -26.650 33.531 1.00 54.09 296 TYR A N 1
ATOM 2335 C CA . TYR A 1 296 ? -12.213 -26.080 34.189 1.00 54.09 296 TYR A CA 1
ATOM 2336 C C . TYR A 1 296 ? -12.654 -26.840 35.442 1.00 54.09 296 TYR A C 1
ATOM 2338 O O . TYR A 1 296 ? -13.170 -26.217 36.370 1.00 54.09 296 TYR A O 1
ATOM 2346 N N . GLU A 1 297 ? -12.415 -28.150 35.517 1.00 56.38 297 GLU A N 1
ATOM 2347 C CA . GLU A 1 297 ? -12.793 -28.939 36.695 1.00 56.38 297 GLU A CA 1
ATOM 2348 C C . GLU A 1 297 ? -11.911 -28.634 37.914 1.00 56.38 297 GLU A C 1
ATOM 2350 O O . GLU A 1 297 ? -12.442 -28.421 39.005 1.00 56.38 297 GLU A O 1
ATOM 2355 N N . GLU A 1 298 ? -10.591 -28.503 37.733 1.00 62.81 298 GLU A N 1
ATOM 2356 C CA . GLU A 1 298 ? -9.658 -28.178 38.826 1.00 62.81 298 GLU A CA 1
ATOM 2357 C C . GLU A 1 298 ? -9.902 -26.767 39.385 1.00 62.81 298 GLU A C 1
ATOM 2359 O O . GLU A 1 298 ? -9.916 -26.555 40.601 1.00 62.81 298 GLU A O 1
ATOM 2364 N N . LEU A 1 299 ? -10.176 -25.798 38.507 1.00 51.66 299 LEU A N 1
ATOM 2365 C CA . LEU A 1 299 ? -10.429 -24.409 38.896 1.00 51.66 299 LEU A CA 1
ATOM 2366 C C . LEU A 1 299 ? -11.809 -24.244 39.554 1.00 51.66 299 LEU A C 1
ATOM 2368 O O . LEU A 1 299 ? -11.945 -23.489 40.520 1.00 51.66 299 LEU A O 1
ATOM 2372 N N . GLN A 1 300 ? -12.825 -24.995 39.104 1.00 58.88 300 GLN A N 1
ATOM 2373 C CA . GLN A 1 300 ? -14.118 -25.047 39.792 1.00 58.88 300 GLN A CA 1
ATOM 2374 C C . GLN A 1 300 ? -14.023 -25.726 41.159 1.00 58.88 300 GLN A C 1
ATOM 2376 O O . GLN A 1 300 ? -14.651 -25.243 42.101 1.00 58.88 300 GLN A O 1
ATOM 2381 N N . GLN A 1 301 ? -13.225 -26.787 41.305 1.00 74.69 301 GLN A N 1
ATOM 2382 C CA . GLN A 1 301 ? -12.978 -27.424 42.602 1.00 74.69 301 GLN A CA 1
ATOM 2383 C C . GLN A 1 301 ? -12.270 -26.483 43.581 1.00 74.69 301 GLN A C 1
ATOM 2385 O O . GLN A 1 301 ? -12.690 -26.379 44.736 1.00 74.69 301 GLN A O 1
ATOM 2390 N N . ALA A 1 302 ? -11.251 -25.751 43.123 1.00 68.75 302 ALA A N 1
ATOM 2391 C CA . ALA A 1 302 ? -10.531 -24.788 43.951 1.00 68.75 302 ALA A CA 1
ATOM 2392 C C . ALA A 1 302 ? -11.423 -23.612 44.393 1.00 68.75 302 ALA A C 1
ATOM 2394 O O . ALA A 1 302 ? -11.382 -23.206 45.556 1.00 68.75 302 ALA A O 1
ATOM 2395 N N . LEU A 1 303 ? -12.276 -23.103 43.496 1.00 62.12 303 LEU A N 1
ATOM 2396 C CA . LEU A 1 303 ? -13.211 -22.020 43.811 1.00 62.12 303 LEU A CA 1
ATOM 2397 C C . LEU A 1 303 ? -14.292 -22.475 44.804 1.00 62.12 303 LEU A C 1
ATOM 2399 O O . LEU A 1 303 ? -14.593 -21.754 45.754 1.00 62.12 303 LEU A O 1
ATOM 2403 N N . LYS A 1 304 ? -14.824 -23.696 44.642 1.00 77.38 304 LYS A N 1
ATOM 2404 C CA . LYS A 1 304 ? -15.781 -24.290 45.592 1.00 77.38 304 LYS A CA 1
ATOM 2405 C C . LYS A 1 304 ? -15.170 -24.4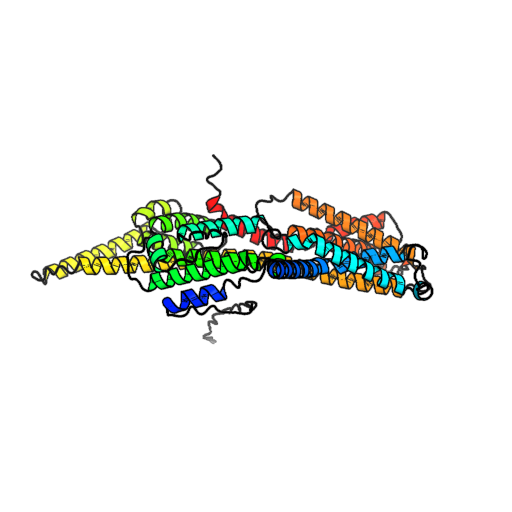49 46.982 1.00 77.38 304 LYS A C 1
ATOM 2407 O O . LYS A 1 304 ? -15.822 -24.127 47.968 1.00 77.38 304 LYS A O 1
ATOM 2412 N N . ALA A 1 305 ? -13.913 -24.889 47.058 1.00 76.69 305 ALA A N 1
ATOM 2413 C CA . ALA A 1 305 ? -13.201 -25.035 48.323 1.00 76.69 305 ALA A CA 1
ATOM 2414 C C . ALA A 1 305 ? -12.976 -23.688 49.032 1.00 76.69 305 ALA A C 1
ATOM 2416 O O . ALA A 1 305 ? -13.062 -23.622 50.255 1.00 76.69 305 ALA A O 1
ATOM 2417 N N . GLN A 1 306 ? -12.724 -22.603 48.291 1.00 72.81 306 GLN A N 1
ATOM 2418 C CA . GLN A 1 306 ? -12.599 -21.268 48.887 1.00 72.81 306 GLN A CA 1
ATOM 2419 C C . GLN A 1 306 ? -13.939 -20.701 49.364 1.00 72.81 306 GLN A C 1
ATOM 2421 O O . GLN A 1 306 ? -13.982 -20.070 50.420 1.00 72.81 306 GLN A O 1
ATOM 2426 N N . MET A 1 307 ? -15.025 -20.948 48.628 1.00 65.56 307 MET A N 1
ATOM 2427 C CA . MET A 1 307 ? -16.364 -20.494 49.016 1.00 65.56 307 MET A CA 1
ATOM 2428 C C . MET A 1 307 ? -16.843 -21.195 50.295 1.00 65.56 307 MET A C 1
ATOM 2430 O O . MET A 1 307 ? -17.328 -20.535 51.206 1.00 65.56 307 MET A O 1
ATOM 2434 N N . ASP A 1 308 ? -16.552 -22.492 50.431 1.00 80.19 308 ASP A N 1
ATOM 2435 C CA . ASP A 1 308 ? -16.854 -23.276 51.637 1.00 80.19 308 ASP A CA 1
ATOM 2436 C C . ASP A 1 308 ? -16.078 -22.776 52.876 1.00 80.19 308 ASP A C 1
ATOM 2438 O O . ASP A 1 308 ? -16.561 -22.834 54.006 1.00 80.19 308 ASP A O 1
ATOM 2442 N N . VAL A 1 309 ? -14.868 -22.232 52.686 1.00 78.31 309 VAL A N 1
ATOM 2443 C CA . VAL A 1 309 ? -14.095 -21.588 53.765 1.00 78.31 309 VAL A CA 1
ATOM 2444 C C . VAL A 1 309 ? -14.685 -20.228 54.137 1.00 78.31 309 VAL A C 1
ATOM 2446 O O . VAL A 1 309 ? -14.724 -19.887 55.321 1.00 78.31 309 VAL A O 1
ATOM 2449 N N . LEU A 1 310 ? -15.147 -19.454 53.153 1.00 62.38 310 LEU A N 1
ATOM 2450 C CA . LEU A 1 310 ? -15.765 -18.153 53.388 1.00 62.38 310 LEU A CA 1
ATOM 2451 C C . LEU A 1 310 ? -17.085 -18.302 54.154 1.00 62.38 310 LEU A C 1
ATOM 2453 O O . LEU A 1 310 ? -17.274 -17.605 55.148 1.00 62.38 310 LEU A O 1
ATOM 2457 N N . ASP A 1 311 ? -17.924 -19.268 53.780 1.00 72.19 311 ASP A N 1
ATOM 2458 C CA . ASP A 1 311 ? -19.182 -19.566 54.473 1.00 72.19 311 ASP A CA 1
ATOM 2459 C C . ASP A 1 311 ? -18.937 -19.991 55.926 1.00 72.19 311 ASP A C 1
ATOM 2461 O O . ASP A 1 311 ? -19.573 -19.475 56.847 1.00 72.19 311 ASP A O 1
ATOM 2465 N N . ARG A 1 312 ? -17.920 -20.827 56.181 1.00 77.56 312 ARG A N 1
ATOM 2466 C CA . ARG A 1 312 ? -17.524 -21.198 57.553 1.00 77.56 312 ARG A CA 1
ATOM 2467 C C . ARG A 1 312 ? -17.022 -20.010 58.374 1.00 77.56 312 ARG A C 1
ATOM 2469 O O . ARG A 1 312 ? -17.260 -19.962 59.581 1.00 77.56 312 ARG A O 1
ATOM 2476 N N . LEU A 1 313 ? -16.312 -19.062 57.760 1.00 74.44 313 LEU A N 1
ATOM 2477 C CA . LEU A 1 313 ? -15.842 -17.852 58.443 1.00 74.44 313 LEU A CA 1
ATOM 2478 C C . LEU A 1 313 ? -16.992 -16.886 58.740 1.00 74.44 313 LEU A C 1
ATOM 2480 O O . LEU A 1 313 ? -17.025 -16.308 59.826 1.00 74.44 313 LEU A O 1
ATOM 2484 N N . VAL A 1 314 ? -17.945 -16.753 57.817 1.00 68.50 314 VAL A N 1
ATOM 2485 C CA . VAL A 1 314 ? -19.163 -15.953 57.992 1.00 68.50 314 VAL A CA 1
ATOM 2486 C C . VAL A 1 314 ? -20.042 -16.554 59.093 1.00 68.50 314 VAL A C 1
ATOM 2488 O O . VAL A 1 314 ? -20.454 -15.839 60.004 1.00 68.50 314 VAL A O 1
ATOM 2491 N N . GLU A 1 315 ? -20.238 -17.874 59.113 1.00 73.12 315 GLU A N 1
ATOM 2492 C CA . GLU A 1 315 ? -20.957 -18.557 60.194 1.00 73.12 315 GLU A CA 1
ATOM 2493 C C . GLU A 1 315 ? -20.256 -18.432 61.553 1.00 73.12 315 GLU A C 1
ATOM 2495 O O . GLU A 1 315 ? -20.917 -18.239 62.577 1.00 73.12 315 GLU A O 1
ATOM 2500 N N . ALA A 1 316 ? -18.924 -18.542 61.593 1.00 74.62 316 ALA A N 1
ATOM 2501 C CA . ALA A 1 316 ? -18.145 -18.395 62.823 1.00 74.62 316 ALA A CA 1
ATOM 2502 C C . ALA A 1 316 ? -18.171 -16.956 63.360 1.00 74.62 316 ALA A C 1
ATOM 2504 O O . ALA A 1 316 ? -18.168 -16.746 64.576 1.00 74.62 316 ALA A O 1
ATOM 2505 N N . TYR A 1 317 ? -18.218 -15.969 62.465 1.00 66.69 317 TYR A N 1
ATOM 2506 C CA . TYR A 1 317 ? -18.359 -14.559 62.805 1.00 66.69 317 TYR A CA 1
ATOM 2507 C C . TYR A 1 317 ? -19.759 -14.254 63.358 1.00 66.69 317 TYR A C 1
ATOM 2509 O O . TYR A 1 317 ? -19.874 -13.701 64.456 1.00 66.69 317 TYR A O 1
ATOM 2517 N N . ASN A 1 318 ? -20.808 -14.724 62.674 1.00 65.19 318 ASN A N 1
ATOM 2518 C CA . ASN A 1 318 ? -22.208 -14.538 63.072 1.00 65.19 318 ASN A CA 1
ATOM 2519 C C . ASN A 1 318 ? -22.541 -15.235 64.402 1.00 65.19 318 ASN A C 1
ATOM 2521 O O . ASN A 1 318 ? -23.338 -14.732 65.189 1.00 65.19 318 ASN A O 1
ATOM 2525 N N . ARG A 1 319 ? -21.866 -16.348 64.725 1.00 68.06 319 ARG A N 1
ATOM 2526 C CA . ARG A 1 319 ? -21.986 -17.017 66.034 1.00 68.06 319 ARG A CA 1
ATOM 2527 C C . ARG A 1 319 ? -21.423 -16.207 67.208 1.00 68.06 319 ARG A C 1
ATOM 2529 O O . ARG A 1 319 ? -21.750 -16.512 68.352 1.00 68.06 319 ARG A O 1
ATOM 2536 N N . LYS A 1 320 ? -20.544 -15.231 66.954 1.00 68.38 320 LYS A N 1
ATOM 2537 C CA . LYS A 1 320 ? -19.785 -14.512 67.992 1.00 68.38 320 LYS A CA 1
ATOM 2538 C C . LYS A 1 320 ? -20.305 -13.093 68.266 1.00 68.38 320 LYS A C 1
ATOM 2540 O O . LYS A 1 320 ? -19.956 -12.541 69.303 1.00 68.38 320 LYS A O 1
ATOM 2545 N N . HIS A 1 321 ? -21.133 -12.531 67.379 1.00 61.22 321 HIS A N 1
ATOM 2546 C CA . HIS A 1 321 ? -21.748 -11.201 67.521 1.00 61.22 321 HIS A CA 1
ATOM 2547 C C . HIS A 1 321 ? -23.219 -11.231 67.054 1.00 61.22 321 HIS A C 1
ATOM 2549 O O . HIS A 1 321 ? -23.508 -10.832 65.930 1.00 61.22 321 HIS A O 1
ATOM 2555 N N . PRO A 1 322 ? -24.154 -11.725 67.889 1.00 56.75 322 PRO A N 1
ATOM 2556 C CA . PRO A 1 322 ? -25.553 -11.931 67.498 1.00 56.75 322 PRO A CA 1
ATOM 2557 C C . PRO A 1 322 ? -26.405 -10.650 67.403 1.00 56.75 322 PRO A C 1
ATOM 2559 O O . PRO A 1 322 ? -27.555 -10.751 66.992 1.00 56.75 322 PRO A O 1
ATOM 2562 N N . ASP A 1 323 ? -25.873 -9.477 67.770 1.00 52.19 323 ASP A N 1
ATOM 2563 C CA . ASP A 1 323 ? -26.667 -8.244 67.952 1.00 52.19 323 ASP A CA 1
ATOM 2564 C C . ASP A 1 323 ? -26.280 -7.081 67.014 1.00 52.19 323 ASP A C 1
ATOM 2566 O O . ASP A 1 323 ? -26.813 -5.982 67.121 1.00 52.19 323 ASP A O 1
ATOM 2570 N N . ASP A 1 324 ? -25.383 -7.315 66.050 1.00 49.72 324 ASP A N 1
ATOM 2571 C CA . ASP A 1 324 ? -25.045 -6.340 65.004 1.00 49.72 324 ASP A CA 1
ATOM 2572 C C . ASP A 1 324 ? -25.672 -6.762 63.665 1.00 49.72 324 ASP A C 1
ATOM 2574 O O . ASP A 1 324 ? -24.991 -7.002 62.666 1.00 49.72 324 ASP A O 1
ATOM 2578 N N . THR A 1 325 ? -27.006 -6.829 63.605 1.00 53.06 325 THR A N 1
ATOM 2579 C CA . THR A 1 325 ? -27.717 -6.775 62.317 1.00 53.06 325 THR A CA 1
ATOM 2580 C C . THR A 1 325 ? -27.654 -5.347 61.789 1.00 53.06 325 THR A C 1
ATOM 2582 O O . THR A 1 325 ? -28.611 -4.577 61.869 1.00 53.06 325 THR A O 1
ATOM 2585 N N . VAL A 1 326 ? -26.487 -4.966 61.277 1.00 47.22 326 VAL A N 1
ATOM 2586 C CA . VAL A 1 326 ? -26.310 -3.715 60.550 1.00 47.22 326 VAL A CA 1
ATOM 2587 C C . VAL A 1 326 ? -26.543 -3.992 59.070 1.00 47.22 326 VAL A C 1
ATOM 2589 O O . VAL A 1 326 ? -25.723 -4.625 58.408 1.00 47.22 326 VAL A O 1
ATOM 2592 N N . THR A 1 327 ? -27.629 -3.436 58.538 1.00 52.19 327 THR A N 1
ATOM 2593 C CA . THR A 1 327 ? -27.886 -3.167 57.115 1.00 52.19 327 THR A CA 1
ATOM 2594 C C . THR A 1 327 ? -26.768 -2.296 56.510 1.00 52.19 327 THR A C 1
ATOM 2596 O O . THR A 1 327 ? -26.902 -1.093 56.301 1.00 52.19 327 THR A O 1
ATOM 2599 N N . LYS A 1 328 ? -25.607 -2.917 56.266 1.00 51.22 328 LYS A N 1
ATOM 2600 C CA . LYS A 1 328 ? -24.427 -2.397 55.543 1.00 51.22 328 LYS A CA 1
ATOM 2601 C C . LYS A 1 328 ? -24.183 -3.147 54.225 1.00 51.22 328 LYS A C 1
ATOM 2603 O O . LYS A 1 328 ? -23.282 -2.769 53.475 1.00 51.22 328 LYS A O 1
ATOM 2608 N N . GLU A 1 329 ? -24.958 -4.195 53.953 1.00 50.47 329 GLU A N 1
ATOM 2609 C CA . GLU A 1 329 ? -24.791 -5.071 52.789 1.00 50.47 329 GLU A CA 1
ATOM 2610 C C . GLU A 1 329 ? -25.161 -4.370 51.476 1.00 50.47 329 GLU A C 1
ATOM 2612 O O . GLU A 1 329 ? -24.376 -4.416 50.533 1.00 50.47 329 GLU A O 1
ATOM 2617 N N . ASP A 1 330 ? -26.239 -3.585 51.427 1.00 49.38 330 ASP A N 1
ATOM 2618 C CA . ASP A 1 330 ? -26.701 -2.993 50.160 1.00 49.38 330 ASP A CA 1
ATOM 2619 C C . ASP A 1 330 ? -25.762 -1.906 49.592 1.00 49.38 330 ASP A C 1
ATOM 2621 O O . ASP A 1 330 ? -25.534 -1.830 48.381 1.00 49.38 330 ASP A O 1
ATOM 2625 N N . MET A 1 331 ? -25.120 -1.098 50.448 1.00 48.50 331 MET A N 1
ATOM 2626 C CA . MET A 1 331 ? -24.140 -0.085 50.006 1.00 48.50 331 MET A CA 1
ATOM 2627 C C . MET A 1 331 ? -22.775 -0.691 49.635 1.00 48.50 331 MET A C 1
ATOM 2629 O O . MET A 1 331 ? -22.062 -0.152 48.781 1.00 48.50 331 MET A O 1
ATOM 2633 N N . LYS A 1 332 ? -22.395 -1.810 50.265 1.00 54.84 332 LYS A N 1
ATOM 2634 C CA . LYS A 1 332 ? -21.122 -2.496 50.004 1.00 54.84 332 LYS A CA 1
ATOM 2635 C C . LYS A 1 332 ? -21.208 -3.372 48.751 1.00 54.84 332 LYS A C 1
ATOM 2637 O O . LYS A 1 332 ? -20.258 -3.388 47.974 1.00 54.84 332 LYS A O 1
ATOM 2642 N N . ASN A 1 333 ? -22.361 -3.994 48.506 1.00 60.12 333 ASN A N 1
ATOM 2643 C CA . ASN A 1 333 ? -22.621 -4.784 47.303 1.00 60.12 333 ASN A CA 1
ATOM 2644 C C . ASN A 1 333 ? -22.643 -3.893 46.052 1.00 60.12 333 ASN A C 1
ATOM 2646 O O . ASN A 1 333 ? -21.954 -4.194 45.086 1.00 60.12 333 ASN A O 1
ATOM 2650 N N . THR A 1 334 ? -23.288 -2.721 46.114 1.00 63.88 334 THR A N 1
ATOM 2651 C CA . THR A 1 334 ? -23.346 -1.770 44.982 1.00 63.88 334 THR A CA 1
ATOM 2652 C C . THR A 1 334 ? -21.972 -1.190 44.603 1.00 63.88 334 THR A C 1
ATOM 2654 O O . THR A 1 334 ? -21.680 -0.952 43.433 1.00 63.88 334 THR A O 1
ATOM 2657 N N . THR A 1 335 ? -21.100 -0.931 45.583 1.00 67.25 335 THR A N 1
ATOM 2658 C CA . THR A 1 335 ? -19.762 -0.363 45.323 1.00 67.25 335 THR A CA 1
ATOM 2659 C C . THR A 1 335 ? -18.748 -1.407 44.866 1.00 67.25 335 THR A C 1
ATOM 2661 O O . THR A 1 335 ? -17.881 -1.084 44.050 1.00 67.25 335 THR A O 1
ATOM 2664 N N . LEU A 1 336 ? -18.865 -2.642 45.364 1.00 73.69 336 LEU A N 1
ATOM 2665 C CA . LEU A 1 336 ? -18.050 -3.771 44.931 1.00 73.69 336 LEU A CA 1
ATOM 2666 C C . LEU A 1 336 ? -18.393 -4.174 43.493 1.00 73.69 336 LEU A C 1
ATOM 2668 O O . LEU A 1 336 ? -17.481 -4.310 42.683 1.00 73.69 336 LEU A O 1
ATOM 2672 N N . ASP A 1 337 ? -19.681 -4.268 43.165 1.00 76.88 337 ASP A N 1
ATOM 2673 C CA . ASP A 1 337 ? -20.171 -4.614 41.826 1.00 76.88 337 ASP A CA 1
ATOM 2674 C C . ASP A 1 337 ? -19.709 -3.591 40.773 1.00 76.88 337 ASP A C 1
ATOM 2676 O O . ASP A 1 337 ? -19.049 -3.935 39.795 1.00 76.88 337 ASP A O 1
ATOM 2680 N N . ALA A 1 338 ? -19.858 -2.293 41.068 1.00 80.75 338 ALA A N 1
ATOM 2681 C CA . ALA A 1 338 ? -19.345 -1.227 40.205 1.00 80.75 338 ALA A CA 1
ATOM 2682 C C . ALA A 1 338 ? -17.810 -1.260 40.036 1.00 80.75 338 ALA A C 1
ATOM 2684 O O . ALA A 1 338 ? -17.277 -0.843 39.007 1.00 80.75 338 ALA A O 1
ATOM 2685 N N . GLN A 1 339 ? -17.057 -1.715 41.044 1.00 85.38 339 GLN A N 1
ATOM 2686 C CA . GLN A 1 339 ? -15.604 -1.859 40.932 1.00 85.38 339 GLN A CA 1
ATOM 2687 C C . GLN A 1 339 ? -15.211 -3.072 40.079 1.00 85.38 339 GLN A C 1
ATOM 2689 O O . GLN A 1 339 ? -14.243 -2.978 39.316 1.00 85.38 339 GLN A O 1
ATOM 2694 N N . VAL A 1 340 ? -15.941 -4.183 40.205 1.00 87.81 340 VAL A N 1
ATOM 2695 C CA . VAL A 1 340 ? -15.762 -5.390 39.387 1.00 87.81 340 VAL A CA 1
ATOM 2696 C C . VAL A 1 340 ? -16.069 -5.074 37.925 1.00 87.81 340 VAL A C 1
ATOM 2698 O O . VAL A 1 340 ? -15.201 -5.290 37.078 1.00 87.81 340 VAL A O 1
ATOM 2701 N N . GLU A 1 341 ? -17.202 -4.425 37.646 1.00 89.62 341 GLU A N 1
ATOM 2702 C CA . GLU A 1 341 ? -17.578 -3.976 36.302 1.00 89.62 341 GLU A CA 1
ATOM 2703 C C . GLU A 1 341 ? -16.494 -3.079 35.682 1.00 89.62 341 GLU A C 1
ATOM 2705 O O . GLU A 1 341 ? -16.025 -3.330 34.569 1.00 89.62 341 GLU A O 1
ATOM 2710 N N . ARG A 1 342 ? -16.025 -2.052 36.407 1.00 87.81 342 ARG A N 1
ATOM 2711 C CA . ARG A 1 342 ? -14.955 -1.166 35.909 1.00 87.81 342 ARG A CA 1
ATOM 2712 C C . ARG A 1 342 ? -13.676 -1.927 35.588 1.00 87.81 342 ARG A C 1
ATOM 2714 O O . ARG A 1 342 ? -13.022 -1.642 34.585 1.00 87.81 342 ARG A O 1
ATOM 2721 N N . ARG A 1 343 ? -13.284 -2.864 36.455 1.00 90.31 343 ARG A N 1
ATOM 2722 C CA . ARG A 1 343 ? -12.077 -3.667 36.248 1.00 90.31 343 ARG A CA 1
ATOM 2723 C C . ARG A 1 343 ? -12.221 -4.529 35.000 1.00 90.31 343 ARG A C 1
ATOM 2725 O O . ARG A 1 343 ? -11.290 -4.573 34.201 1.00 90.31 343 ARG A O 1
ATOM 2732 N N . ALA A 1 344 ? -13.372 -5.163 34.823 1.00 93.00 344 ALA A N 1
ATOM 2733 C CA . ALA A 1 344 ? -13.649 -6.008 33.679 1.00 93.00 344 ALA A CA 1
ATOM 2734 C C . ALA A 1 344 ? -13.684 -5.217 32.360 1.00 93.00 344 ALA A C 1
ATOM 2736 O O . ALA A 1 344 ? -12.997 -5.595 31.412 1.00 93.00 344 ALA A O 1
ATOM 2737 N N . ARG A 1 345 ? -14.347 -4.051 32.323 1.00 94.06 345 ARG A N 1
ATOM 2738 C CA . ARG A 1 345 ? -14.293 -3.118 31.177 1.00 94.06 345 ARG A CA 1
ATOM 2739 C C . ARG A 1 345 ? -12.857 -2.703 30.846 1.00 94.06 345 ARG A C 1
ATOM 2741 O O . ARG A 1 345 ? -12.470 -2.688 29.681 1.00 94.06 345 ARG A O 1
ATOM 2748 N N . GLY A 1 346 ? -12.039 -2.427 31.864 1.00 93.75 346 GLY A N 1
ATOM 2749 C CA . GLY A 1 346 ? -10.618 -2.116 31.683 1.00 93.75 346 GLY A CA 1
ATOM 2750 C C . GLY A 1 346 ? -9.813 -3.270 31.071 1.00 93.75 346 GLY A C 1
ATOM 2751 O O . GLY A 1 346 ? -8.959 -3.036 30.217 1.00 93.75 346 GLY A O 1
ATOM 2752 N N . VAL A 1 347 ? -10.102 -4.515 31.463 1.00 95.38 347 VAL A N 1
ATOM 2753 C CA . VAL A 1 347 ? -9.475 -5.711 30.875 1.00 95.38 347 VAL A CA 1
ATOM 2754 C C . VAL A 1 347 ? -9.927 -5.914 29.428 1.00 95.38 347 VAL A C 1
ATOM 2756 O O . VAL A 1 347 ? -9.081 -6.155 28.571 1.00 95.38 347 VAL A O 1
ATOM 2759 N N . LEU A 1 348 ? -11.218 -5.754 29.123 1.00 95.69 348 LEU A N 1
ATOM 2760 C CA . LEU A 1 348 ? -11.718 -5.836 27.745 1.00 95.69 348 LEU A CA 1
ATOM 2761 C C . LEU A 1 348 ? -11.092 -4.771 26.846 1.00 95.69 348 LEU A C 1
ATOM 2763 O O . LEU A 1 348 ? -10.656 -5.078 25.737 1.00 95.69 348 LEU A O 1
ATOM 2767 N N . ARG A 1 349 ? -10.940 -3.546 27.355 1.00 95.50 349 ARG A N 1
ATOM 2768 C CA . ARG A 1 349 ? -10.211 -2.482 26.663 1.00 95.50 349 ARG A CA 1
ATOM 2769 C C . ARG A 1 349 ? -8.756 -2.867 26.379 1.00 95.50 349 ARG A C 1
ATOM 2771 O O . ARG A 1 349 ? -8.264 -2.602 25.286 1.00 95.50 349 ARG A O 1
ATOM 2778 N N . GLU A 1 350 ? -8.065 -3.512 27.322 1.00 95.75 350 GLU A N 1
ATOM 2779 C CA . GLU A 1 350 ? -6.695 -4.014 27.117 1.00 95.75 350 GLU A CA 1
ATOM 2780 C C . GLU A 1 350 ? -6.636 -5.087 26.016 1.00 95.75 350 GLU A C 1
ATOM 2782 O O . GLU A 1 350 ? -5.732 -5.059 25.172 1.00 95.75 350 GLU A O 1
ATOM 2787 N N . VAL A 1 351 ? -7.595 -6.020 26.011 1.00 95.69 351 VAL A N 1
ATOM 2788 C CA . VAL A 1 351 ? -7.683 -7.085 25.003 1.00 95.69 351 VAL A CA 1
ATOM 2789 C C . VAL A 1 351 ? -7.944 -6.495 23.619 1.00 95.69 351 VAL A C 1
ATOM 2791 O O . VAL A 1 351 ? -7.174 -6.773 22.696 1.00 95.69 351 VAL A O 1
ATOM 2794 N N . ARG A 1 352 ? -8.946 -5.616 23.480 1.00 95.75 352 ARG A N 1
ATOM 2795 C CA . ARG A 1 352 ? -9.263 -4.969 22.201 1.00 95.75 352 ARG A CA 1
ATOM 2796 C C . ARG A 1 352 ? -8.106 -4.120 21.684 1.00 95.75 352 ARG A C 1
ATOM 2798 O O . ARG A 1 352 ? -7.735 -4.254 20.523 1.00 95.75 352 ARG A O 1
ATOM 2805 N N . ASN A 1 353 ? -7.461 -3.338 22.549 1.00 95.94 353 ASN A N 1
ATOM 2806 C CA . ASN A 1 353 ? -6.255 -2.593 22.182 1.00 95.94 353 ASN A CA 1
ATOM 2807 C C . ASN A 1 353 ? -5.129 -3.522 21.701 1.00 95.94 353 ASN A C 1
ATOM 2809 O O . ASN A 1 353 ? -4.440 -3.209 20.736 1.00 95.94 353 ASN A O 1
ATOM 2813 N N . SER A 1 354 ? -4.946 -4.690 22.322 1.00 95.19 354 SER A N 1
ATOM 2814 C CA . SER A 1 354 ? -3.935 -5.660 21.878 1.00 95.19 354 SER A CA 1
ATOM 2815 C C . SER A 1 354 ? -4.254 -6.236 20.490 1.00 95.19 354 SER A C 1
ATOM 2817 O O . SER A 1 354 ? -3.354 -6.346 19.653 1.00 95.19 354 SER A O 1
ATOM 2819 N N . LEU A 1 355 ? -5.526 -6.552 20.221 1.00 94.69 355 LEU A N 1
ATOM 2820 C CA . LEU A 1 355 ? -6.006 -7.026 18.919 1.00 94.69 355 LEU A CA 1
ATOM 2821 C C . LEU A 1 355 ? -5.875 -5.946 17.831 1.00 94.69 355 LEU A C 1
ATOM 2823 O O . LEU A 1 355 ? -5.328 -6.205 16.755 1.00 94.69 355 LEU A O 1
ATOM 2827 N N . ASN A 1 356 ? -6.318 -4.724 18.118 1.00 94.94 356 ASN A N 1
ATOM 2828 C CA . ASN A 1 356 ? -6.235 -3.593 17.196 1.00 94.94 356 ASN A CA 1
ATOM 2829 C C . ASN A 1 356 ? -4.786 -3.196 16.921 1.00 94.94 356 ASN A C 1
ATOM 2831 O O . ASN A 1 356 ? -4.411 -3.030 15.763 1.00 94.94 356 ASN A O 1
ATOM 2835 N N . ALA A 1 357 ? -3.933 -3.143 17.947 1.00 94.00 357 ALA A N 1
ATOM 2836 C CA . ALA A 1 357 ? -2.507 -2.893 17.770 1.00 94.00 357 ALA A CA 1
ATOM 2837 C C . ALA A 1 357 ? -1.851 -3.972 16.900 1.00 94.00 357 ALA A C 1
ATOM 2839 O O . ALA A 1 357 ? -1.003 -3.658 16.065 1.00 94.00 357 ALA A O 1
ATOM 2840 N N . TYR A 1 358 ? -2.227 -5.244 17.059 1.00 93.62 358 TYR A N 1
ATOM 2841 C CA . TYR A 1 358 ? -1.751 -6.305 16.175 1.00 93.62 358 TYR A CA 1
ATOM 2842 C C . TYR A 1 358 ? -2.173 -6.058 14.719 1.00 93.62 358 TYR A C 1
ATOM 2844 O O . TYR A 1 358 ? -1.309 -6.017 13.840 1.00 93.62 358 TYR A O 1
ATOM 2852 N N . ARG A 1 359 ? -3.464 -5.807 14.463 1.00 91.75 359 ARG A N 1
ATOM 2853 C CA . ARG A 1 359 ? -3.990 -5.513 13.116 1.00 91.75 359 ARG A CA 1
ATOM 2854 C C . ARG A 1 359 ? -3.322 -4.284 12.488 1.00 91.75 359 ARG A C 1
ATOM 2856 O O . ARG A 1 359 ? -2.895 -4.347 11.335 1.00 91.75 359 ARG A O 1
ATOM 2863 N N . ASP A 1 360 ? -3.167 -3.201 13.243 1.00 92.69 360 ASP A N 1
ATOM 2864 C CA . ASP A 1 360 ? -2.524 -1.965 12.785 1.00 92.69 360 ASP A CA 1
ATOM 2865 C C . ASP A 1 360 ? -1.053 -2.199 12.417 1.00 92.69 360 ASP A C 1
ATOM 2867 O O . ASP A 1 360 ? -0.593 -1.737 11.370 1.00 92.69 360 ASP A O 1
ATOM 2871 N N . ASN A 1 361 ? -0.323 -2.990 13.211 1.00 93.00 361 ASN A N 1
ATOM 2872 C CA . ASN A 1 361 ? 1.060 -3.364 12.908 1.00 93.00 361 ASN A CA 1
ATOM 2873 C C . ASN A 1 361 ? 1.174 -4.212 11.629 1.00 93.00 361 ASN A C 1
ATOM 2875 O O . ASN A 1 361 ? 2.127 -4.037 10.863 1.00 93.00 361 ASN A O 1
ATOM 2879 N N . LEU A 1 362 ? 0.222 -5.118 11.373 1.00 89.50 362 LEU A N 1
ATOM 2880 C CA . LEU A 1 362 ? 0.186 -5.902 10.133 1.00 89.50 362 LEU A CA 1
ATOM 2881 C C . LEU A 1 362 ? -0.039 -5.002 8.913 1.00 89.50 362 LEU A C 1
ATOM 2883 O O . LEU A 1 362 ? 0.693 -5.106 7.922 1.00 89.50 362 LEU A O 1
ATOM 2887 N N . TRP A 1 363 ? -1.000 -4.077 8.996 1.00 89.75 363 TRP A N 1
ATOM 2888 C CA . TRP A 1 363 ? -1.254 -3.103 7.934 1.00 89.75 363 TRP A CA 1
ATOM 2889 C C . TRP A 1 363 ? -0.064 -2.178 7.696 1.00 89.75 363 TRP A C 1
ATOM 2891 O O . TRP A 1 363 ? 0.329 -1.955 6.548 1.00 89.75 363 TRP A O 1
ATOM 2901 N N . GLU A 1 364 ? 0.566 -1.682 8.762 1.00 92.38 364 GLU A N 1
ATOM 2902 C CA . GLU A 1 364 ? 1.777 -0.875 8.652 1.00 92.38 364 GLU A CA 1
ATOM 2903 C C . GLU A 1 364 ? 2.916 -1.669 8.000 1.00 92.38 364 GLU A C 1
ATOM 2905 O O . GLU A 1 364 ? 3.608 -1.153 7.118 1.00 92.38 364 GLU A O 1
ATOM 2910 N N . GLY A 1 365 ? 3.088 -2.940 8.374 1.00 89.69 365 GLY A N 1
ATOM 2911 C CA . GLY A 1 365 ? 4.053 -3.849 7.760 1.00 89.69 365 GLY A CA 1
ATOM 2912 C C . GLY A 1 365 ? 3.842 -3.998 6.251 1.00 89.69 365 GLY A C 1
ATOM 2913 O O . GLY A 1 365 ? 4.806 -3.900 5.480 1.00 89.69 365 GLY A O 1
ATOM 2914 N N . LEU A 1 366 ? 2.589 -4.163 5.819 1.00 88.38 366 LEU A N 1
ATOM 2915 C CA . LEU A 1 366 ? 2.212 -4.271 4.408 1.00 88.38 366 LEU A CA 1
ATOM 2916 C C . LEU A 1 366 ? 2.492 -2.973 3.635 1.00 88.38 366 LEU A C 1
ATOM 2918 O O . LEU A 1 366 ? 3.149 -2.993 2.589 1.00 88.38 366 LEU A O 1
ATOM 2922 N N . VAL A 1 367 ? 2.054 -1.832 4.172 1.00 90.00 367 VAL A N 1
ATOM 2923 C CA . VAL A 1 367 ? 2.267 -0.512 3.562 1.00 90.00 367 VAL A CA 1
ATOM 2924 C C . VAL A 1 367 ? 3.756 -0.176 3.487 1.00 90.00 367 VAL A C 1
ATOM 2926 O O . VAL A 1 367 ? 4.240 0.290 2.453 1.00 90.00 367 VAL A O 1
ATOM 2929 N N . ARG A 1 368 ? 4.532 -0.478 4.532 1.00 90.75 368 ARG A N 1
ATOM 2930 C CA . ARG A 1 368 ? 5.986 -0.280 4.536 1.00 90.75 368 ARG A CA 1
ATOM 2931 C C . ARG A 1 368 ? 6.675 -1.149 3.487 1.00 90.75 368 ARG A C 1
ATOM 2933 O O . ARG A 1 368 ? 7.561 -0.660 2.789 1.00 90.75 368 ARG A O 1
ATOM 2940 N N . ALA A 1 369 ? 6.257 -2.407 3.326 1.00 86.25 369 ALA A N 1
ATOM 2941 C CA . ALA A 1 369 ? 6.785 -3.285 2.283 1.00 86.25 369 ALA A CA 1
ATOM 2942 C C . ALA A 1 369 ? 6.506 -2.735 0.873 1.00 86.25 369 ALA A C 1
ATOM 2944 O O . ALA A 1 369 ? 7.417 -2.697 0.043 1.00 86.25 369 ALA A O 1
ATOM 2945 N N . ARG A 1 370 ? 5.285 -2.241 0.618 1.00 90.06 370 ARG A N 1
ATOM 2946 C CA . ARG A 1 370 ? 4.929 -1.555 -0.636 1.00 90.06 370 ARG A CA 1
ATOM 2947 C C . ARG A 1 370 ? 5.813 -0.334 -0.882 1.00 90.06 370 ARG A C 1
ATOM 2949 O O . ARG A 1 370 ? 6.354 -0.178 -1.973 1.00 90.06 370 ARG A O 1
ATOM 2956 N N . ASN A 1 371 ? 5.964 0.524 0.120 1.00 90.69 371 ASN A N 1
ATOM 2957 C CA . ASN A 1 371 ? 6.679 1.788 -0.030 1.00 90.69 371 ASN A CA 1
ATOM 2958 C C . ASN A 1 371 ? 8.179 1.557 -0.257 1.00 90.69 371 ASN A C 1
ATOM 2960 O O . ASN A 1 371 ? 8.765 2.173 -1.145 1.00 90.69 371 ASN A O 1
ATOM 2964 N N . ASN A 1 372 ? 8.775 0.601 0.459 1.00 89.81 372 ASN A N 1
ATOM 2965 C CA . ASN A 1 372 ? 10.155 0.182 0.229 1.00 89.81 372 ASN A CA 1
ATOM 2966 C C . ASN A 1 372 ? 10.349 -0.372 -1.187 1.00 89.81 372 ASN A C 1
ATOM 2968 O O . ASN A 1 372 ? 11.318 -0.009 -1.847 1.00 89.81 372 ASN A O 1
ATOM 2972 N N . LEU A 1 373 ? 9.413 -1.194 -1.680 1.00 87.81 373 LEU A N 1
ATOM 2973 C CA . LEU A 1 373 ? 9.462 -1.708 -3.049 1.00 87.81 373 LEU A CA 1
ATOM 2974 C C . LEU A 1 373 ? 9.434 -0.565 -4.073 1.00 87.81 373 LEU A C 1
ATOM 2976 O O . LEU A 1 373 ? 10.266 -0.540 -4.975 1.00 87.81 373 LEU A O 1
ATOM 2980 N N . LEU A 1 374 ? 8.528 0.404 -3.917 1.00 89.81 374 LEU A N 1
ATOM 2981 C CA . LEU A 1 374 ? 8.446 1.563 -4.809 1.00 89.81 374 LEU A CA 1
ATOM 2982 C C . LEU A 1 374 ? 9.738 2.398 -4.808 1.00 89.81 374 LEU A C 1
ATOM 2984 O O . LEU A 1 374 ? 10.208 2.800 -5.870 1.00 89.81 374 LEU A O 1
ATOM 2988 N N . ILE A 1 375 ? 10.354 2.609 -3.642 1.00 91.50 375 ILE A N 1
ATOM 2989 C CA . ILE A 1 375 ? 11.644 3.309 -3.535 1.00 91.50 375 ILE A CA 1
ATOM 2990 C C . ILE A 1 375 ? 12.754 2.523 -4.246 1.00 91.50 375 ILE A C 1
ATOM 2992 O O . ILE A 1 375 ? 13.532 3.106 -5.001 1.00 91.50 375 ILE A O 1
ATOM 2996 N N . SER A 1 376 ? 12.814 1.200 -4.062 1.00 88.75 376 SER A N 1
ATOM 2997 C CA . SER A 1 376 ? 13.785 0.349 -4.759 1.00 88.75 376 SER A CA 1
ATOM 2998 C C . SER A 1 376 ? 13.617 0.398 -6.282 1.00 88.75 376 SER A C 1
ATOM 3000 O O . SER A 1 376 ? 14.622 0.416 -6.994 1.00 88.75 376 SER A O 1
ATOM 3002 N N . ILE A 1 377 ? 12.379 0.472 -6.790 1.00 89.19 377 ILE A N 1
ATOM 3003 C CA . ILE A 1 377 ? 12.098 0.660 -8.225 1.00 89.19 377 ILE A CA 1
ATOM 3004 C C . ILE A 1 377 ? 12.645 2.004 -8.703 1.00 89.19 377 ILE A C 1
ATOM 3006 O O . ILE A 1 377 ? 13.362 2.034 -9.701 1.00 89.19 377 ILE A O 1
ATOM 3010 N N . ALA A 1 378 ? 12.344 3.096 -7.992 1.00 92.00 378 ALA A N 1
ATOM 3011 C CA . ALA A 1 378 ? 12.817 4.430 -8.361 1.00 92.00 378 ALA A CA 1
ATOM 3012 C C . ALA A 1 378 ? 14.349 4.475 -8.438 1.00 92.00 378 ALA A C 1
ATOM 3014 O O . ALA A 1 378 ? 14.906 4.954 -9.424 1.00 92.00 378 ALA A O 1
ATOM 3015 N N . LEU A 1 379 ? 15.031 3.921 -7.430 1.00 93.81 379 LEU A N 1
ATOM 3016 C CA . LEU A 1 379 ? 16.491 3.884 -7.378 1.00 93.81 379 LEU A CA 1
ATOM 3017 C C . LEU A 1 379 ? 17.085 3.027 -8.504 1.00 93.81 379 LEU A C 1
ATOM 3019 O O . LEU A 1 379 ? 17.989 3.474 -9.206 1.00 93.81 379 LEU A O 1
ATOM 3023 N N . THR A 1 380 ? 16.557 1.818 -8.711 1.00 90.44 380 THR A N 1
ATOM 3024 C CA . THR A 1 380 ? 17.032 0.908 -9.769 1.00 90.44 380 THR A CA 1
ATOM 3025 C C . THR A 1 380 ? 16.809 1.515 -11.151 1.00 90.44 380 THR A C 1
ATOM 3027 O O . THR A 1 380 ? 17.701 1.480 -11.999 1.00 90.44 380 THR A O 1
ATOM 3030 N N . GLY A 1 381 ? 15.643 2.125 -11.372 1.00 92.88 381 GLY A N 1
ATOM 3031 C CA . GLY A 1 381 ? 15.324 2.836 -12.603 1.00 92.88 381 GLY A CA 1
ATOM 3032 C C . GLY A 1 381 ? 16.257 4.022 -12.834 1.00 92.88 381 GLY A C 1
ATOM 3033 O O . GLY A 1 381 ? 16.747 4.191 -13.945 1.00 92.88 381 GLY A O 1
ATOM 3034 N N . ALA A 1 382 ? 16.551 4.814 -11.797 1.00 94.62 382 ALA A N 1
ATOM 3035 C CA . ALA A 1 382 ? 17.463 5.954 -11.889 1.00 94.62 382 ALA A CA 1
ATOM 3036 C C . ALA A 1 382 ? 18.891 5.521 -12.248 1.00 94.62 382 ALA A C 1
ATOM 3038 O O . ALA A 1 382 ? 19.479 6.080 -13.169 1.00 94.62 382 ALA A O 1
ATOM 3039 N N . ILE A 1 383 ? 19.422 4.490 -11.582 1.00 94.25 383 ILE A N 1
ATOM 3040 C CA . ILE A 1 383 ? 20.746 3.930 -11.895 1.00 94.25 383 ILE A CA 1
ATOM 3041 C C . ILE A 1 383 ? 20.775 3.411 -13.336 1.00 94.25 383 ILE A C 1
ATOM 3043 O O . ILE A 1 383 ? 21.692 3.730 -14.088 1.00 94.25 383 ILE A O 1
ATOM 3047 N N . THR A 1 384 ? 19.745 2.667 -13.746 1.00 92.50 384 THR A N 1
ATOM 3048 C CA . THR A 1 384 ? 19.628 2.142 -15.116 1.00 92.50 384 THR A CA 1
ATOM 3049 C C . THR A 1 384 ? 19.600 3.270 -16.146 1.00 92.50 384 THR A C 1
ATOM 3051 O O . THR A 1 384 ? 20.289 3.196 -17.159 1.00 92.50 384 THR A O 1
ATOM 3054 N N . HIS A 1 385 ? 18.850 4.339 -15.872 1.00 94.69 385 HIS A N 1
ATOM 3055 C CA . HIS A 1 385 ? 18.777 5.505 -16.745 1.00 94.69 385 HIS A CA 1
ATOM 3056 C C . HIS A 1 385 ? 20.131 6.216 -16.866 1.00 94.69 385 HIS A C 1
ATOM 3058 O O . HIS A 1 385 ? 20.554 6.544 -17.970 1.00 94.69 385 HIS A O 1
ATOM 3064 N N . VAL A 1 386 ? 20.846 6.408 -15.753 1.00 95.50 386 VAL A N 1
ATOM 3065 C CA . VAL A 1 386 ? 22.190 7.006 -15.759 1.00 95.50 386 VAL A CA 1
ATOM 3066 C C . VAL A 1 386 ? 23.167 6.156 -16.571 1.00 95.50 386 VAL A C 1
ATOM 3068 O O . VAL A 1 386 ? 23.911 6.704 -17.383 1.00 95.50 386 VAL A O 1
ATOM 3071 N N . LEU A 1 387 ? 23.138 4.830 -16.408 1.00 92.00 387 LEU A N 1
ATOM 3072 C CA . LEU A 1 387 ? 23.968 3.915 -17.196 1.00 92.00 387 LEU A CA 1
ATOM 3073 C C . LEU A 1 387 ? 23.633 3.992 -18.690 1.00 92.00 387 LEU A C 1
ATOM 3075 O O . LEU A 1 387 ? 24.542 4.073 -19.511 1.00 92.00 387 LEU A O 1
ATOM 3079 N N . LEU A 1 388 ? 22.348 4.033 -19.047 1.00 92.25 388 LEU A N 1
ATOM 3080 C CA . LEU A 1 388 ? 21.909 4.212 -20.430 1.00 92.25 388 LEU A CA 1
ATOM 3081 C C . LEU A 1 388 ? 22.432 5.529 -21.024 1.00 92.25 388 LEU A C 1
ATOM 3083 O O . LEU A 1 388 ? 22.993 5.531 -22.118 1.00 92.25 388 LEU A O 1
ATOM 3087 N N . CYS A 1 389 ? 22.292 6.639 -20.296 1.00 93.00 389 CYS A N 1
ATOM 3088 C CA . CYS A 1 389 ? 22.824 7.934 -20.713 1.00 93.00 389 CYS A CA 1
ATOM 3089 C C . CYS A 1 389 ? 24.345 7.881 -20.892 1.00 93.00 389 CYS A C 1
ATOM 3091 O O . CYS A 1 389 ? 24.854 8.393 -21.883 1.00 93.00 389 CYS A O 1
ATOM 3093 N N . MET A 1 390 ? 25.072 7.226 -19.983 1.00 92.06 390 MET A N 1
ATOM 3094 C CA . MET A 1 390 ? 26.521 7.053 -20.093 1.00 92.06 390 MET A CA 1
ATOM 3095 C C . MET A 1 390 ? 26.907 6.272 -21.356 1.00 92.06 390 MET A C 1
ATOM 3097 O O . MET A 1 390 ? 27.788 6.715 -22.085 1.00 92.06 390 MET A O 1
ATOM 3101 N N . VAL A 1 391 ? 26.225 5.161 -21.654 1.00 89.75 391 VAL A N 1
ATOM 3102 C CA . VAL A 1 391 ? 26.471 4.363 -22.869 1.00 89.75 391 VAL A CA 1
ATOM 3103 C C . VAL A 1 391 ? 26.243 5.193 -24.134 1.00 89.75 391 VAL A C 1
ATOM 3105 O O . VAL A 1 391 ? 27.085 5.186 -25.025 1.00 89.75 391 VAL A O 1
ATOM 3108 N N . ILE A 1 392 ? 25.147 5.955 -24.197 1.00 89.75 392 ILE A N 1
ATOM 3109 C CA . ILE A 1 392 ? 24.834 6.816 -25.350 1.00 89.75 392 ILE A CA 1
ATOM 3110 C C . ILE A 1 392 ? 25.863 7.943 -25.508 1.00 89.75 392 ILE A C 1
ATOM 3112 O O . ILE A 1 392 ? 26.284 8.254 -26.619 1.00 89.75 392 ILE A O 1
ATOM 3116 N N . LEU A 1 393 ? 26.285 8.570 -24.408 1.00 89.00 393 LEU A N 1
ATOM 3117 C CA . LEU A 1 393 ? 27.252 9.666 -24.455 1.00 89.00 393 LEU A CA 1
ATOM 3118 C C . LEU A 1 393 ? 28.652 9.193 -24.872 1.00 89.00 393 LEU A C 1
ATOM 3120 O O . LEU A 1 393 ? 29.356 9.943 -25.546 1.00 89.00 393 LEU A O 1
ATOM 3124 N N . LEU A 1 394 ? 29.030 7.962 -24.513 1.00 87.75 394 LEU A N 1
ATOM 3125 C CA . LEU A 1 394 ? 30.310 7.346 -24.878 1.00 87.75 394 LEU A CA 1
ATOM 3126 C C . LEU A 1 394 ? 30.335 6.746 -26.298 1.00 87.75 394 LEU A C 1
ATOM 3128 O O . LEU A 1 394 ? 31.408 6.362 -26.759 1.00 87.75 394 LEU A O 1
ATOM 3132 N N . ASP A 1 395 ? 29.201 6.678 -27.005 1.00 81.62 395 ASP A N 1
ATOM 3133 C CA . ASP A 1 395 ? 29.109 6.173 -28.384 1.00 81.62 395 ASP A CA 1
ATOM 3134 C C . ASP A 1 395 ? 29.723 7.166 -29.392 1.00 81.62 395 ASP A C 1
ATOM 3136 O O . ASP A 1 395 ? 29.024 7.954 -30.034 1.00 81.62 395 ASP A O 1
ATOM 3140 N N . TYR A 1 396 ? 31.054 7.168 -29.506 1.00 70.50 396 TYR A N 1
ATOM 3141 C CA . TYR A 1 396 ? 31.806 7.997 -30.451 1.00 70.50 396 TYR A CA 1
ATOM 3142 C C . TYR A 1 396 ? 32.715 7.140 -31.356 1.00 70.50 396 TYR A C 1
ATOM 3144 O O . TYR A 1 396 ? 33.534 6.388 -30.824 1.00 70.50 396 TYR A O 1
ATOM 3152 N N . PRO A 1 397 ? 32.657 7.282 -32.702 1.00 69.31 397 PRO A N 1
ATOM 3153 C CA . PRO A 1 397 ? 31.801 8.187 -33.480 1.00 69.31 397 PRO A CA 1
ATOM 3154 C C . PRO A 1 397 ? 30.312 7.807 -33.416 1.00 69.31 397 PRO A C 1
ATOM 3156 O O . PRO A 1 397 ? 29.959 6.632 -33.331 1.00 69.31 397 PRO A O 1
ATOM 3159 N N . ALA A 1 398 ? 29.444 8.823 -33.453 1.00 64.94 398 ALA A N 1
ATOM 3160 C CA . ALA A 1 398 ? 28.005 8.665 -33.251 1.00 64.94 398 ALA A CA 1
ATOM 3161 C C . ALA A 1 398 ? 27.410 7.607 -34.190 1.00 64.94 398 ALA A C 1
ATOM 3163 O O . ALA A 1 398 ? 27.630 7.654 -35.403 1.00 64.94 398 ALA A O 1
ATOM 3164 N N . ASN A 1 399 ? 26.584 6.720 -33.627 1.00 66.19 399 ASN A N 1
ATOM 3165 C CA . ASN A 1 399 ? 25.863 5.639 -34.303 1.00 66.19 399 ASN A CA 1
ATOM 3166 C C . ASN A 1 399 ? 26.660 4.350 -34.556 1.00 66.19 399 ASN A C 1
ATOM 3168 O O . ASN A 1 399 ? 26.123 3.455 -35.210 1.00 66.19 399 ASN A O 1
ATOM 3172 N N . SER A 1 400 ? 27.886 4.220 -34.041 1.00 72.44 400 SER A N 1
ATOM 3173 C CA . SER A 1 400 ? 28.667 2.983 -34.189 1.00 72.44 400 SER A CA 1
ATOM 3174 C C . SER A 1 400 ? 28.028 1.788 -33.466 1.00 72.44 400 SER A C 1
ATOM 3176 O O . SER A 1 400 ? 28.041 0.676 -33.983 1.00 72.44 400 SER A O 1
ATOM 3178 N N . ASN A 1 401 ? 27.380 2.026 -32.318 1.00 78.69 401 ASN A N 1
ATOM 3179 C CA . ASN A 1 401 ? 26.824 0.975 -31.461 1.00 78.69 401 ASN A CA 1
ATOM 3180 C C . ASN A 1 401 ? 25.293 0.832 -31.542 1.00 78.69 401 ASN A C 1
ATOM 3182 O O . ASN A 1 401 ? 24.679 0.235 -30.653 1.00 78.69 401 ASN A O 1
ATOM 3186 N N . LYS A 1 402 ? 24.643 1.355 -32.593 1.00 83.31 402 LYS A N 1
ATOM 3187 C CA . LYS A 1 402 ? 23.174 1.286 -32.725 1.00 83.31 402 LYS A CA 1
ATOM 3188 C C . LYS A 1 402 ? 22.639 -0.140 -32.695 1.00 83.31 402 LYS A C 1
ATOM 3190 O O . LYS A 1 402 ? 21.637 -0.396 -32.032 1.00 83.31 402 LYS A O 1
ATOM 3195 N N . GLU A 1 403 ? 23.307 -1.056 -33.388 1.00 85.50 403 GLU A N 1
ATOM 3196 C CA . GLU A 1 403 ? 22.896 -2.461 -33.455 1.00 85.50 403 GLU A CA 1
ATOM 3197 C C . GLU A 1 403 ? 22.997 -3.144 -32.086 1.00 85.50 403 GLU A C 1
ATOM 3199 O O . GLU A 1 403 ? 22.058 -3.815 -31.659 1.00 85.50 403 GLU A O 1
ATOM 3204 N N . VAL A 1 404 ? 24.081 -2.874 -31.351 1.00 87.50 404 VAL A N 1
ATOM 3205 C CA . VAL A 1 404 ? 24.313 -3.374 -29.987 1.00 87.50 404 VAL A CA 1
ATOM 3206 C C . VAL A 1 404 ? 23.232 -2.869 -29.030 1.00 87.50 404 VAL A C 1
ATOM 3208 O O . VAL A 1 404 ? 22.640 -3.655 -28.287 1.00 87.50 404 VAL A O 1
ATOM 3211 N N . LEU A 1 405 ? 22.927 -1.567 -29.063 1.00 88.81 405 LEU A N 1
ATOM 3212 C CA . LEU A 1 405 ? 21.912 -0.980 -28.187 1.00 88.81 405 LEU A CA 1
ATOM 3213 C C . LEU A 1 405 ? 20.500 -1.464 -28.546 1.00 88.81 405 LEU A C 1
ATOM 3215 O O . LEU A 1 405 ? 19.677 -1.682 -27.657 1.00 88.81 405 LEU A O 1
ATOM 3219 N N . MET A 1 406 ? 20.225 -1.677 -29.836 1.00 89.62 406 MET A N 1
ATOM 3220 C CA . MET A 1 406 ? 18.961 -2.236 -30.314 1.00 89.62 406 MET A CA 1
ATOM 3221 C C . MET A 1 406 ? 18.777 -3.683 -29.843 1.00 89.62 406 MET A C 1
ATOM 3223 O O . MET A 1 406 ? 17.707 -4.031 -29.343 1.00 89.62 406 MET A O 1
ATOM 3227 N N . ALA A 1 407 ? 19.818 -4.513 -29.934 1.00 90.06 407 ALA A N 1
ATOM 3228 C CA . ALA A 1 407 ? 19.784 -5.878 -29.419 1.00 90.06 407 ALA A CA 1
ATOM 3229 C C . ALA A 1 407 ? 19.615 -5.905 -27.890 1.00 90.06 407 ALA A C 1
ATOM 3231 O O . ALA A 1 407 ? 18.761 -6.632 -27.383 1.00 90.06 407 ALA A O 1
ATOM 3232 N N . ALA A 1 408 ? 20.342 -5.061 -27.148 1.00 90.50 408 ALA A N 1
ATOM 3233 C CA . ALA A 1 408 ? 20.180 -4.936 -25.698 1.00 90.50 408 ALA A CA 1
ATOM 3234 C C . ALA A 1 408 ? 18.753 -4.508 -25.305 1.00 90.50 408 ALA A C 1
ATOM 3236 O O . ALA A 1 408 ? 18.163 -5.086 -24.390 1.00 90.50 408 ALA A O 1
ATOM 3237 N N . ALA A 1 409 ? 18.163 -3.547 -26.025 1.00 91.31 409 ALA A N 1
ATOM 3238 C CA . ALA A 1 409 ? 16.777 -3.130 -25.821 1.00 91.31 409 ALA A CA 1
ATOM 3239 C C . ALA A 1 409 ? 15.778 -4.259 -26.135 1.00 91.31 409 ALA A C 1
ATOM 3241 O O . ALA A 1 409 ? 14.807 -4.439 -25.398 1.00 91.31 409 ALA A O 1
ATOM 3242 N N . ALA A 1 410 ? 16.028 -5.057 -27.178 1.00 93.44 410 ALA A N 1
ATOM 3243 C CA . ALA A 1 410 ? 15.208 -6.219 -27.508 1.00 93.44 410 ALA A CA 1
ATOM 3244 C C . ALA A 1 410 ? 15.270 -7.292 -26.408 1.00 93.44 410 ALA A C 1
ATOM 3246 O O . ALA A 1 410 ? 14.227 -7.774 -25.967 1.00 93.44 410 ALA A O 1
ATOM 3247 N N . PHE A 1 411 ? 16.463 -7.618 -25.900 1.00 93.88 411 PHE A N 1
ATOM 3248 C CA . PHE A 1 411 ? 16.626 -8.555 -24.781 1.00 93.88 411 PHE A CA 1
ATOM 3249 C C . PHE A 1 411 ? 15.946 -8.055 -23.508 1.00 93.88 411 PHE A C 1
ATOM 3251 O O . PHE A 1 411 ? 15.269 -8.829 -22.829 1.00 93.88 411 PHE A O 1
ATOM 3258 N N . TYR A 1 412 ? 16.064 -6.758 -23.215 1.00 94.06 412 TYR A N 1
ATOM 3259 C CA . TYR A 1 412 ? 15.351 -6.134 -22.108 1.00 94.06 412 TYR A CA 1
ATOM 3260 C C . TYR A 1 412 ? 13.836 -6.288 -22.264 1.00 94.06 412 TYR A C 1
ATOM 3262 O O . TYR A 1 412 ? 13.161 -6.709 -21.329 1.00 94.06 412 TYR A O 1
ATOM 3270 N N . LEU A 1 413 ? 13.285 -5.979 -23.440 1.00 93.31 413 LEU A N 1
ATOM 3271 C CA . LEU A 1 413 ? 11.844 -6.043 -23.679 1.00 93.31 413 LEU A CA 1
ATOM 3272 C C . LEU A 1 413 ? 11.321 -7.478 -23.577 1.00 93.31 413 LEU A C 1
ATOM 3274 O O . LEU A 1 413 ? 10.303 -7.717 -22.930 1.00 93.31 413 LEU A O 1
ATOM 3278 N N . VAL A 1 414 ? 12.040 -8.442 -24.151 1.00 95.00 414 VAL A N 1
ATOM 3279 C CA . VAL A 1 414 ? 11.692 -9.866 -24.075 1.00 95.00 414 VAL A CA 1
ATOM 3280 C C . VAL A 1 414 ? 11.719 -10.364 -22.627 1.00 95.00 414 VAL A C 1
ATOM 3282 O O . VAL A 1 414 ? 10.753 -10.988 -22.183 1.00 95.00 414 VAL A O 1
ATOM 3285 N N . GLY A 1 415 ? 12.763 -10.032 -21.861 1.00 93.44 415 GLY A N 1
ATOM 3286 C CA . GLY A 1 415 ? 12.837 -10.363 -20.437 1.00 93.44 415 GLY A CA 1
ATOM 3287 C C . GLY A 1 415 ? 11.724 -9.698 -19.619 1.00 93.44 415 GLY A C 1
ATOM 3288 O O . GLY A 1 415 ? 11.089 -10.345 -18.787 1.00 93.44 415 GLY A O 1
ATOM 3289 N N . ALA A 1 416 ? 11.422 -8.426 -19.893 1.00 93.81 416 ALA A N 1
ATOM 3290 C CA . ALA A 1 416 ? 10.360 -7.669 -19.233 1.00 93.81 416 ALA A CA 1
ATOM 3291 C C . ALA A 1 416 ? 8.968 -8.276 -19.477 1.00 93.81 416 ALA A C 1
ATOM 3293 O O . ALA A 1 416 ? 8.189 -8.429 -18.533 1.00 93.81 416 ALA A O 1
ATOM 3294 N N . VAL A 1 417 ? 8.670 -8.655 -20.725 1.00 94.31 417 VAL A N 1
ATOM 3295 C CA . VAL A 1 417 ? 7.413 -9.309 -21.114 1.00 94.31 417 VAL A CA 1
ATOM 3296 C C . VAL A 1 417 ? 7.296 -10.689 -20.468 1.00 94.31 417 VAL A C 1
ATOM 3298 O O . VAL A 1 417 ? 6.260 -10.989 -19.875 1.00 94.31 417 VAL A O 1
ATOM 3301 N N . ALA A 1 418 ? 8.354 -11.505 -20.503 1.00 91.81 418 ALA A N 1
ATOM 3302 C CA . ALA A 1 418 ? 8.377 -12.816 -19.850 1.00 91.81 418 ALA A CA 1
ATOM 3303 C C . ALA A 1 418 ? 8.087 -12.709 -18.341 1.00 91.81 418 ALA A C 1
ATOM 3305 O O . ALA A 1 418 ? 7.211 -13.399 -17.811 1.00 91.81 418 ALA A O 1
ATOM 3306 N N . GLY A 1 419 ? 8.751 -11.771 -17.659 1.00 90.56 419 GLY A N 1
ATOM 3307 C CA . GLY A 1 419 ? 8.507 -11.489 -16.247 1.00 90.56 419 GLY A CA 1
ATOM 3308 C C . GLY A 1 419 ? 7.068 -11.056 -15.960 1.00 90.56 419 GLY A C 1
ATOM 3309 O O . GLY A 1 419 ? 6.463 -11.536 -14.997 1.00 90.56 419 GLY A O 1
ATOM 3310 N N . LEU A 1 420 ? 6.497 -10.195 -16.811 1.00 89.81 420 LEU A N 1
ATOM 3311 C CA . LEU A 1 420 ? 5.117 -9.718 -16.695 1.00 89.81 420 LEU A CA 1
ATOM 3312 C C . LEU A 1 420 ? 4.097 -10.858 -16.836 1.00 89.81 420 LEU A C 1
ATOM 3314 O O . LEU A 1 420 ? 3.172 -10.941 -16.028 1.00 89.81 420 LEU A O 1
ATOM 3318 N N . PHE A 1 421 ? 4.291 -11.772 -17.792 1.00 89.81 421 PHE A N 1
ATOM 3319 C CA . PHE A 1 421 ? 3.457 -12.972 -17.923 1.00 89.81 421 PHE A CA 1
ATOM 3320 C C . PHE A 1 421 ? 3.526 -13.852 -16.675 1.00 89.81 421 PHE A C 1
ATOM 3322 O O . PHE A 1 421 ? 2.485 -14.251 -16.154 1.00 89.81 421 PHE A O 1
ATOM 3329 N N . GLY A 1 422 ? 4.728 -14.097 -16.141 1.00 85.00 422 GLY A N 1
ATOM 3330 C CA . GLY A 1 422 ? 4.884 -14.839 -14.887 1.00 85.00 422 GLY A CA 1
ATOM 3331 C C . GLY A 1 422 ? 4.160 -14.172 -13.713 1.00 85.00 422 GLY A C 1
ATOM 3332 O O . GLY A 1 422 ? 3.552 -14.853 -12.885 1.00 85.00 422 GLY A O 1
ATOM 3333 N N . ARG A 1 423 ? 4.155 -12.834 -13.671 1.00 87.25 423 ARG A N 1
ATOM 3334 C CA . ARG A 1 423 ? 3.441 -12.066 -12.646 1.00 87.25 423 ARG A CA 1
ATOM 3335 C C . ARG A 1 423 ? 1.925 -12.160 -12.798 1.00 87.25 423 ARG A C 1
ATOM 3337 O O . ARG A 1 423 ? 1.250 -12.347 -11.790 1.00 87.25 423 ARG A O 1
ATOM 3344 N N . PHE A 1 424 ? 1.395 -12.043 -14.015 1.00 86.81 424 PHE A N 1
ATOM 3345 C CA . PHE A 1 424 ? -0.037 -12.214 -14.269 1.00 86.81 424 PHE A CA 1
ATOM 3346 C C . PHE A 1 424 ? -0.507 -13.633 -13.962 1.00 86.81 424 PHE A C 1
ATOM 3348 O O . PHE A 1 424 ? -1.559 -13.794 -13.352 1.00 86.81 424 PHE A O 1
ATOM 3355 N N . TYR A 1 425 ? 0.294 -14.644 -14.302 1.00 84.69 425 TYR A N 1
ATOM 3356 C CA . TYR A 1 425 ? -0.021 -16.033 -13.991 1.00 84.69 425 TYR A CA 1
ATOM 3357 C C . TYR A 1 425 ? -0.099 -16.274 -12.478 1.00 84.69 425 TYR A C 1
ATOM 3359 O O . TYR A 1 425 ? -1.128 -16.729 -11.986 1.00 84.69 425 TYR A O 1
ATOM 3367 N N . ALA A 1 426 ? 0.938 -15.887 -11.726 1.00 81.00 426 ALA A N 1
ATOM 3368 C CA . ALA A 1 426 ? 0.964 -16.057 -10.271 1.00 81.00 426 ALA A CA 1
ATOM 3369 C C . ALA A 1 426 ? -0.210 -15.352 -9.571 1.00 81.00 426 ALA A C 1
ATOM 3371 O O . ALA A 1 426 ? -0.723 -15.833 -8.564 1.00 81.00 426 ALA A O 1
ATOM 3372 N N . GLU A 1 427 ? -0.635 -14.214 -10.114 1.00 79.81 427 GLU A N 1
ATOM 3373 C CA . GLU A 1 427 ? -1.772 -13.467 -9.595 1.00 79.81 427 GLU A CA 1
ATOM 3374 C C . GLU A 1 427 ? -3.121 -14.095 -9.973 1.00 79.81 427 GLU A C 1
ATOM 3376 O O . GLU A 1 427 ? -4.047 -14.090 -9.170 1.00 79.81 427 GLU A O 1
ATOM 3381 N N . SER A 1 428 ? -3.245 -14.664 -11.176 1.00 80.88 428 SER A N 1
ATOM 3382 C CA . SER A 1 428 ? -4.465 -15.370 -11.590 1.00 80.88 428 SER A CA 1
ATOM 3383 C C . SER A 1 428 ? -4.758 -16.595 -10.723 1.00 80.88 428 SER A C 1
ATOM 3385 O O . SER A 1 428 ? -5.910 -16.986 -10.579 1.00 80.88 428 SER A O 1
ATOM 3387 N N . THR A 1 429 ? -3.716 -17.172 -10.117 1.00 79.94 429 THR A N 1
ATOM 3388 C CA . THR A 1 429 ? -3.820 -18.330 -9.224 1.00 79.94 429 THR A CA 1
ATOM 3389 C C . THR A 1 429 ? -4.025 -17.968 -7.752 1.00 79.94 429 THR A C 1
ATOM 3391 O O . THR A 1 429 ? -4.286 -18.860 -6.953 1.00 79.94 429 THR A O 1
ATOM 3394 N N . SER A 1 430 ? -3.877 -16.698 -7.360 1.00 72.56 430 SER A N 1
ATOM 3395 C CA . SER A 1 430 ? -4.087 -16.271 -5.972 1.00 72.56 430 SER A CA 1
ATOM 3396 C C . SER A 1 430 ? -5.536 -15.842 -5.745 1.00 72.56 430 SER A C 1
ATOM 3398 O O . SER A 1 430 ? -6.028 -14.957 -6.446 1.00 72.56 430 SER A O 1
ATOM 3400 N N . GLU A 1 431 ? -6.206 -16.417 -4.744 1.00 66.81 431 GLU A N 1
ATOM 3401 C CA . GLU A 1 431 ? -7.529 -15.958 -4.311 1.00 66.81 431 GLU A CA 1
ATOM 3402 C C . GLU A 1 431 ? -7.431 -14.529 -3.754 1.00 66.81 431 GLU A C 1
ATOM 3404 O O . GLU A 1 431 ? -6.841 -14.279 -2.704 1.00 66.81 431 GLU A O 1
ATOM 3409 N N . ARG A 1 432 ? -7.994 -13.555 -4.476 1.00 58.88 432 ARG A N 1
ATOM 3410 C CA . ARG A 1 432 ? -8.053 -12.155 -4.033 1.00 58.88 432 ARG A CA 1
ATOM 3411 C C . ARG A 1 432 ? -9.219 -11.949 -3.073 1.00 58.88 432 ARG A C 1
ATOM 3413 O O . ARG A 1 432 ? -10.261 -11.435 -3.471 1.00 58.88 432 ARG A O 1
ATOM 3420 N N . SER A 1 433 ? -9.050 -12.333 -1.811 1.00 53.47 433 SER A N 1
ATOM 3421 C CA . SER A 1 433 ? -10.059 -12.052 -0.777 1.00 53.47 433 SER A CA 1
ATOM 3422 C C . SER A 1 433 ? -9.884 -10.647 -0.151 1.00 53.47 433 SER A C 1
ATOM 3424 O O . SER A 1 433 ? -10.860 -9.967 0.197 1.00 53.47 433 SER A O 1
ATOM 3426 N N . ASN A 1 434 ? -8.653 -10.119 -0.123 1.00 61.66 434 ASN A N 1
ATOM 3427 C CA . ASN A 1 434 ? -8.302 -8.944 0.676 1.00 61.66 434 ASN A CA 1
ATOM 3428 C C . ASN A 1 434 ? -7.748 -7.734 -0.089 1.00 61.66 434 ASN A C 1
ATOM 3430 O O . ASN A 1 434 ? -7.308 -7.809 -1.232 1.00 61.66 434 ASN A O 1
ATOM 3434 N N . ASP A 1 435 ? -7.846 -6.572 0.562 1.00 66.62 435 ASP A N 1
ATOM 3435 C CA . ASP A 1 435 ? -7.318 -5.300 0.072 1.00 66.62 435 ASP A CA 1
ATOM 3436 C C . ASP A 1 435 ? -5.788 -5.262 0.216 1.00 66.62 435 ASP A C 1
ATOM 3438 O O . ASP A 1 435 ? -5.261 -5.171 1.323 1.00 66.62 435 ASP A O 1
ATOM 3442 N N . ASP A 1 436 ? -5.080 -5.316 -0.912 1.00 71.38 436 ASP A N 1
ATOM 3443 C CA . ASP A 1 436 ? -3.613 -5.325 -0.978 1.00 71.38 436 ASP A CA 1
ATOM 3444 C C . ASP A 1 436 ? -2.980 -3.920 -0.910 1.00 71.38 436 ASP A C 1
ATOM 3446 O O . ASP A 1 436 ? -1.777 -3.770 -1.155 1.00 71.38 436 ASP A O 1
ATOM 3450 N N . TYR A 1 437 ? -3.762 -2.859 -0.654 1.00 76.62 437 TYR A N 1
ATOM 3451 C CA . TYR A 1 437 ? -3.276 -1.470 -0.557 1.00 76.62 437 TYR A CA 1
ATOM 3452 C C . TYR A 1 437 ? -2.417 -1.030 -1.760 1.00 76.62 437 TYR A C 1
ATOM 3454 O O . TYR A 1 437 ? -1.467 -0.252 -1.651 1.00 76.62 437 TYR A O 1
ATOM 3462 N N . GLY A 1 438 ? -2.715 -1.557 -2.951 1.00 78.44 438 GLY A N 1
ATOM 3463 C CA . GLY A 1 438 ? -1.976 -1.251 -4.178 1.00 78.44 438 GLY A CA 1
ATOM 3464 C C . GLY A 1 438 ? -0.575 -1.873 -4.262 1.00 78.44 438 GLY A C 1
ATOM 3465 O O . GLY A 1 438 ? 0.219 -1.465 -5.115 1.00 78.44 438 GLY A O 1
ATOM 3466 N N . LEU A 1 439 ? -0.244 -2.856 -3.420 1.00 83.12 439 LEU A N 1
ATOM 3467 C CA . LEU A 1 439 ? 0.986 -3.640 -3.541 1.00 83.12 439 LEU A CA 1
ATOM 3468 C C . LEU A 1 439 ? 1.036 -4.422 -4.860 1.00 83.12 439 LEU A C 1
ATOM 3470 O O . LEU A 1 439 ? 2.101 -4.526 -5.473 1.00 83.12 439 LEU A O 1
ATOM 3474 N N . PHE A 1 440 ? -0.112 -4.917 -5.333 1.00 83.06 440 PHE A N 1
ATOM 3475 C CA . PHE A 1 440 ? -0.240 -5.505 -6.665 1.00 83.06 440 PHE A CA 1
ATOM 3476 C C . PHE A 1 440 ? 0.279 -4.550 -7.748 1.00 83.06 440 PHE A C 1
ATOM 3478 O O . PHE A 1 440 ? 1.165 -4.916 -8.522 1.00 83.06 440 PHE A O 1
ATOM 3485 N N . SER A 1 441 ? -0.205 -3.306 -7.744 1.00 82.38 441 SER A N 1
ATOM 3486 C CA . SER A 1 441 ? 0.199 -2.271 -8.699 1.00 82.38 441 SER A CA 1
ATOM 3487 C C . SER A 1 441 ? 1.693 -1.954 -8.601 1.00 82.38 441 SER A C 1
ATOM 3489 O O . SER A 1 441 ? 2.362 -1.833 -9.624 1.00 82.38 441 SER A O 1
ATOM 3491 N N . ALA A 1 442 ? 2.247 -1.886 -7.385 1.00 85.50 442 ALA A N 1
ATOM 3492 C CA . ALA A 1 442 ? 3.684 -1.685 -7.187 1.00 85.50 442 ALA A CA 1
ATOM 3493 C C . ALA A 1 442 ? 4.513 -2.825 -7.805 1.00 85.50 442 ALA A C 1
ATOM 3495 O O . ALA A 1 442 ? 5.486 -2.573 -8.514 1.00 85.50 442 ALA A O 1
ATOM 3496 N N . ARG A 1 443 ? 4.104 -4.084 -7.602 1.00 85.06 443 ARG A N 1
ATOM 3497 C CA . ARG A 1 443 ? 4.769 -5.254 -8.203 1.00 85.06 443 ARG A CA 1
ATOM 3498 C C . ARG A 1 443 ? 4.620 -5.288 -9.723 1.00 85.06 443 ARG A C 1
ATOM 3500 O O . ARG A 1 443 ? 5.559 -5.687 -10.408 1.00 85.06 443 ARG A O 1
ATOM 3507 N N . LEU A 1 444 ? 3.473 -4.862 -10.248 1.00 86.69 444 LEU A N 1
ATOM 3508 C CA . LEU A 1 444 ? 3.222 -4.792 -11.686 1.00 86.69 444 LEU A CA 1
ATOM 3509 C C . LEU A 1 444 ? 4.178 -3.814 -12.384 1.00 86.69 444 LEU A C 1
ATOM 3511 O O . LEU A 1 444 ? 4.640 -4.095 -13.482 1.00 86.69 444 LEU A O 1
ATOM 3515 N N . ILE A 1 445 ? 4.525 -2.709 -11.719 1.00 87.12 445 ILE A N 1
ATOM 3516 C CA . ILE A 1 445 ? 5.517 -1.742 -12.209 1.00 87.12 445 ILE A CA 1
ATOM 3517 C C . ILE A 1 445 ? 6.949 -2.273 -12.020 1.00 87.12 445 ILE A C 1
ATOM 3519 O O . ILE A 1 445 ? 7.794 -2.097 -12.894 1.00 87.12 445 ILE A O 1
ATOM 3523 N N . ALA A 1 446 ? 7.231 -2.942 -10.896 1.00 87.06 446 ALA A N 1
ATOM 3524 C CA . ALA A 1 446 ? 8.569 -3.449 -10.578 1.00 87.06 446 ALA A CA 1
ATOM 3525 C C . ALA A 1 446 ? 9.030 -4.569 -11.515 1.00 87.06 446 ALA A C 1
ATOM 3527 O O . ALA A 1 446 ? 10.200 -4.637 -11.890 1.00 87.06 446 ALA A O 1
ATOM 3528 N N . THR A 1 447 ? 8.113 -5.482 -11.845 1.00 89.94 447 THR A N 1
ATOM 3529 C CA . THR A 1 447 ? 8.464 -6.753 -12.484 1.00 89.94 447 THR A CA 1
ATOM 3530 C C . THR A 1 447 ? 9.085 -6.554 -13.866 1.00 89.94 447 THR A C 1
ATOM 3532 O O . THR A 1 447 ? 10.159 -7.114 -14.080 1.00 89.94 447 THR A O 1
ATOM 3535 N N . PRO A 1 448 ? 8.520 -5.736 -14.777 1.00 90.88 448 PRO A N 1
ATOM 3536 C CA . PRO A 1 448 ? 9.134 -5.478 -16.078 1.00 90.88 448 PRO A CA 1
ATOM 3537 C C . PRO A 1 448 ? 10.546 -4.899 -15.961 1.00 90.88 448 PRO A C 1
ATOM 3539 O O . PRO A 1 448 ? 11.440 -5.337 -16.677 1.00 90.88 448 PRO A O 1
ATOM 3542 N N . LEU A 1 449 ? 10.769 -3.977 -15.015 1.00 90.81 449 LEU A N 1
ATOM 3543 C CA . LEU A 1 449 ? 12.074 -3.347 -14.815 1.00 90.81 449 LEU A CA 1
ATOM 3544 C C . LEU A 1 449 ? 13.140 -4.370 -14.412 1.00 90.81 449 LEU A C 1
ATOM 3546 O O . LEU A 1 449 ? 14.193 -4.450 -15.040 1.00 90.81 449 LEU A O 1
ATOM 3550 N N . LEU A 1 450 ? 12.855 -5.165 -13.379 1.00 91.50 450 LEU A N 1
ATOM 3551 C CA . LEU A 1 450 ? 13.792 -6.169 -12.874 1.00 91.50 450 LEU A CA 1
ATOM 3552 C C . LEU A 1 450 ? 13.993 -7.315 -13.871 1.00 91.50 450 LEU A C 1
ATOM 3554 O O . LEU A 1 450 ? 15.108 -7.801 -14.028 1.00 91.50 450 LEU A O 1
ATOM 3558 N N . SER A 1 451 ? 12.929 -7.728 -14.558 1.00 93.25 451 SER A N 1
ATOM 3559 C CA . SER A 1 451 ? 12.951 -8.841 -15.517 1.00 93.25 451 SER A CA 1
ATOM 3560 C C . SER A 1 451 ? 13.637 -8.467 -16.820 1.00 93.25 451 SER A C 1
ATOM 3562 O O . SER A 1 451 ? 14.379 -9.277 -17.365 1.00 93.25 451 SER A O 1
ATOM 3564 N N . GLY A 1 452 ? 13.484 -7.226 -17.284 1.00 92.75 452 GLY A N 1
ATOM 3565 C CA . GLY A 1 452 ? 14.246 -6.733 -18.425 1.00 92.75 452 GLY A CA 1
ATOM 3566 C C . GLY A 1 452 ? 15.739 -6.634 -18.123 1.00 92.75 452 GLY A C 1
ATOM 3567 O O . GLY A 1 452 ? 16.557 -7.113 -18.907 1.00 92.75 452 GLY A O 1
ATOM 3568 N N . LEU A 1 453 ? 16.112 -6.103 -16.951 1.00 92.38 453 LEU A N 1
ATOM 3569 C CA . LEU A 1 453 ? 17.513 -6.077 -16.509 1.00 92.38 453 LEU A CA 1
ATOM 3570 C C . LEU A 1 453 ? 18.095 -7.487 -16.363 1.00 92.38 453 LEU A C 1
ATOM 3572 O O . LEU A 1 453 ? 19.212 -7.739 -16.813 1.00 92.38 453 LEU A O 1
ATOM 3576 N N . ALA A 1 454 ? 17.332 -8.413 -15.777 1.00 93.00 454 ALA A N 1
ATOM 3577 C CA . ALA A 1 454 ? 17.731 -9.810 -15.670 1.00 93.00 454 ALA A CA 1
ATOM 3578 C C . ALA A 1 454 ? 17.877 -10.467 -17.049 1.00 93.00 454 ALA A C 1
ATOM 3580 O O . ALA A 1 454 ? 18.824 -11.218 -17.247 1.00 93.00 454 ALA A O 1
ATOM 3581 N N . GLY A 1 455 ? 17.010 -10.145 -18.013 1.00 93.31 455 GLY A N 1
ATOM 3582 C CA . GLY A 1 455 ? 17.119 -10.622 -19.392 1.00 93.31 455 GLY A CA 1
ATOM 3583 C C . GLY A 1 455 ? 18.433 -10.199 -20.054 1.00 93.31 455 GLY A C 1
ATOM 3584 O O . GLY A 1 455 ? 19.165 -11.047 -20.562 1.00 93.31 455 GLY A O 1
ATOM 3585 N N . VAL A 1 456 ? 18.787 -8.910 -19.975 1.00 92.31 456 VAL A N 1
ATOM 3586 C CA . VAL A 1 456 ? 20.067 -8.387 -20.498 1.00 92.31 456 VAL A CA 1
ATOM 3587 C C . VAL A 1 456 ? 21.265 -9.011 -19.773 1.00 92.31 456 VAL A C 1
ATOM 3589 O O . VAL A 1 456 ? 22.213 -9.463 -20.415 1.00 92.31 456 VAL A O 1
ATOM 3592 N N . GLY A 1 457 ? 21.218 -9.078 -18.439 1.00 90.56 457 GLY A N 1
ATOM 3593 C CA . GLY A 1 457 ? 22.270 -9.700 -17.632 1.00 90.56 457 GLY A CA 1
ATOM 3594 C C . GLY A 1 457 ? 22.431 -11.196 -17.913 1.00 90.56 457 GLY A C 1
ATOM 3595 O O . GLY A 1 457 ? 23.549 -11.696 -17.955 1.00 90.56 457 GLY A O 1
ATOM 3596 N N . GLY A 1 458 ? 21.329 -11.899 -18.173 1.00 90.56 458 GLY A N 1
ATOM 3597 C CA . GLY A 1 458 ? 21.310 -13.305 -18.558 1.00 90.56 458 GLY A CA 1
ATOM 3598 C C . GLY A 1 458 ? 22.053 -13.556 -19.862 1.00 90.56 458 GLY A C 1
ATOM 3599 O O . GLY A 1 458 ? 22.911 -14.433 -19.913 1.00 90.56 458 GLY A O 1
ATOM 3600 N N . VAL A 1 459 ? 21.798 -12.736 -20.888 1.00 91.25 459 VAL A N 1
ATOM 3601 C CA . VAL A 1 459 ? 22.540 -12.803 -22.158 1.00 91.25 459 VAL A CA 1
ATOM 3602 C C . VAL A 1 459 ? 24.032 -12.571 -21.926 1.00 91.25 459 VAL A C 1
ATOM 3604 O O . VAL A 1 459 ? 24.853 -13.375 -22.368 1.00 91.25 459 VAL A O 1
ATOM 3607 N N . LEU A 1 460 ? 24.395 -11.545 -21.151 1.00 88.50 460 LEU A N 1
ATOM 3608 C CA . LEU A 1 460 ? 25.794 -11.279 -20.816 1.00 88.50 460 LEU A CA 1
ATOM 3609 C C . LEU A 1 460 ? 26.456 -12.484 -20.126 1.00 88.50 460 LEU A C 1
ATOM 3611 O O . LEU A 1 460 ? 27.548 -12.889 -20.518 1.00 88.50 460 LEU A O 1
ATOM 3615 N N . ILE A 1 461 ? 25.784 -13.102 -19.149 1.00 88.38 461 ILE A N 1
ATOM 3616 C CA . ILE A 1 461 ? 26.281 -14.303 -18.464 1.00 88.38 461 ILE A CA 1
ATOM 3617 C C . ILE A 1 461 ? 26.467 -15.454 -19.456 1.00 88.38 461 ILE A C 1
ATOM 3619 O O . ILE A 1 461 ? 27.515 -16.095 -19.430 1.00 88.38 461 ILE A O 1
ATOM 3623 N N . THR A 1 462 ? 25.507 -15.705 -20.354 1.00 87.12 462 THR A N 1
ATOM 3624 C CA . THR A 1 462 ? 25.625 -16.803 -21.332 1.00 87.12 462 THR A CA 1
ATOM 3625 C C . THR A 1 462 ? 26.821 -16.645 -22.268 1.00 87.12 462 THR A C 1
ATOM 3627 O O . THR A 1 462 ? 27.420 -17.645 -22.656 1.00 87.12 462 THR A O 1
ATOM 3630 N N . VAL A 1 463 ? 27.209 -15.408 -22.582 1.00 84.81 463 VAL A N 1
ATOM 3631 C CA . VAL A 1 463 ? 28.349 -15.119 -23.460 1.00 84.81 463 VAL A CA 1
ATOM 3632 C C . VAL A 1 463 ? 29.681 -15.092 -22.704 1.00 84.81 463 VAL A C 1
ATOM 3634 O O . VAL A 1 463 ? 30.710 -15.472 -23.259 1.00 84.81 463 VAL A O 1
ATOM 3637 N N . VAL A 1 464 ? 29.684 -14.681 -21.433 1.00 84.12 464 VAL A N 1
ATOM 3638 C CA . VAL A 1 464 ? 30.892 -14.645 -20.590 1.00 84.12 464 VAL A CA 1
ATOM 3639 C C . VAL A 1 464 ? 31.229 -16.021 -20.003 1.00 84.12 464 VAL A C 1
ATOM 3641 O O . VAL A 1 464 ? 32.395 -16.313 -19.757 1.00 84.12 464 VAL A O 1
ATOM 3644 N N . LEU A 1 465 ? 30.253 -16.910 -19.806 1.00 84.94 465 LEU A N 1
ATOM 3645 C CA . LEU A 1 465 ? 30.480 -18.226 -19.195 1.00 84.94 465 LEU A CA 1
ATOM 3646 C C . LEU A 1 465 ? 31.545 -19.087 -19.926 1.00 84.94 465 LEU A C 1
ATOM 3648 O O . LEU A 1 465 ? 32.397 -19.664 -19.246 1.00 84.94 465 LEU A O 1
ATOM 3652 N N . PRO A 1 466 ? 31.601 -19.135 -21.273 1.00 82.06 466 PRO A N 1
ATOM 3653 C CA . PRO A 1 466 ? 32.686 -19.803 -21.999 1.00 82.06 466 PRO A CA 1
ATOM 3654 C C . PRO A 1 466 ? 34.073 -19.181 -21.772 1.00 82.06 466 PRO A C 1
ATOM 3656 O O . PRO A 1 466 ? 35.073 -19.895 -21.813 1.00 82.06 466 PRO A O 1
ATOM 3659 N N . VAL A 1 467 ? 34.156 -17.874 -21.488 1.00 80.69 467 VAL A N 1
ATOM 3660 C CA . VAL A 1 467 ? 35.426 -17.181 -21.189 1.00 80.69 467 VAL A CA 1
ATOM 3661 C C . VAL A 1 467 ? 36.043 -17.715 -19.900 1.00 80.69 467 VAL A C 1
ATOM 3663 O O . VAL A 1 467 ? 37.247 -17.952 -19.839 1.00 80.69 467 VAL A O 1
ATOM 3666 N N . LEU A 1 468 ? 35.217 -18.000 -18.888 1.00 77.62 468 LEU A N 1
ATOM 3667 C CA . LEU A 1 468 ? 35.673 -18.645 -17.649 1.00 77.62 468 LEU A CA 1
ATOM 3668 C C . LEU A 1 468 ? 36.233 -20.057 -17.891 1.00 77.62 468 LEU A C 1
ATOM 3670 O O . LEU A 1 468 ? 36.971 -20.572 -17.058 1.00 77.62 468 LEU A O 1
ATOM 3674 N N . SER A 1 469 ? 35.922 -20.658 -19.042 1.00 79.94 469 SER A N 1
ATOM 3675 C CA . SER A 1 469 ? 36.451 -21.951 -19.489 1.00 79.94 469 SER A CA 1
ATOM 3676 C C . SER A 1 469 ? 37.710 -21.818 -20.367 1.00 79.94 469 SER A C 1
ATOM 3678 O O . SER A 1 469 ? 38.119 -22.790 -20.998 1.00 79.94 469 SER A O 1
ATOM 3680 N N . GLY A 1 470 ? 38.327 -20.629 -20.430 1.00 81.50 470 GLY A N 1
ATOM 3681 C CA . GLY A 1 470 ? 39.587 -20.372 -21.142 1.00 81.50 470 GLY A CA 1
ATOM 3682 C C . GLY A 1 470 ? 39.444 -19.883 -22.589 1.00 81.50 470 GLY A C 1
ATOM 3683 O O . GLY A 1 470 ? 40.448 -19.776 -23.292 1.00 81.50 470 GLY A O 1
ATOM 3684 N N . GLN A 1 471 ? 38.228 -19.581 -23.053 1.00 80.56 471 GLN A N 1
ATOM 3685 C CA . GLN A 1 471 ? 38.001 -18.978 -24.374 1.00 80.56 471 GLN A CA 1
ATOM 3686 C C . GLN A 1 471 ? 38.311 -17.465 -24.363 1.00 80.56 471 GLN A C 1
ATOM 3688 O O . GLN A 1 471 ? 38.117 -16.808 -23.337 1.00 80.56 471 GLN A O 1
ATOM 3693 N N . PRO A 1 472 ? 38.766 -16.875 -25.485 1.00 80.00 472 PRO A N 1
ATOM 3694 C CA . PRO A 1 472 ? 38.999 -15.434 -25.578 1.00 80.00 472 PRO A CA 1
ATOM 3695 C C . PRO A 1 472 ? 37.694 -14.639 -25.414 1.00 80.00 472 PRO A C 1
ATOM 3697 O O . PRO A 1 472 ? 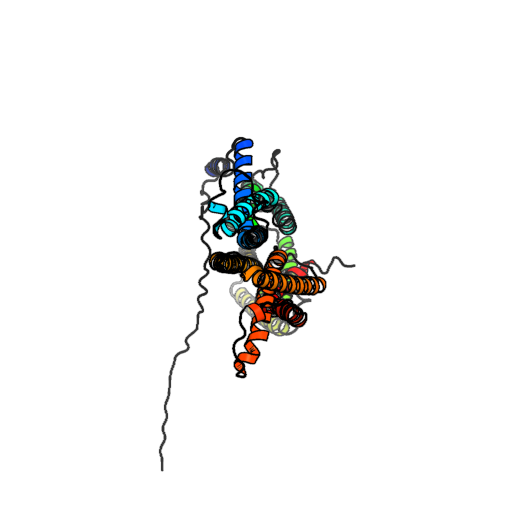36.636 -15.064 -25.877 1.00 80.00 472 PRO A O 1
ATOM 3700 N N . VAL A 1 473 ? 37.777 -13.467 -24.772 1.00 74.75 473 VAL A N 1
ATOM 3701 C CA . VAL A 1 473 ? 36.625 -12.579 -24.535 1.00 74.75 473 VAL A CA 1
ATOM 3702 C C . VAL A 1 473 ? 36.045 -12.112 -25.880 1.00 74.75 473 VAL A C 1
ATOM 3704 O O . VAL A 1 473 ? 36.764 -11.467 -26.648 1.00 74.75 473 VAL A O 1
ATOM 3707 N N . PRO A 1 474 ? 34.767 -12.399 -26.191 1.00 77.88 474 PRO A N 1
ATOM 3708 C CA . PRO A 1 474 ? 34.119 -11.871 -27.387 1.00 77.88 474 PRO A CA 1
ATOM 3709 C C . PRO A 1 474 ? 33.988 -10.344 -27.302 1.00 77.88 474 PRO A C 1
ATOM 3711 O O . PRO A 1 474 ? 33.667 -9.807 -26.242 1.00 77.88 474 PRO A O 1
ATOM 3714 N N . GLY A 1 475 ? 34.194 -9.641 -28.419 1.00 74.38 475 GLY A N 1
ATOM 3715 C CA . GLY A 1 475 ? 33.870 -8.214 -28.518 1.00 74.38 475 GLY A CA 1
ATOM 3716 C C . GLY A 1 475 ? 32.368 -7.960 -28.334 1.00 74.38 475 GLY A C 1
ATOM 3717 O O . GLY A 1 475 ? 31.555 -8.842 -28.616 1.00 74.38 475 GLY A O 1
ATOM 3718 N N . LEU A 1 476 ? 31.995 -6.765 -27.852 1.00 69.56 476 LEU A N 1
ATOM 3719 C CA . LEU A 1 476 ? 30.602 -6.356 -27.581 1.00 69.56 476 LEU A CA 1
ATOM 3720 C C . LEU A 1 476 ? 29.659 -6.551 -28.780 1.00 69.56 476 LEU A C 1
ATOM 3722 O O . LEU A 1 476 ? 28.493 -6.901 -28.594 1.00 69.56 476 LEU A O 1
ATOM 3726 N N . ASP A 1 477 ? 30.184 -6.378 -29.988 1.00 71.81 477 ASP A N 1
ATOM 3727 C CA . ASP A 1 477 ? 29.525 -6.631 -31.269 1.00 71.81 477 ASP A CA 1
ATOM 3728 C C . ASP A 1 477 ? 29.046 -8.083 -31.405 1.00 71.81 477 ASP A C 1
ATOM 3730 O O . ASP A 1 477 ? 27.966 -8.335 -31.930 1.00 71.81 477 ASP A O 1
ATOM 3734 N N . LYS A 1 478 ? 29.805 -9.043 -30.867 1.00 75.12 478 LYS A N 1
ATOM 3735 C CA . LYS A 1 478 ? 29.447 -10.468 -30.862 1.00 75.12 478 LYS A CA 1
ATOM 3736 C C . LYS A 1 478 ? 28.530 -10.846 -29.701 1.00 75.12 478 LYS A C 1
ATOM 3738 O O . LYS A 1 478 ? 27.751 -11.791 -29.838 1.00 75.12 478 LYS A O 1
ATOM 3743 N N . ILE A 1 479 ? 28.606 -10.118 -28.582 1.00 75.19 479 ILE A N 1
ATOM 3744 C CA . ILE A 1 479 ? 27.758 -10.339 -27.396 1.00 75.19 479 ILE A CA 1
ATOM 3745 C C . ILE A 1 479 ? 26.303 -9.969 -27.699 1.00 75.19 479 ILE A C 1
ATOM 3747 O O . ILE A 1 479 ? 25.388 -10.720 -27.372 1.00 75.19 479 ILE A O 1
ATOM 3751 N N . PHE A 1 480 ? 26.084 -8.829 -28.353 1.00 78.19 480 PHE A N 1
ATOM 3752 C CA . PHE A 1 480 ? 24.751 -8.282 -28.599 1.00 78.19 480 PHE A CA 1
ATOM 3753 C C . PHE A 1 480 ? 24.300 -8.484 -30.047 1.00 78.19 480 PHE A C 1
ATOM 3755 O O . PHE A 1 480 ? 23.884 -7.548 -30.725 1.00 78.19 480 PHE A O 1
ATOM 3762 N N . THR A 1 481 ? 24.345 -9.731 -30.515 1.00 84.69 481 THR A N 1
ATOM 3763 C CA . THR A 1 481 ? 23.723 -10.126 -31.786 1.00 84.69 481 THR A CA 1
ATOM 3764 C C . THR A 1 481 ? 22.313 -10.651 -31.538 1.00 84.69 481 THR A C 1
ATOM 3766 O O . THR A 1 481 ? 22.080 -11.400 -30.595 1.00 84.69 481 THR A O 1
ATOM 3769 N N . LEU A 1 482 ? 21.342 -10.283 -32.375 1.00 83.31 482 LEU A N 1
ATOM 3770 C CA . LEU A 1 482 ? 19.969 -10.797 -32.284 1.00 83.31 482 LEU A CA 1
ATOM 3771 C C . LEU A 1 482 ? 19.917 -12.273 -32.719 1.00 83.31 482 LEU A C 1
ATOM 3773 O O . LEU A 1 482 ? 19.557 -12.600 -33.845 1.00 83.31 482 LEU A O 1
ATOM 3777 N N . ASN A 1 483 ? 20.294 -13.172 -31.812 1.00 88.31 483 ASN A N 1
ATOM 3778 C CA . ASN A 1 483 ? 20.215 -14.618 -31.989 1.00 88.31 483 ASN A CA 1
ATOM 3779 C C . ASN A 1 483 ? 19.067 -15.195 -31.146 1.00 88.31 483 ASN A C 1
ATOM 3781 O O . ASN A 1 483 ? 18.875 -14.821 -29.988 1.00 88.31 483 ASN A O 1
ATOM 3785 N N . SER A 1 484 ? 18.341 -16.159 -31.714 1.00 90.06 484 SER A N 1
ATOM 3786 C CA . SER A 1 484 ? 17.320 -16.963 -31.028 1.00 90.06 484 SER A CA 1
ATOM 3787 C C . SER A 1 484 ? 17.778 -17.529 -29.675 1.00 90.06 484 SER A C 1
ATOM 3789 O O . SER A 1 484 ? 17.004 -17.515 -28.721 1.00 90.06 484 SER A O 1
ATOM 3791 N N . GLN A 1 485 ? 19.040 -17.956 -29.551 1.00 90.00 485 GLN A N 1
ATOM 3792 C CA . GLN A 1 485 ? 19.584 -18.496 -28.300 1.00 90.00 485 GLN A CA 1
ATOM 3793 C C . GLN A 1 485 ? 19.667 -17.434 -27.195 1.00 90.00 485 GLN A C 1
ATOM 3795 O O . GLN A 1 485 ? 19.296 -17.698 -26.053 1.00 90.00 485 GLN A O 1
ATOM 3800 N N . TYR A 1 486 ? 20.094 -16.217 -27.535 1.00 91.56 486 TYR A N 1
ATOM 3801 C CA . TYR A 1 486 ? 20.164 -15.106 -26.584 1.00 91.56 486 TYR A CA 1
ATOM 3802 C C . TYR A 1 486 ? 18.777 -14.559 -26.247 1.00 91.56 486 TYR A C 1
ATOM 3804 O O . TYR A 1 486 ? 18.523 -14.205 -25.100 1.00 91.56 486 TYR A O 1
ATOM 3812 N N . LEU A 1 487 ? 17.838 -14.576 -27.198 1.00 90.81 487 LEU A N 1
ATOM 3813 C CA . LEU A 1 487 ? 16.433 -14.283 -26.905 1.00 90.81 487 LEU A CA 1
ATOM 3814 C C . LEU A 1 487 ? 15.853 -15.300 -25.915 1.00 90.81 487 LEU A C 1
ATOM 3816 O O . LEU A 1 487 ? 15.204 -14.907 -24.949 1.00 90.81 487 LEU A O 1
ATOM 3820 N N . PHE A 1 488 ? 16.136 -16.593 -26.097 1.00 91.62 488 PHE A N 1
ATOM 3821 C CA . PHE A 1 488 ? 15.717 -17.625 -25.151 1.00 91.62 488 PHE A CA 1
ATOM 3822 C C . PHE A 1 488 ? 16.359 -17.434 -23.770 1.00 91.62 488 PHE A C 1
ATOM 3824 O O . PHE A 1 488 ? 15.661 -17.496 -22.759 1.00 91.62 488 PHE A O 1
ATOM 3831 N N . ALA A 1 489 ? 17.657 -17.120 -23.712 1.00 90.94 489 ALA A N 1
ATOM 3832 C CA . ALA A 1 489 ? 18.326 -16.777 -22.460 1.00 90.94 489 ALA A CA 1
ATOM 3833 C C . ALA A 1 489 ? 17.651 -15.575 -21.776 1.00 90.94 489 ALA A C 1
ATOM 3835 O O . ALA A 1 489 ? 17.333 -15.644 -20.590 1.00 90.94 489 ALA A O 1
ATOM 3836 N N . ALA A 1 490 ? 17.343 -14.512 -22.523 1.00 92.94 490 ALA A N 1
ATOM 3837 C CA . ALA A 1 490 ? 16.643 -13.345 -21.995 1.00 92.94 490 ALA A CA 1
ATOM 3838 C C . ALA A 1 490 ? 15.256 -13.698 -21.423 1.00 92.94 490 ALA A C 1
ATOM 3840 O O . ALA A 1 490 ? 14.885 -13.165 -20.379 1.00 92.94 490 ALA A O 1
ATOM 3841 N N . ILE A 1 491 ? 14.516 -14.627 -22.046 1.00 91.94 491 ILE A N 1
ATOM 3842 C CA . ILE A 1 491 ? 13.243 -15.147 -21.514 1.00 91.94 491 ILE A CA 1
ATOM 3843 C C . ILE A 1 491 ? 13.474 -15.876 -20.188 1.00 91.94 491 ILE A C 1
ATOM 3845 O O . ILE A 1 491 ? 12.838 -15.541 -19.189 1.00 91.94 491 ILE A O 1
ATOM 3849 N N . VAL A 1 492 ? 14.385 -16.855 -20.165 1.00 91.31 492 VAL A N 1
ATOM 3850 C CA . VAL A 1 492 ? 14.653 -17.687 -18.979 1.00 91.31 492 VAL A CA 1
ATOM 3851 C C . VAL A 1 492 ? 15.077 -16.818 -17.798 1.00 91.31 492 VAL A C 1
ATOM 3853 O O . VAL A 1 492 ? 14.507 -16.924 -16.713 1.00 91.31 492 VAL A O 1
ATOM 3856 N N . PHE A 1 493 ? 16.025 -15.906 -18.015 1.00 90.81 493 PHE A N 1
ATOM 3857 C CA . PHE A 1 493 ? 16.478 -14.999 -16.966 1.00 90.81 493 PHE A CA 1
ATOM 3858 C C . PHE A 1 493 ? 15.444 -13.920 -16.623 1.00 90.81 493 PHE A C 1
ATOM 3860 O O . PHE A 1 493 ? 15.375 -13.498 -15.469 1.00 90.81 493 PHE A O 1
ATOM 3867 N N . GLY A 1 494 ? 14.590 -13.523 -17.568 1.00 88.62 494 GLY A N 1
ATOM 3868 C CA . GLY A 1 494 ? 13.444 -12.649 -17.318 1.00 88.62 494 GLY A CA 1
ATOM 3869 C C . GLY A 1 494 ? 12.410 -13.256 -16.363 1.00 88.62 494 GLY A C 1
ATOM 3870 O O . GLY A 1 494 ? 11.734 -12.524 -15.647 1.00 88.62 494 GLY A O 1
ATOM 3871 N N . PHE A 1 495 ? 12.320 -14.585 -16.256 1.00 87.19 495 PHE A N 1
ATOM 3872 C CA . PHE A 1 495 ? 11.491 -15.235 -15.234 1.00 87.19 495 PHE A CA 1
ATOM 3873 C C . PHE A 1 495 ? 12.122 -15.228 -13.832 1.00 87.19 495 PHE A C 1
ATOM 3875 O O . PHE A 1 495 ? 11.399 -15.325 -12.837 1.00 87.19 495 PHE A O 1
ATOM 3882 N N . THR A 1 496 ? 13.444 -15.079 -13.716 1.00 84.31 496 THR A N 1
ATOM 3883 C CA . THR A 1 496 ? 14.178 -15.207 -12.445 1.00 84.31 496 THR A CA 1
ATOM 3884 C C . THR A 1 496 ? 13.727 -14.229 -11.354 1.00 84.31 496 THR A C 1
ATOM 3886 O O . THR A 1 496 ? 13.598 -14.659 -10.204 1.00 84.31 496 THR A O 1
ATOM 3889 N N . PRO A 1 497 ? 13.419 -12.945 -11.631 1.00 77.81 497 PRO A N 1
ATOM 3890 C CA . PRO A 1 497 ? 12.941 -12.038 -10.590 1.00 77.81 497 PRO A CA 1
ATOM 3891 C C . PRO A 1 497 ? 11.657 -12.509 -9.910 1.00 77.81 497 PRO A C 1
ATOM 3893 O O . PRO A 1 497 ? 11.507 -12.275 -8.714 1.00 77.81 497 PRO A O 1
ATOM 3896 N N . ASN A 1 498 ? 10.778 -13.245 -10.598 1.00 73.50 498 ASN A N 1
ATOM 3897 C CA . ASN A 1 498 ? 9.592 -13.832 -9.965 1.00 73.50 498 ASN A CA 1
ATOM 3898 C C . ASN A 1 498 ? 9.965 -14.871 -8.887 1.00 73.50 498 ASN A C 1
ATOM 3900 O O . ASN A 1 498 ? 9.238 -15.027 -7.907 1.00 73.50 498 ASN A O 1
ATOM 3904 N N . LEU A 1 499 ? 11.124 -15.528 -9.006 1.00 72.62 499 LEU A N 1
ATOM 3905 C CA . LEU A 1 499 ? 11.651 -16.444 -7.988 1.00 72.62 499 LEU A CA 1
ATOM 3906 C C . LEU A 1 499 ? 12.272 -15.699 -6.796 1.00 72.62 499 LEU A C 1
ATOM 3908 O O . LEU A 1 499 ? 12.108 -16.125 -5.656 1.00 72.62 499 LEU A O 1
ATOM 3912 N N . LEU A 1 500 ? 12.938 -14.564 -7.028 1.00 66.50 500 LEU A N 1
ATOM 3913 C CA . LEU A 1 500 ? 13.500 -13.730 -5.953 1.00 66.50 500 LEU A CA 1
ATOM 3914 C C . LEU A 1 500 ? 12.405 -12.987 -5.171 1.00 66.50 500 LEU A C 1
ATOM 3916 O O . LEU A 1 500 ? 12.430 -12.927 -3.936 1.00 66.50 500 LEU A O 1
ATOM 3920 N N . ILE A 1 501 ? 11.394 -12.486 -5.887 1.00 68.25 501 ILE A N 1
ATOM 3921 C CA . ILE A 1 501 ? 10.208 -11.824 -5.326 1.00 68.25 501 ILE A CA 1
ATOM 3922 C C . ILE A 1 501 ? 9.372 -12.801 -4.485 1.00 68.25 501 ILE A C 1
ATOM 3924 O O . ILE A 1 501 ? 8.633 -12.356 -3.608 1.00 68.25 501 ILE A O 1
ATOM 3928 N N . LYS A 1 502 ? 9.552 -14.117 -4.650 1.00 70.00 502 LYS A N 1
ATOM 3929 C CA . LYS A 1 502 ? 8.883 -15.156 -3.856 1.00 70.00 502 LYS A CA 1
ATOM 3930 C C . LYS A 1 502 ? 9.101 -14.988 -2.350 1.00 70.00 502 LYS A C 1
ATOM 3932 O O . LYS A 1 502 ? 8.174 -15.192 -1.575 1.00 70.00 502 LYS A O 1
ATOM 3937 N N . SER A 1 503 ? 10.272 -14.510 -1.928 1.00 67.88 503 SER A N 1
ATOM 3938 C CA . SER A 1 503 ? 10.549 -14.207 -0.513 1.00 67.88 503 SER A CA 1
ATOM 3939 C C . SER A 1 503 ? 9.732 -13.015 0.022 1.00 67.88 503 SER A C 1
ATOM 3941 O O . SER A 1 503 ? 9.199 -13.057 1.132 1.00 67.88 503 SER A O 1
ATOM 3943 N N . LEU A 1 504 ? 9.571 -11.955 -0.779 1.00 67.62 504 LEU A N 1
ATOM 3944 C CA . LEU A 1 504 ? 8.713 -10.810 -0.454 1.00 67.62 504 LEU A CA 1
ATOM 3945 C C . LEU A 1 504 ? 7.232 -11.197 -0.513 1.00 67.62 504 LEU A C 1
ATOM 3947 O O . LEU A 1 504 ? 6.446 -10.733 0.312 1.00 67.62 504 LEU A O 1
ATOM 3951 N N . GLN A 1 505 ? 6.852 -12.062 -1.456 1.00 70.56 505 GLN A N 1
ATOM 3952 C CA . GLN A 1 505 ? 5.517 -12.650 -1.528 1.00 70.56 505 GLN A CA 1
ATOM 3953 C C . GLN A 1 505 ? 5.218 -13.470 -0.282 1.00 70.56 505 GLN A C 1
ATOM 3955 O O . GLN A 1 505 ? 4.164 -13.266 0.290 1.00 70.56 505 GLN A O 1
ATOM 3960 N N . GLN A 1 506 ? 6.142 -14.303 0.197 1.00 78.94 506 GLN A N 1
ATOM 3961 C CA . GLN A 1 506 ? 5.961 -15.070 1.432 1.00 78.94 506 GLN A CA 1
ATOM 3962 C C . GLN A 1 506 ? 5.723 -14.165 2.645 1.00 78.94 506 GLN A C 1
ATOM 3964 O O . GLN A 1 506 ? 4.811 -14.418 3.425 1.00 78.94 506 GLN A O 1
ATOM 3969 N N . ARG A 1 507 ? 6.492 -13.077 2.794 1.00 77.31 507 ARG A N 1
ATOM 3970 C CA . ARG A 1 507 ? 6.284 -12.114 3.893 1.00 77.31 507 ARG A CA 1
ATOM 3971 C C . ARG A 1 507 ? 4.923 -11.428 3.814 1.00 77.31 507 ARG A C 1
ATOM 3973 O O . ARG A 1 507 ? 4.263 -11.255 4.828 1.00 77.31 507 ARG A O 1
ATOM 3980 N N . VAL A 1 508 ? 4.501 -11.051 2.613 1.00 77.44 508 VAL A N 1
ATOM 3981 C CA . VAL A 1 508 ? 3.198 -10.412 2.389 1.00 77.44 508 VAL A CA 1
ATOM 3982 C C . VAL A 1 508 ? 2.055 -11.400 2.570 1.00 77.44 508 VAL A C 1
ATOM 3984 O O . VAL A 1 508 ? 1.053 -11.050 3.180 1.00 77.44 508 VAL A O 1
ATOM 3987 N N . GLN A 1 509 ? 2.209 -12.630 2.086 1.00 79.06 509 GLN A N 1
ATOM 3988 C CA . GLN A 1 509 ? 1.225 -13.691 2.252 1.00 79.06 509 GLN A CA 1
ATOM 3989 C C . GLN A 1 509 ? 1.051 -14.008 3.729 1.00 79.06 509 GLN A C 1
ATOM 3991 O O . GLN A 1 509 ? -0.077 -14.155 4.176 1.00 79.06 509 GLN A O 1
ATOM 3996 N N . LYS A 1 510 ? 2.148 -14.024 4.496 1.00 83.25 510 LYS A N 1
ATOM 3997 C CA . LYS A 1 510 ? 2.102 -14.131 5.953 1.00 83.25 510 LYS A CA 1
ATOM 3998 C C . LYS A 1 510 ? 1.237 -13.020 6.553 1.00 83.25 510 LYS A C 1
ATOM 4000 O O . LYS A 1 510 ? 0.262 -13.337 7.217 1.00 83.25 510 LYS A O 1
ATOM 4005 N N . TYR A 1 511 ? 1.511 -11.749 6.246 1.00 79.06 511 TYR A N 1
ATOM 4006 C CA . TYR A 1 511 ? 0.682 -10.641 6.744 1.00 79.06 511 TYR A CA 1
ATOM 4007 C C . TYR A 1 511 ? -0.781 -10.734 6.294 1.00 79.06 511 TYR A C 1
ATOM 4009 O O . TYR A 1 511 ? -1.675 -10.443 7.076 1.00 79.06 511 TYR A O 1
ATOM 4017 N N . THR A 1 512 ? -1.035 -11.156 5.056 1.00 77.75 512 THR A N 1
ATOM 4018 C CA . THR A 1 512 ? -2.393 -11.265 4.502 1.00 77.75 512 THR A CA 1
ATOM 4019 C C . THR A 1 512 ? -3.170 -12.391 5.175 1.00 77.75 512 THR A C 1
ATOM 4021 O O . THR A 1 512 ? -4.290 -12.167 5.606 1.00 77.75 512 THR A O 1
ATOM 4024 N N . THR A 1 513 ? -2.551 -13.559 5.347 1.00 80.81 513 THR A N 1
ATOM 4025 C CA . THR A 1 513 ? -3.145 -14.722 6.030 1.00 80.81 513 THR A CA 1
ATOM 4026 C C . THR A 1 513 ? -3.407 -14.403 7.503 1.00 80.81 513 THR A C 1
ATOM 4028 O O . THR A 1 513 ? -4.464 -14.710 8.045 1.00 80.81 513 THR A O 1
ATOM 4031 N N . GLU A 1 514 ? -2.470 -13.718 8.158 1.00 80.50 514 GLU A N 1
ATOM 4032 C CA . GLU A 1 514 ? -2.631 -13.245 9.536 1.00 80.50 514 GLU A CA 1
ATOM 4033 C C . GLU A 1 514 ? -3.753 -12.199 9.664 1.00 80.50 514 GLU A C 1
ATOM 4035 O O . GLU A 1 514 ? -4.542 -12.240 10.606 1.00 80.50 514 GLU A O 1
ATOM 4040 N N . LEU A 1 515 ? -3.901 -11.307 8.681 1.00 78.31 515 LEU A N 1
ATOM 4041 C CA . LEU A 1 515 ? -5.022 -10.370 8.624 1.00 78.31 515 LEU A CA 1
ATOM 4042 C C . LEU A 1 515 ? -6.358 -11.081 8.375 1.00 78.31 515 LEU A C 1
ATOM 4044 O O . LEU A 1 515 ? -7.333 -10.745 9.041 1.00 78.31 515 LEU A O 1
ATOM 4048 N N . GLU A 1 516 ? -6.419 -12.035 7.441 1.00 78.94 516 GLU A N 1
ATOM 4049 C CA . GLU A 1 516 ? -7.623 -12.831 7.141 1.00 78.94 516 GLU A CA 1
ATOM 4050 C C . GLU A 1 516 ? -8.096 -13.580 8.366 1.00 78.94 516 GLU A C 1
ATOM 4052 O O . GLU A 1 516 ? -9.240 -13.420 8.780 1.00 78.94 516 GLU A O 1
ATOM 4057 N N . SER A 1 517 ? -7.188 -14.321 8.984 1.00 77.62 517 SER A N 1
ATOM 4058 C CA . SER A 1 517 ? -7.482 -15.082 10.186 1.00 77.62 517 SER A CA 1
ATOM 4059 C C . SER A 1 517 ? -7.968 -14.183 11.327 1.00 77.62 517 SER A C 1
ATOM 4061 O O . SER A 1 517 ? -8.975 -14.489 11.953 1.00 77.62 517 SER A O 1
ATOM 4063 N N . SER A 1 518 ? -7.385 -12.990 11.502 1.00 73.56 518 SER A N 1
ATOM 4064 C CA . SER A 1 518 ? -7.878 -12.027 12.496 1.00 73.56 518 SER A CA 1
ATOM 4065 C C . SER A 1 518 ? -9.244 -11.409 12.162 1.00 73.56 518 SER A C 1
ATOM 4067 O O . SER A 1 518 ? -9.868 -10.837 13.048 1.00 73.56 518 SER A O 1
ATOM 4069 N N . LYS A 1 519 ? -9.707 -11.442 10.905 1.00 69.62 519 LYS A N 1
ATOM 4070 C CA . LYS A 1 519 ? -11.005 -10.878 10.476 1.00 69.62 519 LYS A CA 1
ATOM 4071 C C . LYS A 1 519 ? -12.115 -11.928 10.377 1.00 69.62 519 LYS A C 1
ATOM 4073 O O . LYS A 1 519 ? -13.286 -11.561 10.431 1.00 69.62 519 LYS A O 1
ATOM 4078 N N . ALA A 1 520 ? -11.755 -13.195 10.177 1.00 53.88 520 ALA A N 1
ATOM 4079 C CA . ALA A 1 520 ? -12.658 -14.262 9.754 1.00 53.88 520 ALA A CA 1
ATOM 4080 C C . ALA A 1 520 ? -13.746 -14.647 10.770 1.00 53.88 520 ALA A C 1
ATOM 4082 O O . ALA A 1 520 ? -14.698 -15.304 10.360 1.00 53.88 520 ALA A O 1
ATOM 4083 N N . GLY A 1 521 ? -13.691 -14.172 12.022 1.00 44.81 521 GLY A N 1
ATOM 4084 C CA . GLY A 1 521 ? -14.818 -14.306 12.958 1.00 44.81 521 GLY A CA 1
ATOM 4085 C C . GLY A 1 521 ? -16.134 -13.742 12.400 1.00 44.81 521 GLY A C 1
ATOM 4086 O O . GLY A 1 521 ? -17.183 -14.361 12.493 1.00 44.81 521 GLY A O 1
ATOM 4087 N N . GLY A 1 522 ? -16.082 -12.642 11.640 1.00 38.66 522 GLY A N 1
ATOM 4088 C CA . GLY A 1 522 ? -17.291 -12.012 11.094 1.00 38.66 522 GLY A CA 1
ATOM 4089 C C . GLY A 1 522 ? -17.856 -12.601 9.791 1.00 38.66 522 GLY A C 1
ATOM 4090 O O . GLY A 1 522 ? -18.891 -12.128 9.334 1.00 38.66 522 GLY A O 1
ATOM 4091 N N . ALA A 1 523 ? -17.197 -13.569 9.139 1.00 33.72 523 ALA A N 1
ATOM 4092 C CA . ALA A 1 523 ? -17.542 -13.972 7.762 1.00 33.72 523 ALA A CA 1
ATOM 4093 C C . ALA A 1 523 ? -18.233 -15.344 7.635 1.00 33.72 523 ALA A C 1
ATOM 4095 O O . ALA A 1 523 ? -18.612 -15.736 6.529 1.00 33.72 523 ALA A O 1
ATOM 4096 N N . VAL A 1 524 ? -18.408 -16.086 8.733 1.00 36.31 524 VAL A N 1
ATOM 4097 C CA . VAL A 1 524 ? -18.915 -17.471 8.681 1.00 36.31 524 VAL A CA 1
ATOM 4098 C C . VAL A 1 524 ? -20.454 -17.560 8.662 1.00 36.31 524 VAL A C 1
ATOM 4100 O O . VAL A 1 524 ? -20.987 -18.591 8.263 1.00 36.31 524 VAL A O 1
ATOM 4103 N N . ASN A 1 525 ? -21.193 -16.475 8.937 1.00 33.88 525 ASN A N 1
ATOM 4104 C CA . ASN A 1 525 ? -22.667 -16.511 9.001 1.00 33.88 525 ASN A CA 1
ATOM 4105 C C . ASN A 1 525 ? -23.435 -16.011 7.755 1.00 33.88 525 ASN A C 1
ATOM 4107 O O . ASN A 1 525 ? -24.661 -16.014 7.776 1.00 33.88 525 ASN A O 1
ATOM 4111 N N . GLU A 1 526 ? -22.775 -15.658 6.643 1.00 31.09 526 GLU A N 1
ATOM 4112 C CA . GLU A 1 526 ? -23.461 -15.230 5.396 1.00 31.09 526 GLU A CA 1
ATOM 4113 C C . GLU A 1 526 ? -23.493 -16.289 4.275 1.00 31.09 526 GLU A C 1
ATOM 4115 O O . GLU A 1 526 ? -23.854 -16.002 3.133 1.00 31.09 526 GLU A O 1
ATOM 4120 N N . LYS A 1 527 ? -23.157 -17.547 4.580 1.00 32.56 527 LYS A N 1
ATOM 4121 C CA . LYS A 1 527 ? -23.378 -18.676 3.662 1.00 32.56 527 LYS A CA 1
ATOM 4122 C C . LYS A 1 527 ? -24.317 -19.709 4.277 1.00 32.56 527 LYS A C 1
ATOM 4124 O O . LYS A 1 527 ? -23.882 -20.791 4.667 1.00 32.56 527 LYS A O 1
ATOM 4129 N N . LYS A 1 528 ? -25.609 -19.391 4.311 1.00 32.09 528 LYS A N 1
ATOM 4130 C CA . LYS A 1 528 ? -26.674 -20.396 4.265 1.00 32.09 528 LYS A CA 1
ATOM 4131 C C . LYS A 1 528 ? -27.891 -19.875 3.526 1.00 32.09 528 LYS A C 1
ATOM 4133 O O . LYS A 1 528 ? -28.325 -18.751 3.851 1.00 32.09 528 LYS A O 1
#

Sequence (528 aa):
MATHHKNQQTHSSKNGRVAYKHHTFASPKARFIIPQNAAQTEGAFRNLLFPVKHSFVAFCEKWSRAFLGSLIATLIVYPIIASFTTLFFYFSPVGFALPLVLSTILKSNWYAPLYGGAVALIVTIILAFLRCSFATAEMANMRSYSLLKSRQNELKARLGIEDRPNGSPAFISLSKMKQATGMTSRDRCSESALREVYAAYGDVCYNLNYSHSGLQWVWCSGYINTWTSIHRAEEALIEVEPVATIVEEALHDQEAIENSAINNSDRLLEKLIQAIKDLDPGASVYFKEHQPDKNYEELQQALKAQMDVLDRLVEAYNRKHPDDTVTKEDMKNTTLDAQVERRARGVLREVRNSLNAYRDNLWEGLVRARNNLLISIALTGAITHVLLCMVILLDYPANSNKEVLMAAAAFYLVGAVAGLFGRFYAESTSERSNDDYGLFSARLIATPLLSGLAGVGGVLITVVLPVLSGQPVPGLDKIFTLNSQYLFAAIVFGFTPNLLIKSLQQRVQKYTTELESSKAGGAVNEKK

Radius of gyration: 33.27 Å; chains: 1; bounding box: 73×73×107 Å

pLDDT: mean 78.22, std 18.73, range [26.58, 96.44]